Protein AF-0000000078376440 (afdb_homodimer)

Foldseek 3Di:
DDPPPPPPPPPPPPPPPPVVQPPPVPDQAADQQAFKWFQWKKKKWKFQPDPPDVVRSPVIDMDMATKIWGDDNVQLWIWIWTHDDPVGTAWIWQAGQQWIWIDGPQEIEIARLDHSVNVVLLVQRPGWGWDPDWDWDDDPNDTATWTKTKDQGDPLHDAQNFGFGMKMWTAHSRPGHTQKMKTATDDDPRARTGMIMMGRNPMDRDHDDPVVSVPDPPSHPYDYDHDNRDSPCNSVRPPDD/DPPPPPPPPPPPPPPPPPPVQPPPVPDQAADQQAFKWFQWKKKKWKFQPDCPDVVRSPVIDMDMATKIWGDDNVQLWIWIWTHPDPVGTAWIWQAGQQWIWIDGPQEIEIARLDHSVNVVLLVQRPGWGWDPDWDWDDDPNDTATWTKTKDQGDPLHDAQNFGFGMKMWTAHSRPGHTQKMKTATDDDPRARTGMIMMGGNPMDRDHDDPVVSVPDDPSHPYDYDHDNRDNPCRSVRPPDD

Solvent-accessible surface area (backbone atoms only — not comparable to full-atom values): 25791 Å² total; per-residue (Å²): 136,82,79,75,77,75,78,76,77,78,77,77,77,76,71,76,78,70,67,69,74,63,75,56,75,78,61,61,52,53,70,80,82,44,42,26,34,23,80,77,21,35,38,35,41,29,30,34,48,82,49,85,46,72,77,36,59,71,51,65,44,73,51,74,40,37,21,29,40,40,29,38,41,90,74,32,32,35,34,41,33,36,23,80,43,88,87,57,46,59,38,34,38,30,32,28,61,61,25,26,36,38,38,40,95,88,43,13,36,31,23,57,41,34,21,31,67,57,47,52,41,55,69,27,57,47,72,17,33,51,46,82,31,48,27,32,42,44,41,94,93,36,78,37,70,24,42,31,22,36,31,54,34,45,78,84,23,39,46,66,89,36,55,48,23,37,24,38,38,30,24,30,64,76,79,58,33,59,36,31,37,38,37,32,24,42,84,48,96,86,39,40,51,36,32,42,34,41,40,20,76,69,39,35,78,37,82,73,69,72,60,70,62,68,64,67,62,87,77,46,58,72,39,82,44,76,51,70,79,65,41,87,46,30,70,75,61,47,71,83,130,134,81,77,73,76,75,77,76,75,77,78,78,76,78,74,75,79,70,68,69,74,66,77,55,74,77,58,62,52,53,70,82,83,43,41,25,34,22,80,77,19,34,38,35,43,29,30,34,50,74,54,88,45,68,78,36,57,74,53,63,44,74,49,75,39,36,22,29,40,40,28,38,42,91,74,31,32,35,34,40,33,35,24,80,44,88,86,57,46,59,40,34,38,30,29,28,60,60,25,26,37,39,40,40,96,88,43,14,36,32,22,58,40,34,21,33,66,57,48,51,42,55,69,28,59,46,75,17,32,50,47,82,32,48,27,31,42,42,41,93,92,36,79,37,72,24,42,31,21,36,32,54,33,48,84,83,22,39,46,65,86,36,55,50,22,38,24,39,38,31,24,30,66,79,78,56,34,58,35,31,38,37,36,33,23,43,85,49,95,85,38,41,52,36,33,43,34,41,41,21,75,70,38,36,76,38,82,70,71,71,61,72,62,65,63,65,60,88,79,47,60,74,39,82,42,77,50,71,78,66,41,87,44,30,72,74,59,47,69,84,127

pLDDT: mean 78.59, std 21.63, range [20.59, 98.44]

Nearest PDB structures (foldseek):
  2yzy-assembly1_A  TM=7.194E-01  e=1.198E-03  Thermus thermophilus HB8
  8u16-assembly2_D  TM=3.102E-01  e=3.865E-01  Homo sapiens
  8g66-assembly1_B  TM=2.972E-01  e=5.701E-01  Homo sapiens
  8tnq-assembly1_B  TM=2.780E-01  e=1.050E+00  Homo sapiens
  3jcs-assembly1_B  TM=2.816E-01  e=4.210E+00  Leishmania donovani

Secondary structure (DSSP, 8-state):
---------------------------SB----S-EEEEEEEEEEEE---TTSGGGGG--EEEEEEEEEEEEGGGTEEEEEE-SSTTT--EEEEE-SS-EEEE-SS-EEEETT--HHHHHHHTT-TT-EEEEEEEEEEETTEEEEEEEEEEPPPTT--BTTB--SEEEEEE-TTT--EEEEEEE----SS--EEEEEEE-TT-EE-PPPGGGGT---TT--EEEE--S---TTHHHHS---/---------------------------SB----S-EEEEEEEEEEEE---TTSGGGGG--EEEEEEEEEEEEGGGTEEEEEE-SSTTT--EEEEE-SS-EEEEETTEEEEETT--HHHHHHHTT-TT-EEEEEEEEEEETTEEEEEEEEEEPPPTT--BTTB--SEEEEEE-TTT--EEEEEEE----SS--EEEEEEE-TT-EE-PPPGGGGT---TT--EEEE--SS--TTHHHHS---

Sequence (482 aa):
MGVGAVVYSVYNSEKSSNAESVNTTIAECFSIHMNQACDDGTFTIERIPNVTNSSDVNGRGSTTIGATWIQDDTHRRLYLRLGLTPHDWLFTDFVHPTFTVRSMKNNCTKNYGVTYDSYITSLGVTHLKKRNHQGNVFIDGKYHSAVVYDGAPDASVVAHNVHPAVVFAYMNPNNGATFGWEMFFPRTVISSIFRAEFWFANMKISSRDANVFFNYPVECELSIINITKQSLFDELFTGRKMGVGAVVYSVYNSEKSSNAESVNTTIAECFSIHMNQACDDGTFTIERIPNVTNSSDVNGRGSTTIGATWIQDDTHRRLYLRLGLTPHDWLFTDFVHPTFTVRSMKNNCTKNYGVTYDSYITSLGVTHLKKRNHQGNVFIDGKYHSAVVYDGAPDASVVAHNVHPAVVFAYMNPNNGATFGWEMFFPRTVISSIFRAEFWFANMKISSRDANVFFNYPVECELSIINITKQSLFDELFTGRK

Structure (mmCIF, N/CA/C/O backbone):
data_AF-0000000078376440-model_v1
#
loop_
_entity.id
_entity.type
_entity.pdbx_description
1 polymer 'Peptidase A1 domain-containing protein'
#
loop_
_atom_site.group_PDB
_atom_site.id
_atom_site.type_symbol
_atom_site.label_atom_id
_atom_site.label_alt_id
_atom_site.label_comp_id
_atom_site.label_asym_id
_atom_site.label_entity_id
_atom_site.label_seq_id
_atom_site.pdbx_PDB_ins_code
_atom_site.Cartn_x
_atom_site.Cartn_y
_atom_site.Cartn_z
_atom_site.occupancy
_atom_site.B_iso_or_equiv
_atom_site.auth_seq_id
_atom_site.auth_comp_id
_atom_site.auth_asym_id
_atom_site.auth_atom_id
_atom_site.pdbx_PDB_model_num
ATOM 1 N N . MET A 1 1 ? 67.312 -36.312 -19.781 1 24.78 1 MET A N 1
ATOM 2 C CA . MET A 1 1 ? 65.938 -36.312 -19.25 1 24.78 1 MET A CA 1
ATOM 3 C C . MET A 1 1 ? 65.375 -34.906 -19.266 1 24.78 1 MET A C 1
ATOM 5 O O . MET A 1 1 ? 65.875 -34.031 -18.562 1 24.78 1 MET A O 1
ATOM 9 N N . GLY A 1 2 ? 65.062 -34.375 -20.359 1 24.69 2 GLY A N 1
ATOM 10 C CA . GLY A 1 2 ? 64.688 -33 -20.688 1 24.69 2 GLY A CA 1
ATOM 11 C C . GLY A 1 2 ? 63.406 -32.531 -20.062 1 24.69 2 GLY A C 1
ATOM 12 O O . GLY A 1 2 ? 62.406 -33.281 -20.109 1 24.69 2 GLY A O 1
ATOM 13 N N . VAL A 1 3 ? 63.469 -31.75 -18.984 1 25.72 3 VAL A N 1
ATOM 14 C CA . VAL A 1 3 ? 62.438 -31.094 -18.156 1 25.72 3 VAL A CA 1
ATOM 15 C C . VAL A 1 3 ? 61.594 -30.188 -19.031 1 25.72 3 VAL A C 1
ATOM 17 O O . VAL A 1 3 ? 62.094 -29.219 -19.609 1 25.72 3 VAL A O 1
ATOM 20 N N . GLY A 1 4 ? 60.812 -30.719 -19.922 1 23.5 4 GLY A N 1
ATOM 21 C CA . GLY A 1 4 ? 60.031 -29.828 -20.75 1 23.5 4 GLY A CA 1
ATOM 22 C C . GLY A 1 4 ? 59.125 -28.922 -19.938 1 23.5 4 GLY A C 1
ATOM 23 O O . GLY A 1 4 ? 58.344 -29.406 -19.109 1 23.5 4 GLY A O 1
ATOM 24 N N . ALA A 1 5 ? 59.625 -27.688 -19.609 1 24.08 5 ALA A N 1
ATOM 25 C CA . ALA A 1 5 ? 58.875 -26.594 -18.984 1 24.08 5 ALA A CA 1
ATOM 26 C C . ALA A 1 5 ? 57.594 -26.281 -19.75 1 24.08 5 ALA A C 1
ATOM 28 O O . ALA A 1 5 ? 57.656 -25.906 -20.922 1 24.08 5 ALA A O 1
ATOM 29 N N . VAL A 1 6 ? 56.625 -27.078 -19.625 1 23.66 6 VAL A N 1
ATOM 30 C CA . VAL A 1 6 ? 55.375 -26.688 -20.281 1 23.66 6 VAL A CA 1
ATOM 31 C C . VAL A 1 6 ? 54.938 -25.297 -19.812 1 23.66 6 VAL A C 1
ATOM 33 O O . VAL A 1 6 ? 54.781 -25.078 -18.609 1 23.66 6 VAL A O 1
ATOM 36 N N . VAL A 1 7 ? 55.281 -24.25 -20.531 1 22.23 7 VAL A N 1
ATOM 37 C CA . VAL A 1 7 ? 54.875 -22.844 -20.391 1 22.23 7 VAL A CA 1
ATOM 38 C C . VAL A 1 7 ? 53.344 -22.75 -20.422 1 22.23 7 VAL A C 1
ATOM 40 O O . VAL A 1 7 ? 52.719 -23.125 -21.422 1 22.23 7 VAL A O 1
ATOM 43 N N . TYR A 1 8 ? 52.656 -23.062 -19.359 1 21.72 8 TYR A N 1
ATOM 44 C CA . TYR A 1 8 ? 51.219 -22.828 -19.281 1 21.72 8 TYR A CA 1
ATOM 45 C C . TYR A 1 8 ? 50.906 -21.375 -19.531 1 21.72 8 TYR A C 1
ATOM 47 O O . TYR A 1 8 ? 51.438 -20.484 -18.859 1 21.72 8 TYR A O 1
ATOM 55 N N . SER A 1 9 ? 50.75 -20.969 -20.766 1 21.38 9 SER A N 1
ATOM 56 C CA . SER A 1 9 ? 50.219 -19.656 -21.109 1 21.38 9 SER A CA 1
ATOM 57 C C . SER A 1 9 ? 48.906 -19.375 -20.391 1 21.38 9 SER A C 1
ATOM 59 O O . SER A 1 9 ? 47.938 -20.109 -20.547 1 21.38 9 SER A O 1
ATOM 61 N N . VAL A 1 10 ? 48.906 -18.781 -19.219 1 24.06 10 VAL A N 1
ATOM 62 C CA . VAL A 1 10 ? 47.812 -18.188 -18.5 1 24.06 10 VAL A CA 1
ATOM 63 C C . VAL A 1 10 ? 47.125 -17.141 -19.375 1 24.06 10 VAL A C 1
ATOM 65 O O . VAL A 1 10 ? 47.719 -16.125 -19.734 1 24.06 10 VAL A O 1
ATOM 68 N N . TYR A 1 11 ? 46.438 -17.484 -20.422 1 20.64 11 TYR A N 1
ATOM 69 C CA . TYR A 1 11 ? 45.594 -16.516 -21.141 1 20.64 11 TYR A CA 1
ATOM 70 C C . TYR A 1 11 ? 44.688 -15.781 -20.188 1 20.64 11 TYR A C 1
ATOM 72 O O . TYR A 1 11 ? 43.844 -16.391 -19.516 1 20.64 11 TYR A O 1
ATOM 80 N N . ASN A 1 12 ? 45.062 -14.672 -19.531 1 24.08 12 ASN A N 1
ATOM 81 C CA . ASN A 1 12 ? 44.344 -13.57 -18.906 1 24.08 12 ASN A CA 1
ATOM 82 C C . ASN A 1 12 ? 43.281 -13.008 -19.844 1 24.08 12 ASN A C 1
ATOM 84 O O . ASN A 1 12 ? 43.562 -12.148 -20.672 1 24.08 12 ASN A O 1
ATOM 88 N N . SER A 1 13 ? 42.469 -13.711 -20.531 1 23.97 13 SER A N 1
ATOM 89 C CA . SER A 1 13 ? 41.406 -13.016 -21.266 1 23.97 13 SER A CA 1
ATOM 90 C C . SER A 1 13 ? 40.594 -12.109 -20.344 1 23.97 13 SER A C 1
ATOM 92 O O . SER A 1 13 ? 39.969 -12.586 -19.391 1 23.97 13 SER A O 1
ATOM 94 N N . GLU A 1 14 ? 40.969 -10.883 -20.031 1 26.72 14 GLU A N 1
ATOM 95 C CA . GLU A 1 14 ? 40.219 -9.703 -19.625 1 26.72 14 GLU A CA 1
ATOM 96 C C . GLU A 1 14 ? 38.938 -9.57 -20.406 1 26.72 14 GLU A C 1
ATOM 98 O O . GLU A 1 14 ? 38.938 -9.078 -21.547 1 26.72 14 GLU A O 1
ATOM 103 N N . LYS A 1 15 ? 38.125 -10.492 -20.656 1 27.5 15 LYS A N 1
ATOM 104 C CA . LYS A 1 15 ? 36.812 -10.172 -21.234 1 27.5 15 LYS A CA 1
ATOM 105 C C . LYS A 1 15 ? 36.188 -8.984 -20.531 1 27.5 15 LYS A C 1
ATOM 107 O O . LYS A 1 15 ? 35.938 -9.023 -19.312 1 27.5 15 LYS A O 1
ATOM 112 N N . SER A 1 16 ? 36.406 -7.801 -20.953 1 28.38 16 SER A N 1
ATOM 113 C CA . SER A 1 16 ? 35.688 -6.555 -20.703 1 28.38 16 SER A CA 1
ATOM 114 C C . SER A 1 16 ? 34.188 -6.801 -20.609 1 28.38 16 SER A C 1
ATOM 116 O O . SER A 1 16 ? 33.562 -7.266 -21.562 1 28.38 16 SER A O 1
ATOM 118 N N . SER A 1 17 ? 33.656 -7.344 -19.625 1 28.67 17 SER A N 1
ATOM 119 C CA . SER A 1 17 ? 32.25 -7.41 -19.297 1 28.67 17 SER A CA 1
ATOM 120 C C . SER A 1 17 ? 31.516 -6.121 -19.688 1 28.67 17 SER A C 1
ATOM 122 O O . SER A 1 17 ? 31.578 -5.125 -18.953 1 28.67 17 SER A O 1
ATOM 124 N N . ASN A 1 18 ? 31.641 -5.688 -20.891 1 28.62 18 ASN A N 1
ATOM 125 C CA . ASN A 1 18 ? 30.656 -4.75 -21.422 1 28.62 18 ASN A CA 1
ATOM 126 C C . ASN A 1 18 ? 29.234 -5.145 -21.031 1 28.62 18 ASN A C 1
ATOM 128 O O . ASN A 1 18 ? 28.609 -5.992 -21.672 1 28.62 18 ASN A O 1
ATOM 132 N N . ALA A 1 19 ? 28.922 -5.246 -19.875 1 30.45 19 ALA A N 1
ATOM 133 C CA . ALA A 1 19 ? 27.516 -5.211 -19.484 1 30.45 19 ALA A CA 1
ATOM 134 C C . ALA A 1 19 ? 26.75 -4.211 -20.344 1 30.45 19 ALA A C 1
ATOM 136 O O . ALA A 1 19 ? 26.922 -2.998 -20.203 1 30.45 19 ALA A O 1
ATOM 137 N N . GLU A 1 20 ? 26.562 -4.41 -21.531 1 31.28 20 GLU A N 1
ATOM 138 C CA . GLU A 1 20 ? 25.562 -3.6 -22.234 1 31.28 20 GLU A CA 1
ATOM 139 C C . GLU A 1 20 ? 24.438 -3.182 -21.297 1 31.28 20 GLU A C 1
ATOM 141 O O . GLU A 1 20 ? 23.812 -4.027 -20.656 1 31.28 20 GLU A O 1
ATOM 146 N N . SER A 1 21 ? 24.516 -2.119 -20.688 1 34.25 21 SER A N 1
ATOM 147 C CA . SER A 1 21 ? 23.359 -1.513 -20.031 1 34.25 21 SER A CA 1
ATOM 148 C C . SER A 1 21 ? 22.078 -1.782 -20.828 1 34.25 21 SER A C 1
ATOM 150 O O . SER A 1 21 ? 21.875 -1.208 -21.891 1 34.25 21 SER A O 1
ATOM 152 N N . VAL A 1 22 ? 21.688 -2.936 -21.125 1 33.34 22 VAL A N 1
ATOM 153 C CA . VAL A 1 22 ? 20.328 -3.092 -21.656 1 33.34 22 VAL A CA 1
ATOM 154 C C . VAL A 1 22 ? 19.422 -2.002 -21.094 1 33.34 22 VAL A C 1
ATOM 156 O O . VAL A 1 22 ? 19.188 -1.945 -19.875 1 33.34 22 VAL A O 1
ATOM 159 N N . ASN A 1 23 ? 19.453 -0.819 -21.516 1 38.38 23 ASN A N 1
ATOM 160 C CA . ASN A 1 23 ? 18.469 0.223 -21.234 1 38.38 23 ASN A CA 1
ATOM 161 C C . ASN A 1 23 ? 17.062 -0.346 -21.172 1 38.38 23 ASN A C 1
ATOM 163 O O . ASN A 1 23 ? 16.375 -0.441 -22.188 1 38.38 23 ASN A O 1
ATOM 167 N N . THR A 1 24 ? 16.812 -1.405 -20.578 1 44.75 24 THR A N 1
ATOM 168 C CA . THR A 1 24 ? 15.453 -1.892 -20.453 1 44.75 24 THR A CA 1
ATOM 169 C C . THR A 1 24 ? 14.5 -0.746 -20.125 1 44.75 24 THR A C 1
ATOM 171 O O . THR A 1 24 ? 14.633 -0.097 -19.078 1 44.75 24 THR A O 1
ATOM 174 N N . THR A 1 25 ? 14.062 -0.041 -21.109 1 58.19 25 THR A N 1
ATOM 175 C CA . THR A 1 25 ? 12.992 0.932 -20.938 1 58.19 25 THR A CA 1
ATOM 176 C C . THR A 1 25 ? 11.969 0.433 -19.922 1 58.19 25 THR A C 1
ATOM 178 O O . THR A 1 25 ? 11.352 -0.615 -20.125 1 58.19 25 THR A O 1
ATOM 181 N N . ILE A 1 26 ? 12.141 0.875 -18.734 1 71.19 26 ILE A N 1
ATOM 182 C CA . ILE A 1 26 ? 11.203 0.535 -17.672 1 71.19 26 ILE A CA 1
ATOM 183 C C . ILE A 1 26 ? 9.773 0.771 -18.141 1 71.19 26 ILE A C 1
ATOM 185 O O . ILE A 1 26 ? 9.422 1.878 -18.562 1 71.19 26 ILE A O 1
ATOM 189 N N . ALA A 1 27 ? 9.016 -0.316 -18.203 1 81 27 ALA A N 1
ATOM 190 C CA . ALA A 1 27 ? 7.637 -0.277 -18.688 1 81 27 ALA A CA 1
ATOM 191 C C . ALA A 1 27 ? 6.75 0.52 -17.734 1 81 27 ALA A C 1
ATOM 193 O O . ALA A 1 27 ? 6.965 0.515 -16.516 1 81 27 ALA A O 1
ATOM 194 N N . GLU A 1 28 ? 5.855 1.156 -18.312 1 87.25 28 GLU A N 1
ATOM 195 C CA . GLU A 1 28 ? 4.871 1.914 -17.547 1 87.25 28 GLU A CA 1
ATOM 196 C C . GLU A 1 28 ? 3.91 0.985 -16.812 1 87.25 28 GLU A C 1
ATOM 198 O O . GLU A 1 28 ? 3.359 1.351 -15.773 1 87.25 28 GLU A O 1
ATOM 203 N N . CYS A 1 29 ? 3.779 -0.135 -17.438 1 89.56 29 CYS A N 1
ATOM 204 C CA . CYS A 1 29 ? 2.891 -1.113 -16.812 1 89.56 29 CYS A CA 1
ATOM 205 C C . CYS A 1 29 ? 3.662 -2.352 -16.375 1 89.56 29 CYS A C 1
ATOM 207 O O . CYS A 1 29 ? 4.602 -2.775 -17.062 1 89.56 29 CYS A O 1
ATOM 209 N N . PHE A 1 30 ? 3.219 -2.85 -15.336 1 92 30 PHE A N 1
ATOM 210 C CA . PHE A 1 30 ? 3.816 -4.082 -14.844 1 92 30 PHE A CA 1
ATOM 211 C C . PHE A 1 30 ? 3.43 -5.266 -15.719 1 92 30 PHE A C 1
ATOM 213 O O . PHE A 1 30 ? 2.287 -5.359 -16.172 1 92 30 PHE A O 1
ATOM 220 N N . SER A 1 31 ? 4.395 -6.129 -15.914 1 92.38 31 SER A N 1
ATOM 221 C CA . SER A 1 31 ? 4.109 -7.387 -16.594 1 92.38 31 SER A CA 1
ATOM 222 C C . SER A 1 31 ? 4.836 -8.555 -15.93 1 92.38 31 SER A C 1
ATOM 224 O O . SER A 1 31 ? 6.062 -8.531 -15.805 1 92.38 31 SER A O 1
ATOM 226 N N . ILE A 1 32 ? 4.047 -9.516 -15.547 1 95.06 32 ILE A N 1
ATOM 227 C CA . ILE A 1 32 ? 4.617 -10.711 -14.945 1 95.06 32 ILE A CA 1
ATOM 228 C C . ILE A 1 32 ? 4.914 -11.742 -16.031 1 95.06 32 ILE A C 1
ATOM 230 O O . ILE A 1 32 ? 5.512 -12.789 -15.758 1 95.06 32 ILE A O 1
ATOM 234 N N . HIS A 1 33 ? 4.559 -11.469 -17.25 1 94.5 33 HIS A N 1
ATOM 235 C CA . HIS A 1 33 ? 4.656 -12.406 -18.359 1 94.5 33 HIS A CA 1
ATOM 236 C C . HIS A 1 33 ? 6.098 -12.531 -18.844 1 94.5 33 HIS A C 1
ATOM 238 O O . HIS A 1 33 ? 6.5 -11.844 -19.797 1 94.5 33 HIS A O 1
ATOM 244 N N . MET A 1 34 ? 6.777 -13.414 -18.297 1 94.69 34 MET A N 1
ATOM 245 C CA . MET A 1 34 ? 8.172 -13.703 -18.609 1 94.69 34 MET A CA 1
ATOM 246 C C . MET A 1 34 ? 8.531 -15.133 -18.203 1 94.69 34 MET A C 1
ATOM 248 O O . MET A 1 34 ? 7.902 -15.703 -17.312 1 94.69 34 MET A O 1
ATOM 252 N N . ASN A 1 35 ? 9.508 -15.664 -18.984 1 97.5 35 ASN A N 1
ATOM 253 C CA . ASN A 1 35 ? 10.102 -16.891 -18.453 1 97.5 35 ASN A CA 1
ATOM 254 C C . ASN A 1 35 ? 11.031 -16.609 -17.281 1 97.5 35 ASN A C 1
ATOM 256 O O . ASN A 1 35 ? 12.047 -15.93 -17.438 1 97.5 35 ASN A O 1
ATOM 260 N N . GLN A 1 36 ? 10.664 -17.094 -16.156 1 97.94 36 GLN A N 1
ATOM 261 C CA . GLN A 1 36 ? 11.445 -16.828 -14.953 1 97.94 36 GLN A CA 1
ATOM 262 C C . GLN A 1 36 ? 11.211 -17.906 -13.891 1 97.94 36 GLN A C 1
ATOM 264 O O . GLN A 1 36 ? 10.211 -18.625 -13.938 1 97.94 36 GLN A O 1
ATOM 269 N N . ALA A 1 37 ? 12.211 -18.016 -13.008 1 97.94 37 ALA A N 1
ATOM 270 C CA . ALA A 1 37 ? 12.109 -19.078 -12.008 1 97.94 37 ALA A CA 1
ATOM 271 C C . ALA A 1 37 ? 12.875 -18.703 -10.742 1 97.94 37 ALA A C 1
ATOM 273 O O . ALA A 1 37 ? 13.891 -18.016 -10.805 1 97.94 37 ALA A O 1
ATOM 274 N N . CYS A 1 38 ? 12.359 -19.094 -9.648 1 97.31 38 CYS A N 1
ATOM 275 C CA . CYS A 1 38 ? 12.969 -18.984 -8.328 1 97.31 38 CYS A CA 1
ATOM 276 C C . CYS A 1 38 ? 12.586 -20.172 -7.453 1 97.31 38 CYS A C 1
ATOM 278 O O . CYS A 1 38 ? 11.398 -20.422 -7.223 1 97.31 38 CYS A O 1
ATOM 280 N N . ASP A 1 39 ? 13.539 -20.859 -6.871 1 96.12 39 ASP A N 1
ATOM 281 C CA . ASP A 1 39 ? 13.281 -22.109 -6.152 1 96.12 39 ASP A CA 1
ATOM 282 C C . ASP A 1 39 ? 13.117 -21.844 -4.656 1 96.12 39 ASP A C 1
ATOM 284 O O . ASP A 1 39 ? 12.648 -22.719 -3.92 1 96.12 39 ASP A O 1
ATOM 288 N N . ASP A 1 40 ? 13.523 -20.672 -4.262 1 94.62 40 ASP A N 1
ATOM 289 C CA . ASP A 1 40 ? 13.602 -20.438 -2.822 1 94.62 40 ASP A CA 1
ATOM 290 C C . ASP A 1 40 ? 12.977 -19.094 -2.445 1 94.62 40 ASP A C 1
ATOM 292 O O . ASP A 1 40 ? 13.586 -18.297 -1.735 1 94.62 40 ASP A O 1
ATOM 296 N N . GLY A 1 41 ? 11.781 -18.844 -2.846 1 95.06 41 GLY A N 1
ATOM 297 C CA . GLY A 1 41 ? 11.039 -17.672 -2.438 1 95.06 41 GLY A CA 1
ATOM 298 C C . GLY A 1 41 ? 10.227 -17.875 -1.178 1 95.06 41 GLY A C 1
ATOM 299 O O . GLY A 1 41 ? 10.438 -18.844 -0.451 1 95.06 41 GLY A O 1
ATOM 300 N N . THR A 1 42 ? 9.414 -16.859 -0.845 1 92.94 42 THR A N 1
ATOM 301 C CA . THR A 1 42 ? 8.57 -16.953 0.343 1 92.94 42 THR A CA 1
ATOM 302 C C . THR A 1 42 ? 7.16 -16.453 0.04 1 92.94 42 THR A C 1
ATOM 304 O O . THR A 1 42 ? 6.965 -15.633 -0.855 1 92.94 42 THR A O 1
ATOM 307 N N . PHE A 1 43 ? 6.258 -17.078 0.71 1 92.81 43 PHE A N 1
ATOM 308 C CA . PHE A 1 43 ? 4.883 -16.594 0.799 1 92.81 43 PHE A CA 1
ATOM 309 C C . PHE A 1 43 ? 4.523 -16.25 2.238 1 92.81 43 PHE A C 1
ATOM 311 O O . PHE A 1 43 ? 4.754 -17.047 3.152 1 92.81 43 PHE A O 1
ATOM 318 N N . THR A 1 44 ? 4.012 -14.992 2.41 1 91.56 44 THR A N 1
ATOM 319 C CA . THR A 1 44 ? 3.664 -14.531 3.75 1 91.56 44 THR A CA 1
ATOM 320 C C . THR A 1 44 ? 2.225 -14.023 3.791 1 91.56 44 THR A C 1
ATOM 322 O O . THR A 1 44 ? 1.78 -13.32 2.879 1 91.56 44 THR A O 1
ATOM 325 N N . ILE A 1 45 ? 1.527 -14.414 4.793 1 90.44 45 ILE A N 1
ATOM 326 C CA . ILE A 1 45 ? 0.223 -13.844 5.113 1 90.44 45 ILE A CA 1
ATOM 327 C C . ILE A 1 45 ? 0.284 -13.133 6.461 1 90.44 45 ILE A C 1
ATOM 329 O O . ILE A 1 45 ? 0.777 -13.695 7.441 1 90.44 45 ILE A O 1
ATOM 333 N N . GLU A 1 46 ? -0.106 -11.93 6.398 1 90.69 46 GLU A N 1
ATOM 334 C CA . GLU A 1 46 ? -0.211 -11.156 7.625 1 90.69 46 GLU A CA 1
ATOM 335 C C . GLU A 1 46 ? -1.669 -10.906 8 1 90.69 46 GLU A C 1
ATOM 337 O O . GLU A 1 46 ? -2.492 -10.586 7.141 1 90.69 46 GLU A O 1
ATOM 342 N N . ARG A 1 47 ? -1.896 -11.047 9.297 1 88.06 47 ARG A N 1
ATOM 343 C CA . ARG A 1 47 ? -3.254 -10.883 9.805 1 88.06 47 ARG A CA 1
ATOM 344 C C . ARG A 1 47 ? -3.297 -9.844 10.922 1 88.06 47 ARG A C 1
ATOM 346 O O . ARG A 1 47 ? -2.352 -9.734 11.703 1 88.06 47 ARG A O 1
ATOM 353 N N . ILE A 1 48 ? -4.289 -9.078 10.859 1 82.62 48 ILE A N 1
ATOM 354 C CA . ILE A 1 48 ? -4.602 -8.18 11.961 1 82.62 48 ILE A CA 1
ATOM 355 C C . ILE A 1 48 ? -5.906 -8.617 12.625 1 82.62 48 ILE A C 1
ATOM 357 O O . ILE A 1 48 ? -6.961 -8.633 11.992 1 82.62 48 ILE A O 1
ATOM 361 N N . PRO A 1 49 ? -5.676 -9.125 13.883 1 71.19 49 PRO A N 1
ATOM 362 C CA . PRO A 1 49 ? -6.902 -9.562 14.555 1 71.19 49 PRO A CA 1
ATOM 363 C C . PRO A 1 49 ? -7.926 -8.445 14.711 1 71.19 49 PRO A C 1
ATOM 365 O O . PRO A 1 49 ? -7.562 -7.266 14.727 1 71.19 49 PRO A O 1
ATOM 368 N N . ASN A 1 50 ? 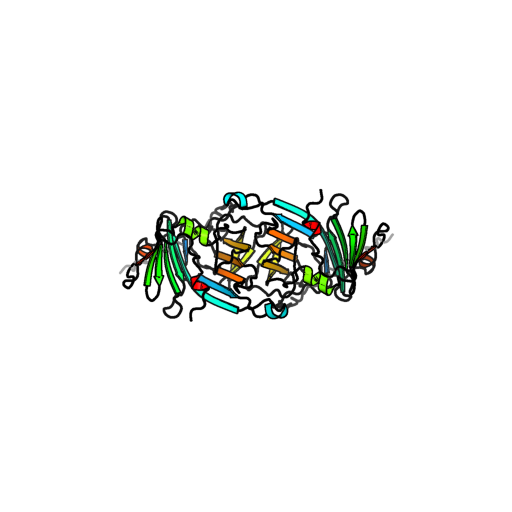-9.227 -8.844 14.805 1 59.06 50 ASN A N 1
ATOM 369 C CA . ASN A 1 50 ? -10.43 -8.008 14.812 1 59.06 50 ASN A CA 1
ATOM 370 C C . ASN A 1 50 ? -10.234 -6.754 15.656 1 59.06 50 ASN A C 1
ATOM 372 O O . ASN A 1 50 ? -9.883 -6.848 16.844 1 59.06 50 ASN A O 1
ATOM 376 N N . VAL A 1 51 ? -9.852 -5.715 14.961 1 52.75 51 VAL A N 1
ATOM 377 C CA . VAL A 1 51 ? -9.555 -4.387 15.492 1 52.75 51 VAL A CA 1
ATOM 378 C C . VAL A 1 51 ? -10.805 -3.785 16.125 1 52.75 51 VAL A C 1
ATOM 380 O O . VAL A 1 51 ? -11.398 -2.85 15.57 1 52.75 51 VAL A O 1
ATOM 383 N N . THR A 1 52 ? -11.852 -4.473 16.359 1 50.97 52 THR A N 1
ATOM 384 C CA . THR A 1 52 ? -12.914 -3.646 16.938 1 50.97 52 THR A CA 1
ATOM 385 C C . THR A 1 52 ? -12.344 -2.617 17.906 1 50.97 52 THR A C 1
ATOM 387 O O . THR A 1 52 ? -12.938 -1.557 18.109 1 50.97 52 THR A O 1
ATOM 390 N N . ASN A 1 53 ? -11.305 -3.029 18.562 1 49.19 53 ASN A N 1
ATOM 391 C CA . ASN A 1 53 ? -10.742 -2.072 19.5 1 49.19 53 ASN A CA 1
ATOM 392 C C . ASN A 1 53 ? -9.414 -1.504 19 1 49.19 53 ASN A C 1
ATOM 394 O O . ASN A 1 53 ? -8.609 -2.225 18.406 1 49.19 53 ASN A O 1
ATOM 398 N N . SER A 1 54 ? -9.336 -0.248 18.703 1 52.47 54 SER A N 1
ATOM 399 C CA . SER A 1 54 ? -8.219 0.553 18.188 1 52.47 54 SER A CA 1
ATOM 400 C C . SER A 1 54 ? -6.883 -0.006 18.656 1 52.47 54 SER A C 1
ATOM 402 O O . SER A 1 54 ? -5.883 0.075 17.938 1 52.47 54 SER A O 1
ATOM 404 N N . SER A 1 55 ? -6.867 -0.441 19.875 1 49.03 55 SER A N 1
ATOM 405 C CA . SER A 1 55 ? -5.617 -0.857 20.5 1 49.03 55 SER A CA 1
ATOM 406 C C . SER A 1 55 ? -5.082 -2.137 19.875 1 49.03 55 SER A C 1
ATOM 408 O O . SER A 1 55 ? -3.893 -2.441 19.984 1 49.03 55 SER A O 1
ATOM 410 N N . ASP A 1 56 ? -5.898 -2.832 19.281 1 50.72 56 ASP A N 1
ATOM 411 C CA . ASP A 1 56 ? -5.555 -4.211 18.953 1 50.72 56 ASP A CA 1
ATOM 412 C C . ASP A 1 56 ? -4.852 -4.293 17.594 1 50.72 56 ASP A C 1
ATOM 414 O O . ASP A 1 56 ? -4.461 -5.375 17.156 1 50.72 56 ASP A O 1
ATOM 418 N N . VAL A 1 57 ? -4.816 -3.215 16.953 1 54.66 57 VAL A N 1
ATOM 419 C CA . VAL A 1 57 ? -4.105 -3.26 15.672 1 54.66 57 VAL A CA 1
ATOM 420 C C . VAL A 1 57 ? -2.666 -3.715 15.898 1 54.66 57 VAL A C 1
ATOM 422 O O . VAL A 1 57 ? -1.972 -4.09 14.953 1 54.66 57 VAL A O 1
ATOM 425 N N . ASN A 1 58 ? -2.318 -3.75 17.203 1 56.12 58 ASN A N 1
ATOM 426 C CA . ASN A 1 58 ? -0.934 -4.102 17.5 1 56.12 58 ASN A CA 1
ATOM 427 C C . ASN A 1 58 ? -0.721 -5.613 17.469 1 56.12 58 ASN A C 1
ATOM 429 O O . ASN A 1 58 ? 0.416 -6.086 17.531 1 56.12 58 ASN A O 1
ATOM 433 N N . GLY A 1 59 ? -1.74 -6.262 17.219 1 66.44 59 GLY A N 1
ATOM 434 C CA . GLY A 1 59 ? -1.527 -7.703 17.266 1 66.44 59 GLY A CA 1
ATOM 435 C C . GLY A 1 59 ? -1.302 -8.305 15.883 1 66.44 59 GLY A C 1
ATOM 436 O O . GLY A 1 59 ? -1.843 -9.367 15.57 1 66.44 59 GLY A O 1
ATOM 437 N N . ARG A 1 60 ? -0.417 -7.707 15.156 1 78.94 60 ARG A N 1
ATOM 438 C CA . ARG A 1 60 ? -0.124 -8.234 13.828 1 78.94 60 ARG A CA 1
ATOM 439 C C . ARG A 1 60 ? 0.642 -9.547 13.914 1 78.94 60 ARG A C 1
ATOM 441 O O . ARG A 1 60 ? 1.616 -9.656 14.664 1 78.94 60 ARG A O 1
ATOM 448 N N . GLY A 1 61 ? -0.052 -10.625 13.312 1 82.62 61 GLY A N 1
ATOM 449 C CA . GLY A 1 61 ? 0.628 -11.898 13.164 1 82.62 61 GLY A CA 1
ATOM 450 C C . GLY A 1 61 ? 0.931 -12.25 11.719 1 82.62 61 GLY A C 1
ATOM 451 O O . GLY A 1 61 ? 0.172 -11.891 10.812 1 82.62 61 GLY A O 1
ATOM 452 N N . SER A 1 62 ? 2.109 -12.844 11.57 1 87.12 62 SER A N 1
ATOM 453 C CA . SER A 1 62 ? 2.494 -13.219 10.211 1 87.12 62 SER A CA 1
ATOM 454 C C . SER A 1 62 ? 2.951 -14.672 10.148 1 87.12 62 SER A C 1
ATOM 456 O O . SER A 1 62 ? 3.557 -15.18 11.094 1 87.12 62 SER A O 1
ATOM 458 N N . THR A 1 63 ? 2.533 -15.344 9.133 1 87.62 63 THR A N 1
ATOM 459 C CA . THR A 1 63 ? 3.008 -16.688 8.797 1 87.62 63 THR A CA 1
ATOM 460 C C . THR A 1 63 ? 3.73 -16.672 7.457 1 87.62 63 THR A C 1
ATOM 462 O O . THR A 1 63 ? 3.209 -16.156 6.465 1 87.62 63 THR A O 1
ATOM 465 N N . THR A 1 64 ? 4.91 -17.234 7.52 1 90.69 64 THR A N 1
ATOM 466 C CA . THR A 1 64 ? 5.715 -17.281 6.305 1 90.69 64 THR A CA 1
ATOM 467 C C . THR A 1 64 ? 6.105 -18.719 5.977 1 90.69 64 THR A C 1
ATOM 469 O O . THR A 1 64 ? 6.512 -19.484 6.863 1 90.69 64 THR A O 1
ATOM 472 N N . ILE A 1 65 ? 5.926 -19.078 4.723 1 91.44 65 ILE A N 1
ATOM 473 C CA . ILE A 1 65 ? 6.375 -20.391 4.254 1 91.44 65 ILE A CA 1
ATOM 474 C C . ILE A 1 65 ? 7.199 -20.219 2.977 1 91.44 65 ILE A C 1
ATOM 476 O O . ILE A 1 65 ? 7.109 -19.188 2.303 1 91.44 65 ILE A O 1
ATOM 480 N N . GLY A 1 66 ? 7.984 -21.203 2.732 1 93.56 66 GLY A N 1
ATOM 481 C CA . GLY A 1 66 ? 8.742 -21.188 1.49 1 93.56 66 GLY A CA 1
ATOM 482 C C . GLY A 1 66 ? 7.871 -21.375 0.26 1 93.56 66 GLY A C 1
ATOM 483 O O . GLY A 1 66 ? 6.805 -21.984 0.334 1 93.56 66 GLY A O 1
ATOM 484 N N . ALA A 1 67 ? 8.375 -20.828 -0.887 1 95.62 67 ALA A N 1
ATOM 485 C CA . ALA A 1 67 ? 7.629 -20.938 -2.139 1 95.62 67 ALA A CA 1
ATOM 486 C C . ALA A 1 67 ? 8.57 -21.094 -3.326 1 95.62 67 ALA A C 1
ATOM 488 O O . ALA A 1 67 ? 9.656 -20.516 -3.35 1 95.62 67 ALA A O 1
ATOM 489 N N . THR A 1 68 ? 8.172 -21.875 -4.262 1 97.19 68 THR A N 1
ATOM 490 C CA . THR A 1 68 ? 8.859 -22 -5.539 1 97.19 68 THR A CA 1
ATOM 491 C C . THR A 1 68 ? 7.992 -21.469 -6.68 1 97.19 68 THR A C 1
ATOM 493 O O . THR A 1 68 ? 6.785 -21.734 -6.719 1 97.19 68 THR A O 1
ATOM 496 N N . TRP A 1 69 ? 8.641 -20.734 -7.508 1 98.06 69 TRP A N 1
ATOM 497 C CA . TRP A 1 69 ? 7.988 -20.156 -8.68 1 98.06 69 TRP A CA 1
ATOM 498 C C . TRP A 1 69 ? 8.766 -20.5 -9.953 1 98.06 69 TRP A C 1
ATOM 500 O O . TRP A 1 69 ? 9.938 -20.141 -10.078 1 98.06 69 TRP A O 1
ATOM 510 N N . ILE A 1 70 ? 8.133 -21.203 -10.906 1 98.31 70 ILE A N 1
ATOM 511 C CA . ILE A 1 70 ? 8.68 -21.469 -12.234 1 98.31 70 ILE A CA 1
ATOM 512 C C . ILE A 1 70 ? 7.648 -21.125 -13.297 1 98.31 70 ILE A C 1
ATOM 514 O O . ILE A 1 70 ? 6.586 -21.734 -13.375 1 98.31 70 ILE A O 1
ATOM 518 N N . GLN A 1 71 ? 7.988 -20.156 -14.094 1 98.38 71 GLN A N 1
ATOM 519 C CA . GLN A 1 71 ? 7.051 -19.641 -15.086 1 98.38 71 GLN A CA 1
ATOM 520 C C . GLN A 1 71 ? 7.617 -19.766 -16.5 1 98.38 71 GLN A C 1
ATOM 522 O O . GLN A 1 71 ? 8.727 -19.312 -16.766 1 98.38 71 GLN A O 1
ATOM 527 N N . ASP A 1 72 ? 6.961 -20.406 -17.344 1 98.25 72 ASP A N 1
ATOM 528 C CA . ASP A 1 72 ? 7.191 -20.516 -18.781 1 98.25 72 ASP A CA 1
ATOM 529 C C . ASP A 1 72 ? 6.105 -19.766 -19.562 1 98.25 72 ASP A C 1
ATOM 531 O O . ASP A 1 72 ? 5.145 -20.375 -20.031 1 98.25 72 ASP A O 1
ATOM 535 N N . ASP A 1 73 ? 6.309 -18.531 -19.719 1 97.56 73 ASP A N 1
ATOM 536 C CA . ASP A 1 73 ? 5.293 -17.703 -20.344 1 97.56 73 ASP A CA 1
ATOM 537 C C . ASP A 1 73 ? 5.148 -18.047 -21.828 1 97.56 73 ASP A C 1
ATOM 539 O O . ASP A 1 73 ? 4.051 -17.953 -22.391 1 97.56 73 ASP A O 1
ATOM 543 N N . THR A 1 74 ? 6.191 -18.375 -22.422 1 97.31 74 THR A N 1
ATOM 544 C CA . THR A 1 74 ? 6.172 -18.75 -23.828 1 97.31 74 THR A CA 1
ATOM 545 C C . THR A 1 74 ? 5.125 -19.828 -24.094 1 97.31 74 THR A C 1
ATOM 547 O O . THR A 1 74 ? 4.402 -19.766 -25.094 1 97.31 74 THR A O 1
ATOM 550 N N . HIS A 1 75 ? 5.086 -20.734 -23.234 1 98 75 HIS A N 1
ATOM 551 C CA . HIS A 1 75 ? 4.141 -21.828 -23.422 1 98 75 HIS A CA 1
ATOM 552 C C . HIS A 1 75 ? 2.969 -21.719 -22.453 1 98 75 HIS A C 1
ATOM 554 O O . HIS A 1 75 ? 2.201 -22.656 -22.281 1 98 75 HIS A O 1
ATOM 560 N N . ARG A 1 76 ? 2.889 -20.656 -21.656 1 97.81 76 ARG A N 1
ATOM 561 C CA . ARG A 1 76 ? 1.782 -20.312 -20.766 1 97.81 76 ARG A CA 1
ATOM 562 C C . ARG A 1 76 ? 1.604 -21.375 -19.688 1 97.81 76 ARG A C 1
ATOM 564 O O . ARG A 1 76 ? 0.501 -21.875 -19.484 1 97.81 76 ARG A O 1
ATOM 571 N N . ARG A 1 77 ? 2.682 -21.656 -19.031 1 98.19 77 ARG A N 1
ATOM 572 C CA . ARG A 1 77 ? 2.686 -22.594 -17.922 1 98.19 77 ARG A CA 1
ATOM 573 C C . ARG A 1 77 ? 3.316 -21.984 -16.672 1 98.19 77 ARG A C 1
ATOM 575 O O . ARG A 1 77 ? 4.18 -21.109 -16.766 1 98.19 77 ARG A O 1
ATOM 582 N N . LEU A 1 78 ? 2.877 -22.469 -15.562 1 98 78 LEU A N 1
ATOM 583 C CA . LEU A 1 78 ? 3.383 -21.984 -14.289 1 98 78 LEU A CA 1
ATOM 584 C C . LEU A 1 78 ? 3.359 -23.078 -13.227 1 98 78 LEU A C 1
ATOM 586 O O . LEU A 1 78 ? 2.393 -23.844 -13.141 1 98 78 LEU A O 1
ATOM 590 N N . TYR A 1 79 ? 4.445 -23.219 -12.609 1 97.62 79 TYR A N 1
ATOM 591 C CA . TYR A 1 79 ? 4.586 -24.094 -11.445 1 97.62 79 TYR A CA 1
ATOM 592 C C . TYR A 1 79 ? 4.746 -23.266 -10.164 1 97.62 79 TYR A C 1
ATOM 594 O O . TYR A 1 79 ? 5.684 -22.484 -10.047 1 97.62 79 TYR A O 1
ATOM 602 N N . LEU A 1 80 ? 3.824 -23.391 -9.234 1 97 80 LEU A N 1
ATOM 603 C CA . LEU A 1 80 ? 3.9 -22.75 -7.922 1 97 80 LEU A CA 1
ATOM 604 C C . LEU A 1 80 ? 3.797 -23.797 -6.809 1 97 80 LEU A C 1
ATOM 606 O O . LEU A 1 80 ? 2.811 -24.531 -6.727 1 97 80 LEU A O 1
ATOM 610 N N . ARG A 1 81 ? 4.773 -23.812 -5.992 1 95.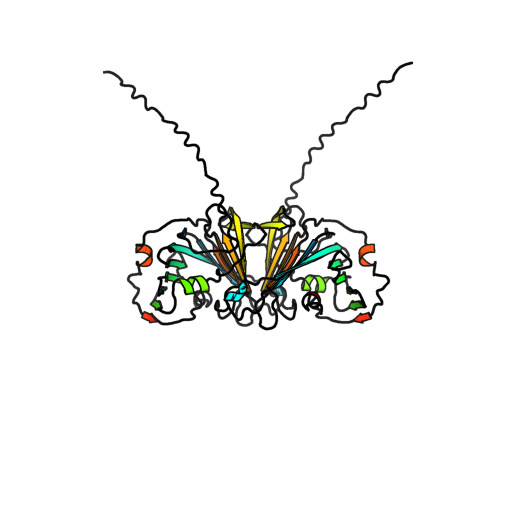38 81 ARG A N 1
ATOM 611 C CA . ARG A 1 81 ? 4.746 -24.672 -4.812 1 95.38 81 ARG A CA 1
ATOM 612 C C . ARG A 1 81 ? 4.805 -23.859 -3.531 1 95.38 81 ARG A C 1
ATOM 614 O O . ARG A 1 81 ? 5.676 -22.984 -3.383 1 95.38 81 ARG A O 1
ATOM 621 N N . LEU A 1 82 ? 3.898 -24.125 -2.66 1 93.75 82 LEU A N 1
ATOM 622 C CA . LEU A 1 82 ? 3.895 -23.469 -1.354 1 93.75 82 LEU A CA 1
ATOM 623 C C . LEU A 1 82 ? 4.266 -24.453 -0.253 1 93.75 82 LEU A C 1
ATOM 625 O O . LEU A 1 82 ? 3.561 -25.453 -0.039 1 93.75 82 LEU A O 1
ATOM 629 N N . GLY A 1 83 ? 5.262 -24.109 0.475 1 93.31 83 GLY A N 1
ATOM 630 C CA . GLY A 1 83 ? 5.871 -25.031 1.414 1 93.31 83 GLY A CA 1
ATOM 631 C C . GLY A 1 83 ? 6.957 -25.891 0.789 1 93.31 83 GLY A C 1
ATOM 632 O O . GLY A 1 83 ? 6.688 -26.688 -0.11 1 93.31 83 GLY A O 1
ATOM 633 N N . LEU A 1 84 ? 8.172 -25.734 1.303 1 93.12 84 LEU A N 1
ATOM 634 C CA . LEU A 1 84 ? 9.297 -26.359 0.613 1 93.12 84 LEU A CA 1
ATOM 635 C C . LEU A 1 84 ? 9.758 -27.609 1.352 1 93.12 84 LEU A C 1
ATOM 637 O O . LEU A 1 84 ? 10.617 -28.344 0.859 1 93.12 84 LEU A O 1
ATOM 641 N N . THR A 1 85 ? 9.188 -27.797 2.459 1 90.12 85 THR A N 1
ATOM 642 C CA . THR A 1 85 ? 9.422 -29.031 3.197 1 90.12 85 THR A CA 1
ATOM 643 C C . THR A 1 85 ? 8.141 -29.844 3.326 1 90.12 85 THR A C 1
ATOM 645 O O . THR A 1 85 ? 7.039 -29.297 3.201 1 90.12 85 THR A O 1
ATOM 648 N N . PRO A 1 86 ? 8.305 -31.078 3.602 1 85.81 86 PRO A N 1
ATOM 649 C CA . PRO A 1 86 ? 7.09 -31.875 3.752 1 85.81 86 PRO A CA 1
ATOM 650 C C . PRO A 1 86 ? 6.188 -31.391 4.879 1 85.81 86 PRO A C 1
ATOM 652 O O . PRO A 1 86 ? 4.969 -31.578 4.82 1 85.81 86 PRO A O 1
ATOM 655 N N . HIS A 1 87 ? 6.691 -30.734 5.832 1 87.31 87 HIS A N 1
ATOM 656 C CA . HIS A 1 87 ? 5.922 -30.328 7 1 87.31 87 HIS A CA 1
ATOM 657 C C . HIS A 1 87 ? 5.176 -29.016 6.738 1 87.31 87 HIS A C 1
ATOM 659 O O . HIS A 1 87 ? 4.145 -28.75 7.359 1 87.31 87 HIS A O 1
ATOM 665 N N . ASP A 1 88 ? 5.664 -28.25 5.82 1 88.06 88 ASP A N 1
ATOM 666 C CA . ASP A 1 88 ? 5.031 -26.953 5.609 1 88.06 88 ASP A CA 1
ATOM 667 C C . ASP A 1 88 ? 4.352 -26.891 4.246 1 88.06 88 ASP A C 1
ATOM 669 O O . ASP A 1 88 ? 3.768 -25.859 3.883 1 88.06 88 ASP A O 1
ATOM 673 N N . TRP A 1 89 ? 4.434 -28.016 3.547 1 90.56 89 TRP A N 1
ATOM 674 C CA . TRP A 1 89 ? 3.836 -28.047 2.217 1 90.56 89 TRP A CA 1
ATOM 675 C C . TRP A 1 89 ? 2.324 -27.875 2.293 1 90.56 89 TRP A C 1
ATOM 677 O O . TRP A 1 89 ? 1.638 -28.641 2.98 1 90.56 89 TRP A O 1
ATOM 687 N N . LEU A 1 90 ? 1.859 -26.906 1.534 1 89.19 90 LEU A N 1
ATOM 688 C CA . LEU A 1 90 ? 0.422 -26.656 1.469 1 89.19 90 LEU A CA 1
ATOM 689 C C . LEU A 1 90 ? -0.167 -27.234 0.185 1 89.19 90 LEU A C 1
ATOM 691 O O . LEU A 1 90 ? -1.022 -28.125 0.232 1 89.19 90 LEU A O 1
ATOM 695 N N . PHE A 1 91 ? 0.327 -26.766 -0.897 1 89.56 91 PHE A N 1
ATOM 696 C CA . PHE A 1 91 ? -0.083 -27.312 -2.186 1 89.56 91 PHE A CA 1
ATOM 697 C C . PHE A 1 91 ? 0.915 -26.938 -3.275 1 89.56 91 PHE A C 1
ATOM 699 O O . PHE A 1 91 ? 1.78 -26.094 -3.066 1 89.56 91 PHE A O 1
ATOM 706 N N . THR A 1 92 ? 0.799 -27.656 -4.395 1 93.19 92 THR A N 1
ATOM 707 C CA . THR A 1 92 ? 1.498 -27.344 -5.637 1 93.19 92 THR A CA 1
ATOM 708 C C . THR A 1 92 ? 0.507 -27.156 -6.781 1 93.19 92 THR A C 1
ATOM 710 O O . THR A 1 92 ? -0.346 -28.016 -7.02 1 93.19 92 THR A O 1
ATOM 713 N N . ASP A 1 93 ? 0.663 -26.047 -7.441 1 94.31 93 ASP A N 1
ATOM 714 C CA . ASP A 1 93 ? -0.155 -25.797 -8.625 1 94.31 93 ASP A CA 1
ATOM 715 C C . ASP A 1 93 ? 0.666 -25.969 -9.898 1 94.31 93 ASP A C 1
ATOM 717 O O . ASP A 1 93 ? 1.736 -25.375 -10.039 1 94.31 93 ASP A O 1
ATOM 721 N N . PHE A 1 94 ? 0.178 -26.797 -10.719 1 95.94 94 PHE A N 1
ATOM 722 C CA . PHE A 1 94 ? 0.631 -26.922 -12.102 1 95.94 94 PHE A CA 1
ATOM 723 C C . PHE A 1 94 ? -0.342 -26.234 -13.055 1 95.94 94 PHE A C 1
ATOM 725 O O . PHE A 1 94 ? -1.399 -26.797 -13.367 1 95.94 94 PHE A O 1
ATOM 732 N N . VAL A 1 95 ? 0.045 -25.125 -13.492 1 96.5 95 VAL A N 1
ATOM 733 C CA . VAL A 1 95 ? -0.854 -24.297 -14.297 1 96.5 95 VAL A CA 1
ATOM 734 C C . VAL A 1 95 ? -0.528 -24.484 -15.773 1 96.5 95 VAL A C 1
ATOM 736 O O . VAL A 1 95 ? 0.626 -24.328 -16.188 1 96.5 95 VAL A O 1
ATOM 739 N N . HIS A 1 96 ? -1.545 -24.828 -16.5 1 96.56 96 HIS A N 1
ATOM 740 C CA . HIS A 1 96 ? -1.451 -25 -17.938 1 96.56 96 HIS A CA 1
ATOM 741 C C . HIS A 1 96 ? -2.303 -23.969 -18.672 1 96.56 96 HIS A C 1
ATOM 743 O O . HIS A 1 96 ? -3.045 -23.219 -18.047 1 96.56 96 HIS A O 1
ATOM 749 N N . PRO A 1 97 ? -2.152 -23.922 -20.016 1 97.06 97 PRO A N 1
ATOM 750 C CA . PRO A 1 97 ? -2.906 -22.906 -20.766 1 97.06 97 PRO A CA 1
ATOM 751 C C . PRO A 1 97 ? -4.41 -23 -20.531 1 97.06 97 PRO A C 1
ATOM 753 O O . PRO A 1 97 ? -5.082 -21.984 -20.391 1 97.06 97 PRO A O 1
ATOM 756 N N . THR A 1 98 ? -4.906 -24.219 -20.312 1 95.12 98 THR A N 1
ATOM 757 C CA . THR A 1 98 ? -6.355 -24.375 -20.344 1 95.12 98 THR A CA 1
ATOM 758 C C . THR A 1 98 ? -6.867 -24.969 -19.031 1 95.12 98 THR A C 1
ATOM 760 O O . THR A 1 98 ? -8.078 -25.094 -18.828 1 95.12 98 THR A O 1
ATOM 763 N N . PHE A 1 99 ? -6.02 -25.406 -18.219 1 92.62 99 PHE A N 1
ATOM 764 C CA . PHE A 1 99 ? -6.43 -26 -16.938 1 92.62 99 PHE A CA 1
ATOM 765 C C . PHE A 1 99 ? -5.32 -25.875 -15.906 1 92.62 99 PHE A C 1
ATOM 767 O O . PHE A 1 99 ? -4.18 -25.547 -16.234 1 92.62 99 PHE A O 1
ATOM 774 N N . THR A 1 100 ? -5.637 -26.156 -14.633 1 93.94 100 THR A N 1
ATOM 775 C CA . THR A 1 100 ? -4.688 -26.219 -13.531 1 93.94 100 THR A CA 1
ATOM 776 C C . THR A 1 100 ? -4.859 -27.5 -12.734 1 93.94 100 THR A C 1
ATOM 778 O O . THR A 1 100 ? -5.984 -27.938 -12.461 1 93.94 100 THR A O 1
ATOM 781 N N . VAL A 1 101 ? -3.781 -28.109 -12.492 1 92.44 101 VAL A N 1
ATOM 782 C CA . VAL A 1 101 ? -3.764 -29.234 -11.57 1 92.44 101 VAL A CA 1
ATOM 783 C C . VAL A 1 101 ? -3.213 -28.797 -10.219 1 92.44 101 VAL A C 1
ATOM 785 O O . VAL A 1 101 ? -2.105 -28.25 -10.141 1 92.44 101 VAL A O 1
ATOM 788 N N . ARG A 1 102 ? -4.02 -28.984 -9.18 1 91.69 102 ARG A N 1
ATOM 789 C CA . ARG A 1 102 ? -3.549 -28.734 -7.824 1 91.69 102 ARG A CA 1
ATOM 790 C C . ARG A 1 102 ? -3.295 -30.031 -7.074 1 91.69 102 ARG A C 1
ATOM 792 O O . ARG A 1 102 ? -4.184 -30.875 -6.973 1 91.69 102 ARG A O 1
ATOM 799 N N . SER A 1 103 ? -2.072 -30.094 -6.629 1 91.06 103 SER A N 1
ATOM 800 C CA . SER A 1 103 ? -1.711 -31.219 -5.781 1 91.06 103 SER A CA 1
ATOM 801 C C . SER A 1 103 ? -1.662 -30.812 -4.312 1 91.06 103 SER A C 1
ATOM 803 O O . SER A 1 103 ? -0.988 -29.844 -3.951 1 91.06 103 SER A O 1
ATOM 805 N N . MET A 1 104 ? -2.404 -31.516 -3.508 1 87.75 104 MET A N 1
ATOM 806 C CA . MET A 1 104 ? -2.385 -31.375 -2.057 1 87.75 104 MET A CA 1
ATOM 807 C C . MET A 1 104 ? -2.078 -32.688 -1.379 1 87.75 104 MET A C 1
ATOM 809 O O . MET A 1 104 ? -1.936 -33.719 -2.049 1 87.75 104 MET A O 1
ATOM 813 N N . LYS A 1 105 ? -1.852 -32.75 -0.085 1 78.25 105 LYS A N 1
ATOM 814 C CA . LYS A 1 105 ? -1.453 -33.938 0.652 1 78.25 105 LYS A CA 1
ATOM 815 C C . LYS A 1 105 ? -2.387 -35.094 0.35 1 78.25 105 LYS A C 1
ATOM 817 O O . LYS A 1 105 ? -1.935 -36.219 0.165 1 78.25 105 LYS A O 1
ATOM 822 N N . ASN A 1 106 ? -3.711 -34.875 0.206 1 76.38 106 ASN A N 1
ATOM 823 C CA . ASN A 1 106 ? -4.594 -36.031 0.078 1 76.38 106 ASN A CA 1
ATOM 824 C C . ASN A 1 106 ? -5.406 -35.969 -1.213 1 76.38 106 ASN A C 1
ATOM 826 O O . ASN A 1 106 ? -6.289 -36.812 -1.434 1 76.38 106 ASN A O 1
ATOM 830 N N . ASN A 1 107 ? -5.055 -35.062 -2.014 1 78.81 107 ASN A N 1
ATOM 831 C CA . ASN A 1 107 ? -5.891 -35 -3.207 1 78.81 107 ASN A CA 1
ATOM 832 C C . ASN A 1 107 ? -5.219 -34.188 -4.309 1 78.81 107 ASN A C 1
ATOM 834 O O . ASN A 1 107 ? -4.367 -33.344 -4.031 1 78.81 107 ASN A O 1
ATOM 838 N N . CYS A 1 108 ? -5.504 -34.625 -5.508 1 87.62 108 CYS A N 1
ATOM 839 C CA . CYS A 1 108 ? -5.145 -33.875 -6.707 1 87.62 108 CYS A CA 1
ATOM 840 C C . CYS A 1 108 ? -6.383 -33.5 -7.516 1 87.62 108 CYS A C 1
ATOM 842 O O . CYS A 1 108 ? -7.25 -34.344 -7.75 1 87.62 108 CYS A O 1
ATOM 844 N N . THR A 1 109 ? -6.457 -32.219 -7.793 1 87.69 109 THR A N 1
ATOM 845 C CA . THR A 1 109 ? -7.621 -31.766 -8.547 1 87.69 109 THR A CA 1
ATOM 846 C C . THR A 1 109 ? -7.191 -31.094 -9.852 1 87.69 109 THR A C 1
ATOM 848 O O . THR A 1 109 ? -6.211 -30.344 -9.883 1 87.69 109 THR A O 1
ATOM 851 N N . LYS A 1 110 ? -7.875 -31.5 -10.852 1 88.94 110 LYS A N 1
ATOM 852 C CA . LYS A 1 110 ? -7.738 -30.812 -12.133 1 88.94 110 LYS A CA 1
ATOM 853 C C . LYS A 1 110 ? -8.914 -29.875 -12.391 1 88.94 110 LYS A C 1
ATOM 855 O O . LYS A 1 110 ? -10.062 -30.312 -12.438 1 88.94 110 LYS A O 1
ATOM 860 N N . ASN A 1 111 ? -8.602 -28.656 -12.547 1 90.5 111 ASN A N 1
ATOM 861 C CA . ASN A 1 111 ? -9.633 -27.641 -12.734 1 90.5 111 ASN A CA 1
ATOM 862 C C . ASN A 1 111 ? -9.57 -27.047 -14.133 1 90.5 111 ASN A C 1
ATOM 864 O O . ASN A 1 111 ? -8.656 -26.281 -14.445 1 90.5 111 ASN A O 1
ATOM 868 N N . TYR A 1 112 ? -10.578 -27.266 -14.906 1 89.5 112 TYR A N 1
ATOM 869 C CA . TYR A 1 112 ? -10.625 -26.75 -16.266 1 89.5 112 TYR A CA 1
ATOM 870 C C . TYR A 1 112 ? -11.102 -25.297 -16.281 1 89.5 112 TYR A C 1
ATOM 872 O O . TYR A 1 112 ? -10.969 -24.594 -17.281 1 89.5 112 TYR A O 1
ATOM 880 N N . GLY A 1 113 ? -11.5 -24.75 -15.258 1 85.69 113 GLY A N 1
ATOM 881 C CA . GLY A 1 113 ? -11.953 -23.359 -15.164 1 85.69 113 GLY A CA 1
ATOM 882 C C . GLY A 1 113 ? -10.836 -22.391 -14.844 1 85.69 113 GLY A C 1
ATOM 883 O O . GLY A 1 113 ? -11.008 -21.172 -14.961 1 85.69 113 GLY A O 1
ATOM 884 N N . VAL A 1 114 ? -9.75 -22.953 -14.477 1 90.81 114 VAL A N 1
ATOM 885 C CA . VAL A 1 114 ? -8.609 -22.109 -14.125 1 90.81 114 VAL A CA 1
ATOM 886 C C . VAL A 1 114 ? -7.508 -22.266 -15.164 1 90.81 114 VAL A C 1
ATOM 888 O O . VAL A 1 114 ? -6.773 -23.266 -15.164 1 90.81 114 VAL A O 1
ATOM 891 N N . THR A 1 115 ? -7.441 -21.234 -15.977 1 93.94 115 THR A N 1
ATOM 892 C CA . THR A 1 115 ? -6.438 -21.203 -17.031 1 93.94 115 THR A CA 1
ATOM 893 C C . THR A 1 115 ? -5.215 -20.406 -16.594 1 93.94 115 THR A C 1
ATOM 895 O O . THR A 1 115 ? -5.215 -19.797 -15.523 1 93.94 115 THR A O 1
ATOM 898 N N . TYR A 1 116 ? -4.188 -20.453 -17.469 1 95.69 116 TYR A N 1
ATOM 899 C CA . TYR A 1 116 ? -2.992 -19.656 -17.219 1 95.69 116 TYR A CA 1
ATOM 900 C C . TYR A 1 116 ? -3.346 -18.188 -17.031 1 95.69 116 TYR A C 1
ATOM 902 O O . TYR A 1 116 ? -2.936 -17.562 -16.047 1 95.69 116 TYR A O 1
ATOM 910 N N . ASP A 1 117 ? -4.18 -17.688 -17.922 1 93.38 117 ASP A N 1
ATOM 911 C CA . ASP A 1 117 ? -4.516 -16.266 -17.875 1 93.38 117 ASP A CA 1
ATOM 912 C C . ASP A 1 117 ? -5.348 -15.93 -16.641 1 93.38 117 ASP A C 1
ATOM 914 O O . ASP A 1 117 ? -5.098 -14.93 -15.969 1 93.38 117 ASP A O 1
ATOM 918 N N . SER A 1 118 ? -6.297 -16.734 -16.375 1 91.31 118 SER A N 1
ATOM 919 C CA . SER A 1 118 ? -7.141 -16.469 -15.219 1 91.31 118 SER A CA 1
ATOM 920 C C . SER A 1 118 ? -6.363 -16.641 -13.914 1 91.31 118 SER A C 1
ATOM 922 O O . SER A 1 118 ? -6.613 -15.945 -12.938 1 91.31 118 SER A O 1
ATOM 924 N N . TYR A 1 119 ? -5.43 -17.578 -13.914 1 92.69 119 TYR A N 1
ATOM 925 C CA . TYR A 1 119 ? -4.578 -17.781 -12.75 1 92.69 119 TYR A CA 1
ATOM 926 C C . TYR A 1 119 ? -3.734 -16.547 -12.461 1 92.69 119 TYR A C 1
ATOM 928 O O . TYR A 1 119 ? -3.699 -16.062 -11.336 1 92.69 119 TYR A O 1
ATOM 936 N N . ILE A 1 120 ? -3.109 -16.016 -13.438 1 94 120 ILE A N 1
ATOM 937 C CA . ILE A 1 120 ? -2.289 -14.812 -13.312 1 94 120 ILE A CA 1
ATOM 938 C C . ILE A 1 120 ? -3.156 -13.641 -12.852 1 94 120 ILE A C 1
ATOM 940 O O . ILE A 1 120 ? -2.758 -12.867 -11.977 1 94 120 ILE A O 1
ATOM 944 N N . THR A 1 121 ? -4.324 -13.531 -13.438 1 90.56 121 THR A N 1
ATOM 945 C CA . THR A 1 121 ? -5.246 -12.477 -13.031 1 90.56 121 THR A CA 1
ATOM 946 C C . THR A 1 121 ? -5.594 -12.602 -11.555 1 90.56 121 THR A C 1
ATOM 948 O O . THR A 1 121 ? -5.668 -11.594 -10.844 1 90.56 121 THR A O 1
ATOM 951 N N . SER A 1 122 ? -5.73 -13.781 -11.133 1 90.25 122 SER A N 1
ATOM 952 C CA . SER A 1 122 ? -6.148 -14.016 -9.75 1 90.25 122 SER A CA 1
ATOM 953 C C . SER A 1 122 ? -5.051 -13.617 -8.766 1 90.25 122 SER A C 1
ATOM 955 O O . SER A 1 122 ? -5.312 -13.461 -7.574 1 90.25 122 SER A O 1
ATOM 957 N N . LEU A 1 123 ? -3.82 -13.477 -9.242 1 92.12 123 LEU A N 1
ATOM 958 C CA . LEU A 1 123 ? -2.717 -13.023 -8.398 1 92.12 123 LEU A CA 1
ATOM 959 C C . LEU A 1 123 ? -2.793 -11.516 -8.164 1 92.12 123 LEU A C 1
ATOM 961 O O . LEU A 1 123 ? -2.035 -10.977 -7.359 1 92.12 123 LEU A O 1
ATOM 965 N N . GLY A 1 124 ? -3.664 -10.836 -8.891 1 91.44 124 GLY A N 1
ATOM 966 C CA . GLY A 1 124 ? -3.908 -9.422 -8.695 1 91.44 124 GLY A CA 1
ATOM 967 C C . GLY A 1 124 ? -2.852 -8.539 -9.336 1 91.44 124 GLY A C 1
ATOM 968 O O . GLY A 1 124 ? -2.773 -7.344 -9.047 1 91.44 124 GLY A O 1
ATOM 969 N N . VAL A 1 125 ? -2.064 -9.125 -10.172 1 93.44 125 VAL A N 1
ATOM 970 C CA . VAL A 1 125 ? -0.88 -8.391 -10.609 1 93.44 125 VAL A CA 1
ATOM 971 C C . VAL A 1 125 ? -1.122 -7.809 -12 1 93.44 125 VAL A C 1
ATOM 973 O O . VAL A 1 125 ? -0.188 -7.332 -12.656 1 93.44 125 VAL A O 1
ATOM 976 N N . THR A 1 126 ? -2.398 -7.836 -12.375 1 87.94 126 THR A N 1
ATOM 977 C CA . THR A 1 126 ? -2.713 -7.281 -13.688 1 87.94 126 THR A CA 1
ATOM 978 C C . THR A 1 126 ? -3.033 -5.793 -13.586 1 87.94 126 THR A C 1
ATOM 980 O O . THR A 1 126 ? -3.537 -5.328 -12.562 1 87.94 126 THR A O 1
ATOM 983 N N . HIS A 1 127 ? -2.662 -4.945 -14.492 1 83.81 127 HIS A N 1
ATOM 984 C CA . HIS A 1 127 ? -3.021 -3.541 -14.656 1 83.81 127 HIS A CA 1
ATOM 985 C C . HIS A 1 127 ? -2.352 -2.67 -13.602 1 83.81 127 HIS A C 1
ATOM 987 O O . HIS A 1 127 ? -2.961 -1.729 -13.086 1 83.81 127 HIS A O 1
ATOM 993 N N . LEU A 1 128 ? -1.219 -3.084 -13.188 1 91.38 128 LEU A N 1
ATOM 994 C CA . LEU A 1 128 ? -0.442 -2.258 -12.273 1 91.38 128 LEU A CA 1
ATOM 995 C C . LEU A 1 128 ? 0.374 -1.219 -13.039 1 91.38 128 LEU A C 1
ATOM 997 O O . LEU A 1 128 ? 0.921 -1.514 -14.102 1 91.38 128 LEU A O 1
ATOM 1001 N N . LYS A 1 129 ? 0.449 -0.076 -12.5 1 91 129 LYS A N 1
ATOM 1002 C CA . LYS A 1 129 ? 1.173 1.023 -13.133 1 91 129 LYS A CA 1
ATOM 1003 C C . LYS A 1 129 ? 2.408 1.406 -12.32 1 91 129 LYS A C 1
ATOM 1005 O O . LYS A 1 129 ? 2.404 1.317 -11.094 1 91 129 LYS A O 1
ATOM 1010 N N . LYS A 1 130 ? 3.311 1.876 -13.117 1 90 130 LYS A N 1
ATOM 1011 C CA . LYS A 1 130 ? 4.574 2.283 -12.508 1 90 130 LYS A CA 1
ATOM 1012 C C . LYS A 1 130 ? 4.375 3.484 -11.586 1 90 130 LYS A C 1
ATOM 1014 O O . LYS A 1 130 ? 3.703 4.449 -11.953 1 90 130 LYS A O 1
ATOM 1019 N N . ARG A 1 131 ? 4.98 3.283 -10.43 1 86.56 131 ARG A N 1
ATOM 1020 C CA . ARG A 1 131 ? 5.008 4.418 -9.516 1 86.56 131 ARG A CA 1
ATOM 1021 C C . ARG A 1 131 ? 6.172 5.352 -9.828 1 86.56 131 ARG A C 1
ATOM 1023 O O . ARG A 1 131 ? 7.211 4.91 -10.328 1 86.56 131 ARG A O 1
ATOM 1030 N N . ASN A 1 132 ? 5.922 6.551 -9.555 1 71.75 132 ASN A N 1
ATOM 1031 C CA . ASN A 1 132 ? 6.996 7.516 -9.789 1 71.75 132 ASN A CA 1
ATOM 1032 C C . ASN A 1 132 ? 8.07 7.43 -8.711 1 71.75 132 ASN A C 1
ATOM 1034 O O . ASN A 1 132 ? 9.094 8.109 -8.797 1 71.75 132 ASN A O 1
ATOM 1038 N N . HIS A 1 133 ? 7.773 6.566 -7.812 1 64.25 133 HIS A N 1
ATOM 1039 C CA . HIS A 1 133 ? 8.766 6.387 -6.762 1 64.25 133 HIS A CA 1
ATOM 1040 C C . HIS A 1 133 ? 9.531 5.078 -6.941 1 64.25 133 HIS A C 1
ATOM 1042 O O . HIS A 1 133 ? 8.93 4.043 -7.246 1 64.25 133 HIS A O 1
ATOM 1048 N N . GLN A 1 134 ? 10.914 5.23 -7.211 1 61.44 134 GLN A N 1
ATOM 1049 C CA . GLN A 1 134 ? 11.719 4.02 -7.129 1 61.44 134 GLN A CA 1
ATOM 1050 C C . GLN A 1 134 ? 11.875 3.561 -5.684 1 61.44 134 GLN A C 1
ATOM 1052 O O . GLN A 1 134 ? 11.758 4.363 -4.754 1 61.44 134 GLN A O 1
ATOM 1057 N N . GLY A 1 135 ? 11.836 2.262 -5.617 1 65.5 135 GLY A N 1
ATOM 1058 C CA . GLY A 1 135 ? 11.969 1.756 -4.262 1 65.5 135 GLY A CA 1
ATOM 1059 C C . GLY A 1 135 ? 13.047 0.691 -4.129 1 65.5 135 GLY A C 1
ATOM 1060 O O . GLY A 1 135 ? 13.594 0.23 -5.129 1 65.5 135 GLY A O 1
ATOM 1061 N N . ASN A 1 136 ? 13.641 0.682 -2.965 1 71.69 136 ASN A N 1
ATOM 1062 C CA . ASN A 1 136 ? 14.391 -0.5 -2.553 1 71.69 136 ASN A CA 1
ATOM 1063 C C . ASN A 1 136 ? 13.547 -1.429 -1.688 1 71.69 136 ASN A C 1
ATOM 1065 O O . ASN A 1 136 ? 12.68 -0.968 -0.939 1 71.69 136 ASN A O 1
ATOM 1069 N N . VAL A 1 137 ? 13.727 -2.707 -2.053 1 70.56 137 VAL A N 1
ATOM 1070 C CA . VAL A 1 137 ? 13 -3.695 -1.26 1 70.56 137 VAL A CA 1
ATOM 1071 C C . VAL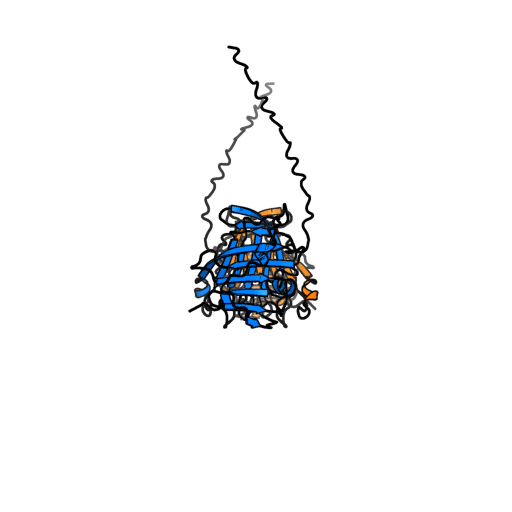 A 1 137 ? 13.992 -4.625 -0.565 1 70.56 137 VAL A C 1
ATOM 1073 O O . VAL A 1 137 ? 15.039 -4.957 -1.124 1 70.56 137 VAL A O 1
ATOM 1076 N N . PHE A 1 138 ? 13.672 -4.773 0.702 1 69.25 138 PHE A N 1
ATOM 1077 C CA . PHE A 1 138 ? 14.492 -5.688 1.488 1 69.25 138 PHE A CA 1
ATOM 1078 C C . PHE A 1 138 ? 13.984 -7.117 1.358 1 69.25 138 PHE A C 1
ATOM 1080 O O . PHE A 1 138 ? 12.875 -7.43 1.793 1 69.25 138 PHE A O 1
ATOM 1087 N N . ILE A 1 139 ? 14.75 -7.891 0.696 1 65.94 139 ILE A N 1
ATOM 1088 C CA . ILE A 1 139 ? 14.43 -9.305 0.51 1 65.94 139 ILE A CA 1
ATOM 1089 C C . ILE A 1 139 ? 15.602 -10.164 0.975 1 65.94 139 ILE A C 1
ATOM 1091 O O . ILE A 1 139 ? 16.75 -9.945 0.562 1 65.94 139 ILE A O 1
ATOM 1095 N N . ASP A 1 140 ? 15.258 -11.078 1.827 1 67.69 140 ASP A N 1
ATOM 1096 C CA . ASP A 1 140 ? 16.234 -12.047 2.312 1 67.69 140 ASP A CA 1
ATOM 1097 C C . ASP A 1 140 ? 17.484 -11.344 2.832 1 67.69 140 ASP A C 1
ATOM 1099 O O . ASP A 1 140 ? 18.609 -11.711 2.469 1 67.69 140 ASP A O 1
ATOM 1103 N N . GLY A 1 141 ? 17.312 -10.312 3.584 1 67.56 141 GLY A N 1
ATOM 1104 C CA . GLY A 1 141 ? 18.391 -9.664 4.293 1 67.56 141 GLY A CA 1
ATOM 1105 C C . GLY A 1 141 ? 19.172 -8.688 3.43 1 67.56 141 GLY A C 1
ATOM 1106 O O . GLY A 1 141 ? 20.188 -8.133 3.865 1 67.56 141 GLY A O 1
ATOM 1107 N N . LYS A 1 142 ? 18.734 -8.539 2.213 1 75.38 142 LYS A N 1
ATOM 1108 C CA . LYS A 1 142 ? 19.453 -7.656 1.304 1 75.38 142 LYS A CA 1
ATOM 1109 C C . LYS A 1 142 ? 18.516 -6.652 0.647 1 75.38 142 LYS A C 1
ATOM 1111 O O . LYS A 1 142 ? 17.359 -6.973 0.362 1 75.38 142 LYS A O 1
ATOM 1116 N N . TYR A 1 143 ? 19.125 -5.473 0.427 1 76.44 143 TYR A N 1
ATOM 1117 C CA . TYR A 1 143 ? 18.359 -4.469 -0.313 1 76.44 143 TYR A CA 1
ATOM 1118 C C . TYR A 1 143 ? 18.562 -4.637 -1.815 1 76.44 143 TYR A C 1
ATOM 1120 O O . TYR A 1 143 ? 19.688 -4.812 -2.283 1 76.44 143 TYR A O 1
ATOM 1128 N N . HIS A 1 144 ? 17.484 -4.605 -2.498 1 77.44 144 HIS A N 1
ATOM 1129 C CA . HIS A 1 144 ? 17.469 -4.633 -3.957 1 77.44 144 HIS A CA 1
ATOM 1130 C C . HIS A 1 144 ? 16.812 -3.381 -4.52 1 77.44 144 HIS A C 1
ATOM 1132 O O . HIS A 1 144 ? 15.734 -2.982 -4.062 1 77.44 144 HIS A O 1
ATOM 1138 N N . SER A 1 145 ? 17.469 -2.771 -5.457 1 82.81 145 SER A N 1
ATOM 1139 C CA . SER A 1 145 ? 16.766 -1.743 -6.219 1 82.81 145 SER A CA 1
ATOM 1140 C C . SER A 1 145 ? 15.609 -2.338 -7.02 1 82.81 145 SER A C 1
ATOM 1142 O O . SER A 1 145 ? 15.75 -3.406 -7.621 1 82.81 145 SER A O 1
ATOM 1144 N N . ALA A 1 146 ? 14.461 -1.703 -6.957 1 87.75 146 ALA A N 1
ATOM 1145 C CA . ALA A 1 146 ? 13.289 -2.24 -7.645 1 87.75 146 ALA A CA 1
ATOM 1146 C C . ALA A 1 146 ? 12.453 -1.12 -8.25 1 87.75 146 ALA A C 1
ATOM 1148 O O . ALA A 1 146 ? 12.414 -0.006 -7.727 1 87.75 146 ALA A O 1
ATOM 1149 N N . VAL A 1 147 ? 11.922 -1.393 -9.414 1 89.44 147 VAL A N 1
ATOM 1150 C CA . VAL A 1 147 ? 10.812 -0.589 -9.914 1 89.44 147 VAL A CA 1
ATOM 1151 C C . VAL A 1 147 ? 9.508 -1.029 -9.25 1 89.44 147 VAL A C 1
ATOM 1153 O O . VAL A 1 147 ? 9.211 -2.225 -9.18 1 89.44 147 VAL A O 1
ATOM 1156 N N . VAL A 1 148 ? 8.781 -0.027 -8.789 1 91.44 148 VAL A N 1
ATOM 1157 C CA . VAL A 1 148 ? 7.559 -0.338 -8.047 1 91.44 148 VAL A CA 1
ATOM 1158 C C . VAL A 1 148 ? 6.336 -0.006 -8.898 1 91.44 148 VAL A C 1
ATOM 1160 O O . VAL A 1 148 ? 6.281 1.051 -9.531 1 91.44 148 VAL A O 1
ATOM 1163 N N . TYR A 1 149 ? 5.457 -0.925 -8.922 1 92.38 149 TYR A N 1
ATOM 1164 C CA . TYR A 1 149 ? 4.156 -0.764 -9.555 1 92.38 149 TYR A CA 1
ATOM 1165 C C . TYR A 1 149 ? 3.027 -0.906 -8.547 1 92.38 149 TYR A C 1
ATOM 1167 O O . TYR A 1 149 ? 3.158 -1.633 -7.555 1 92.38 149 TYR A O 1
ATOM 1175 N N . ASP A 1 150 ? 1.955 -0.174 -8.766 1 93.25 150 ASP A N 1
ATOM 1176 C CA . ASP A 1 150 ? 0.785 -0.359 -7.914 1 93.25 150 ASP A CA 1
ATOM 1177 C C . ASP A 1 150 ? -0.507 -0.246 -8.719 1 93.25 150 ASP A C 1
ATOM 1179 O O . ASP A 1 150 ? -0.484 0.155 -9.891 1 93.25 150 ASP A O 1
ATOM 1183 N N . GLY A 1 151 ? -1.562 -0.76 -8.156 1 91.81 151 GLY A N 1
ATOM 1184 C CA . GLY A 1 151 ? -2.885 -0.647 -8.75 1 91.81 151 GLY A CA 1
ATOM 1185 C C . GLY A 1 151 ? -3.947 -1.415 -7.988 1 91.81 151 GLY A C 1
ATOM 1186 O O . GLY A 1 151 ? -3.637 -2.145 -7.043 1 91.81 151 GLY A O 1
ATOM 1187 N N . ALA A 1 152 ? -5.129 -1.113 -8.336 1 89.94 152 ALA A N 1
ATOM 1188 C CA . ALA A 1 152 ? -6.25 -1.924 -7.863 1 89.94 152 ALA A CA 1
ATOM 1189 C C . ALA A 1 152 ? -6.414 -3.182 -8.711 1 89.94 152 ALA A C 1
ATOM 1191 O O . ALA A 1 152 ? -6.48 -3.105 -9.938 1 89.94 152 ALA A O 1
ATOM 1192 N N . PRO A 1 153 ? -6.457 -4.281 -8 1 89 153 PRO A N 1
ATOM 1193 C CA . PRO A 1 153 ? -6.605 -5.504 -8.797 1 89 153 PRO A CA 1
ATOM 1194 C C . PRO A 1 153 ? -7.973 -5.605 -9.477 1 89 153 PRO A C 1
ATOM 1196 O O . PRO A 1 153 ? -8.891 -4.852 -9.141 1 89 153 PRO A O 1
ATOM 1199 N N . ASP A 1 154 ? -8.023 -6.488 -10.406 1 83.69 154 ASP A N 1
ATOM 1200 C CA . ASP A 1 154 ? -9.281 -6.805 -11.062 1 83.69 154 ASP A CA 1
ATOM 1201 C C . ASP A 1 154 ? -10.375 -7.133 -10.047 1 83.69 154 ASP A C 1
ATOM 1203 O O . ASP A 1 154 ? -10.102 -7.758 -9.016 1 83.69 154 ASP A O 1
ATOM 1207 N N . ALA A 1 155 ? -11.586 -6.793 -10.438 1 81.69 155 ALA A N 1
ATOM 1208 C CA . ALA A 1 155 ? -12.703 -6.988 -9.523 1 81.69 155 ALA A CA 1
ATOM 1209 C C . ALA A 1 155 ? -12.898 -8.461 -9.195 1 81.69 155 ALA A C 1
ATOM 1211 O O . ALA A 1 155 ? -13.453 -8.812 -8.148 1 81.69 155 ALA A O 1
ATOM 1212 N N . SER A 1 156 ? -12.422 -9.266 -10.086 1 82 156 SER A N 1
ATOM 1213 C CA . SER A 1 156 ? -12.617 -10.703 -9.914 1 82 156 SER A CA 1
ATOM 1214 C C . SER A 1 156 ? -11.648 -11.258 -8.875 1 82 156 SER A C 1
ATOM 1216 O O . SER A 1 156 ? -11.805 -12.391 -8.414 1 82 156 SER A O 1
ATOM 1218 N N . VAL A 1 157 ? -10.703 -10.5 -8.477 1 87.06 157 VAL A N 1
ATOM 1219 C CA . VAL A 1 157 ? -9.703 -10.977 -7.531 1 87.06 157 VAL A CA 1
ATOM 1220 C C . VAL A 1 157 ? -10.281 -10.969 -6.117 1 87.06 157 VAL A C 1
ATOM 1222 O O . VAL A 1 157 ? -10.68 -9.914 -5.609 1 87.06 157 VAL A O 1
ATOM 1225 N N . VAL A 1 158 ? -10.344 -12.117 -5.598 1 84.5 158 VAL A N 1
ATOM 1226 C CA . VAL A 1 158 ? -10.859 -12.258 -4.238 1 84.5 158 VAL A CA 1
ATOM 1227 C C . VAL A 1 158 ? -10.016 -13.273 -3.473 1 84.5 158 VAL A C 1
ATOM 1229 O O . VAL A 1 158 ? -9.625 -14.305 -4.02 1 84.5 158 VAL A O 1
ATOM 1232 N N . ALA A 1 159 ? -9.641 -12.898 -2.309 1 78.62 159 ALA A N 1
ATOM 1233 C CA . ALA A 1 159 ? -9.008 -13.805 -1.359 1 78.62 159 ALA A CA 1
ATOM 1234 C C . ALA A 1 159 ? -9.773 -13.852 -0.041 1 78.62 159 ALA A C 1
ATOM 1236 O O . ALA A 1 159 ? -9.984 -12.812 0.594 1 78.62 159 ALA A O 1
ATOM 1237 N N . HIS A 1 160 ? -10.219 -15 0.365 1 78.38 160 HIS A N 1
ATOM 1238 C CA . HIS A 1 160 ? -11.047 -15.172 1.553 1 78.38 160 HIS A CA 1
ATOM 1239 C C . HIS A 1 160 ? -12.266 -14.25 1.513 1 78.38 160 HIS A C 1
ATOM 1241 O O . HIS A 1 160 ? -12.562 -13.562 2.492 1 78.38 160 HIS A O 1
ATOM 1247 N N . ASN A 1 161 ? -12.789 -14.156 0.421 1 79.5 161 ASN A N 1
ATOM 1248 C CA . ASN A 1 161 ? -14.023 -13.414 0.16 1 79.5 161 ASN A CA 1
ATOM 1249 C C . ASN A 1 161 ? -13.805 -11.914 0.282 1 79.5 161 ASN A C 1
ATOM 1251 O O . ASN A 1 161 ? -14.75 -11.164 0.545 1 79.5 161 ASN A O 1
ATOM 1255 N N . VAL A 1 162 ? -12.586 -11.516 0.222 1 86.06 162 VAL A N 1
ATOM 1256 C CA . VAL A 1 162 ? -12.305 -10.086 0.31 1 86.06 162 VAL A CA 1
ATOM 1257 C C . VAL A 1 162 ? -11.5 -9.641 -0.911 1 86.06 162 VAL A C 1
ATOM 1259 O O . VAL A 1 162 ? -10.547 -10.312 -1.313 1 86.06 162 VAL A O 1
ATOM 1262 N N . HIS A 1 163 ? -11.953 -8.594 -1.479 1 89.38 163 HIS A N 1
ATOM 1263 C CA . HIS A 1 163 ? -11.219 -7.98 -2.58 1 89.38 163 HIS A CA 1
ATOM 1264 C C . HIS A 1 163 ? -10.094 -7.082 -2.062 1 89.38 163 HIS A C 1
ATOM 1266 O O . HIS A 1 163 ? -10.328 -6.219 -1.213 1 89.38 163 HIS A O 1
ATOM 1272 N N . PRO A 1 164 ? -8.867 -7.363 -2.494 1 92.75 164 PRO A N 1
ATOM 1273 C CA . PRO A 1 164 ? -7.789 -6.477 -2.051 1 92.75 164 PRO A CA 1
ATOM 1274 C C . PRO A 1 164 ? -7.969 -5.039 -2.535 1 92.75 164 PRO A C 1
ATOM 1276 O O . PRO A 1 164 ? -8.5 -4.812 -3.625 1 92.75 164 PRO A O 1
ATOM 1279 N N . ALA A 1 165 ? -7.461 -4.117 -1.744 1 93 165 ALA A N 1
ATOM 1280 C CA . ALA A 1 165 ? -7.582 -2.699 -2.07 1 93 165 ALA A CA 1
ATOM 1281 C C . ALA A 1 165 ? -6.469 -2.256 -3.016 1 93 165 ALA A C 1
ATOM 1283 O O . ALA A 1 165 ? -6.684 -1.411 -3.887 1 93 165 ALA A O 1
ATOM 1284 N N . VAL A 1 166 ? -5.293 -2.807 -2.818 1 94.88 166 VAL A N 1
ATOM 1285 C CA . VAL A 1 166 ? -4.145 -2.387 -3.611 1 94.88 166 VAL A CA 1
ATOM 1286 C C . VAL A 1 166 ? -3.139 -3.533 -3.711 1 94.88 166 VAL A C 1
ATOM 1288 O O . VAL A 1 166 ? -3.023 -4.348 -2.791 1 94.88 166 VAL A O 1
ATOM 1291 N N . VAL A 1 167 ? -2.527 -3.562 -4.816 1 94.81 167 VAL A N 1
ATOM 1292 C CA . VAL A 1 167 ? -1.416 -4.48 -5.047 1 94.81 167 VAL A CA 1
ATOM 1293 C C . VAL A 1 167 ? -0.165 -3.693 -5.43 1 94.81 167 VAL A C 1
ATOM 1295 O O . VAL A 1 167 ? -0.236 -2.75 -6.219 1 94.81 167 VAL A O 1
ATOM 1298 N N . PHE A 1 168 ? 0.908 -4.086 -4.82 1 93.69 168 PHE A N 1
ATOM 1299 C CA . PHE A 1 168 ? 2.221 -3.6 -5.23 1 93.69 168 PHE A CA 1
ATOM 1300 C C . PHE A 1 168 ? 3.043 -4.719 -5.855 1 93.69 168 PHE A C 1
ATOM 1302 O O . PHE A 1 168 ? 3.016 -5.855 -5.379 1 93.69 168 PHE A O 1
ATOM 1309 N N . ALA A 1 169 ? 3.715 -4.414 -6.875 1 94.62 169 ALA A N 1
ATOM 1310 C CA . ALA A 1 169 ? 4.66 -5.344 -7.488 1 94.62 169 ALA A CA 1
ATOM 1311 C C . ALA A 1 169 ? 6.035 -4.703 -7.637 1 94.62 169 ALA A C 1
ATOM 1313 O O . ALA A 1 169 ? 6.148 -3.486 -7.812 1 94.62 169 ALA A O 1
ATOM 1314 N N . TYR A 1 170 ? 6.992 -5.496 -7.559 1 91.81 170 TYR A N 1
ATOM 1315 C CA . TYR A 1 170 ? 8.383 -5.059 -7.566 1 91.81 170 TYR A CA 1
ATOM 1316 C C . TYR A 1 170 ? 9.18 -5.797 -8.633 1 91.81 170 TYR A C 1
ATOM 1318 O O . TYR A 1 170 ? 9.195 -7.031 -8.664 1 91.81 170 TYR A O 1
ATOM 1326 N N . MET A 1 171 ? 9.82 -5.047 -9.406 1 92.19 171 MET A N 1
ATOM 1327 C CA . MET A 1 171 ? 10.539 -5.629 -10.531 1 92.19 171 MET A CA 1
ATOM 1328 C C . MET A 1 171 ? 12.008 -5.215 -10.508 1 92.19 171 MET A C 1
ATOM 1330 O O . MET A 1 171 ? 12.336 -4.074 -10.172 1 92.19 171 MET A O 1
ATOM 1334 N N . ASN A 1 172 ? 12.789 -6.125 -10.883 1 88.94 172 ASN A N 1
ATOM 1335 C CA . ASN A 1 172 ? 14.203 -5.82 -11.078 1 88.94 172 ASN A CA 1
ATOM 1336 C C . ASN A 1 172 ? 14.414 -4.883 -12.266 1 88.94 172 ASN A C 1
ATOM 1338 O O . ASN A 1 172 ? 14.094 -5.227 -13.398 1 88.94 172 ASN A O 1
ATOM 1342 N N . PRO A 1 173 ? 15 -3.793 -11.992 1 86.5 173 PRO A N 1
ATOM 1343 C CA . PRO A 1 173 ? 15.133 -2.82 -13.078 1 86.5 173 PRO A CA 1
ATOM 1344 C C . PRO A 1 173 ? 16.156 -3.24 -14.125 1 86.5 173 PRO A C 1
ATOM 1346 O O . PRO A 1 173 ? 16.156 -2.715 -15.242 1 86.5 173 PRO A O 1
ATOM 1349 N N . ASN A 1 174 ? 17 -4.16 -13.789 1 86 174 ASN A N 1
ATOM 1350 C CA . ASN A 1 174 ? 18.094 -4.52 -14.68 1 86 174 ASN A CA 1
ATOM 1351 C C . ASN A 1 174 ? 17.672 -5.582 -15.688 1 86 174 ASN A C 1
ATOM 1353 O O . ASN A 1 174 ? 18.109 -5.559 -16.844 1 86 174 ASN A O 1
ATOM 1357 N N . ASN A 1 175 ? 16.828 -6.477 -15.266 1 88.56 175 ASN A N 1
ATOM 1358 C CA . ASN A 1 175 ? 16.531 -7.566 -16.188 1 88.56 175 ASN A CA 1
ATOM 1359 C C . ASN A 1 175 ? 15.023 -7.828 -16.266 1 88.56 175 ASN A C 1
ATOM 1361 O O . ASN A 1 175 ? 14.586 -8.695 -17.031 1 88.56 175 ASN A O 1
ATOM 1365 N N . GLY A 1 176 ? 14.281 -7.145 -15.406 1 89.62 176 GLY A N 1
ATOM 1366 C CA . GLY A 1 176 ? 12.836 -7.242 -15.508 1 89.62 176 GLY A CA 1
ATOM 1367 C C . GLY A 1 176 ? 12.25 -8.367 -14.672 1 89.62 176 GLY A C 1
ATOM 1368 O O . GLY A 1 176 ? 11.039 -8.562 -14.648 1 89.62 176 GLY A O 1
ATOM 1369 N N . ALA A 1 177 ? 13.086 -9.133 -13.969 1 93.06 177 ALA A N 1
ATOM 1370 C CA . ALA A 1 177 ? 12.578 -10.211 -13.117 1 93.06 177 ALA A CA 1
ATOM 1371 C C . ALA A 1 177 ? 11.68 -9.656 -12.016 1 93.06 177 ALA A C 1
ATOM 1373 O O . ALA A 1 177 ? 11.922 -8.562 -11.5 1 93.06 177 ALA A O 1
ATOM 1374 N N . THR A 1 178 ? 10.719 -10.477 -11.727 1 94.12 178 THR A N 1
ATOM 1375 C CA . THR A 1 178 ? 9.812 -10.07 -10.656 1 94.12 178 THR A CA 1
ATOM 1376 C C . THR A 1 178 ? 10.391 -10.43 -9.289 1 94.12 178 THR A C 1
ATOM 1378 O O . THR A 1 178 ? 10.609 -11.602 -8.984 1 94.12 178 THR A O 1
ATOM 1381 N N . PHE A 1 179 ? 10.555 -9.438 -8.438 1 92.88 179 PHE A N 1
ATOM 1382 C CA . PHE A 1 179 ? 11.031 -9.688 -7.086 1 92.88 179 PHE A CA 1
ATOM 1383 C C . PHE A 1 179 ? 9.883 -10.133 -6.188 1 92.88 179 PHE A C 1
ATOM 1385 O O . PHE A 1 179 ? 10.102 -10.797 -5.172 1 92.88 179 PHE A O 1
ATOM 1392 N N . GLY A 1 180 ? 8.773 -9.711 -6.457 1 93.81 180 GLY A N 1
ATOM 1393 C CA . GLY A 1 180 ? 7.629 -10.078 -5.637 1 93.81 180 GLY A CA 1
ATOM 1394 C C . GLY A 1 180 ? 6.461 -9.117 -5.781 1 93.81 180 GLY A C 1
ATOM 1395 O O . GLY A 1 180 ? 6.508 -8.195 -6.594 1 93.81 180 GLY A O 1
ATOM 1396 N N . TRP A 1 181 ? 5.449 -9.43 -5.137 1 94 181 TRP A N 1
ATOM 1397 C CA . TRP A 1 181 ? 4.273 -8.562 -5.059 1 94 181 TRP A CA 1
ATOM 1398 C C . TRP A 1 181 ? 3.545 -8.758 -3.732 1 94 181 TRP A C 1
ATOM 1400 O O . TRP A 1 181 ? 3.766 -9.75 -3.035 1 94 181 TRP A O 1
ATOM 1410 N N . GLU A 1 182 ? 2.803 -7.754 -3.348 1 94.19 182 GLU A N 1
ATOM 1411 C CA . GLU A 1 182 ? 2.006 -7.793 -2.125 1 94.19 182 GLU A CA 1
ATOM 1412 C C . GLU A 1 182 ? 0.614 -7.211 -2.354 1 94.19 182 GLU A C 1
ATOM 1414 O O . GLU A 1 182 ? 0.45 -6.266 -3.125 1 94.19 182 GLU A O 1
ATOM 1419 N N . MET A 1 183 ? -0.331 -7.801 -1.699 1 94.69 183 MET A N 1
ATOM 1420 C CA . MET A 1 183 ? -1.728 -7.375 -1.719 1 94.69 183 MET A CA 1
ATOM 1421 C C . MET A 1 183 ? -2.184 -6.941 -0.33 1 94.69 183 MET A C 1
ATOM 1423 O O . MET A 1 183 ? -1.89 -7.605 0.663 1 94.69 183 MET A O 1
ATOM 1427 N N . PHE A 1 184 ? -2.842 -5.848 -0.339 1 94.94 184 PHE A N 1
ATOM 1428 C CA . PHE A 1 184 ? -3.393 -5.363 0.92 1 94.94 184 PHE A CA 1
ATOM 1429 C C . PHE A 1 184 ? -4.914 -5.426 0.909 1 94.94 184 PHE A C 1
ATOM 1431 O O . PHE A 1 184 ? -5.547 -5.07 -0.087 1 94.94 184 PHE A O 1
ATOM 1438 N N . PHE A 1 185 ? -5.422 -5.84 2.037 1 92.44 185 PHE A N 1
ATOM 1439 C CA . PHE A 1 185 ? -6.855 -6.078 2.141 1 92.44 185 PHE A CA 1
ATOM 1440 C C . PHE A 1 185 ? -7.496 -5.113 3.131 1 92.44 185 PHE A C 1
ATOM 1442 O O . PHE A 1 185 ? -6.891 -4.77 4.148 1 92.44 185 PHE A O 1
ATOM 1449 N N . PRO A 1 186 ? -8.727 -4.711 2.773 1 90.31 186 PRO A N 1
ATOM 1450 C CA . PRO A 1 186 ? -9.445 -3.902 3.76 1 90.31 186 PRO A CA 1
ATOM 1451 C C . PRO A 1 186 ? -9.859 -4.703 4.992 1 90.31 186 PRO A C 1
ATOM 1453 O O . PRO A 1 186 ? -10.023 -5.922 4.914 1 90.31 186 PRO A O 1
ATOM 1456 N N . ARG A 1 187 ? -10 -3.949 5.992 1 81.81 187 ARG A N 1
ATOM 1457 C CA . ARG A 1 187 ? -10.508 -4.562 7.219 1 81.81 187 ARG A CA 1
ATOM 1458 C C . ARG A 1 187 ? -11.992 -4.879 7.098 1 81.81 187 ARG A C 1
ATOM 1460 O O . ARG A 1 187 ? -12.789 -4.023 6.703 1 81.81 187 ARG A O 1
ATOM 1467 N N . THR A 1 188 ? -12.289 -6.133 7.344 1 79.56 188 THR A N 1
ATOM 1468 C CA . THR A 1 188 ? -13.688 -6.543 7.352 1 79.56 188 THR A CA 1
ATOM 1469 C C . THR A 1 188 ? -13.992 -7.414 8.562 1 79.56 188 THR A C 1
ATOM 1471 O O . THR A 1 188 ? -13.07 -7.855 9.266 1 79.56 188 THR A O 1
ATOM 1474 N N . VAL A 1 189 ? -15.273 -7.57 8.789 1 76 189 VAL A N 1
ATOM 1475 C CA . VAL A 1 189 ? -15.703 -8.383 9.922 1 76 189 VAL A CA 1
ATOM 1476 C C . VAL A 1 189 ? -15.398 -9.859 9.641 1 76 189 VAL A C 1
ATOM 1478 O O . VAL A 1 189 ? -15.273 -10.656 10.57 1 76 189 VAL A O 1
ATOM 1481 N N . ILE A 1 190 ? -15.242 -10.211 8.453 1 74.88 190 ILE A N 1
ATOM 1482 C CA . ILE A 1 190 ? -15.188 -11.625 8.117 1 74.88 190 ILE A CA 1
ATOM 1483 C C . ILE A 1 190 ? -13.742 -12.055 7.887 1 74.88 190 ILE A C 1
ATOM 1485 O O . ILE A 1 190 ? -13.43 -13.25 7.863 1 74.88 190 ILE A O 1
ATOM 1489 N N . SER A 1 191 ? -12.859 -11.109 7.676 1 79.88 191 SER A N 1
ATOM 1490 C CA . SER A 1 191 ? -11.484 -11.492 7.367 1 79.88 191 SER A CA 1
ATOM 1491 C C . SER A 1 191 ? -10.484 -10.68 8.18 1 79.88 191 SER A C 1
ATOM 1493 O O . SER A 1 191 ? -10.656 -9.477 8.359 1 79.88 191 SER A O 1
ATOM 1495 N N . SER A 1 192 ? -9.438 -11.383 8.602 1 82.75 192 SER A N 1
ATOM 1496 C CA . SER A 1 192 ? -8.375 -10.727 9.352 1 82.75 192 SER A CA 1
ATOM 1497 C C . SER A 1 192 ? -7.145 -10.492 8.484 1 82.75 192 SER A C 1
ATOM 1499 O O . SER A 1 192 ? -6.125 -9.984 8.969 1 82.75 192 SER A O 1
ATOM 1501 N N . ILE A 1 193 ? -7.23 -10.867 7.254 1 88.19 193 ILE A N 1
ATOM 1502 C CA . ILE A 1 193 ? -6.047 -10.75 6.402 1 88.19 193 ILE A CA 1
ATOM 1503 C C . ILE A 1 193 ? -5.746 -9.281 6.137 1 88.19 193 ILE A C 1
ATOM 1505 O O . ILE A 1 193 ? -6.629 -8.523 5.734 1 88.19 193 ILE A O 1
ATOM 1509 N N . PHE A 1 194 ? -4.59 -8.969 6.402 1 90.75 194 PHE A N 1
ATOM 1510 C CA . PHE A 1 194 ? -4.129 -7.605 6.145 1 90.75 194 PHE A CA 1
ATOM 1511 C C . PHE A 1 194 ? -3.295 -7.547 4.871 1 90.75 194 PHE A C 1
ATOM 1513 O O . PHE A 1 194 ? -3.482 -6.656 4.039 1 90.75 194 PHE A O 1
ATOM 1520 N N . ARG A 1 195 ? -2.426 -8.57 4.801 1 93.25 195 ARG A N 1
ATOM 1521 C CA . ARG A 1 195 ? -1.477 -8.57 3.693 1 93.25 195 ARG A CA 1
ATOM 1522 C C . ARG A 1 195 ? -1.118 -10 3.285 1 93.25 195 ARG A C 1
ATOM 1524 O O . ARG A 1 195 ? -0.976 -10.875 4.141 1 93.25 195 ARG A O 1
ATOM 1531 N N . ALA A 1 196 ? -1.067 -10.227 2.045 1 92.38 196 ALA A N 1
ATOM 1532 C CA . ALA A 1 196 ? -0.462 -11.422 1.458 1 92.38 196 ALA A CA 1
ATOM 1533 C C . ALA A 1 196 ? 0.653 -11.047 0.485 1 92.38 196 ALA A C 1
ATOM 1535 O O . ALA A 1 196 ? 0.491 -10.141 -0.336 1 92.38 196 ALA A O 1
ATOM 1536 N N . GLU A 1 197 ? 1.791 -11.711 0.616 1 92.69 197 GLU A N 1
ATOM 1537 C CA . GLU A 1 197 ? 2.896 -11.297 -0.241 1 92.69 19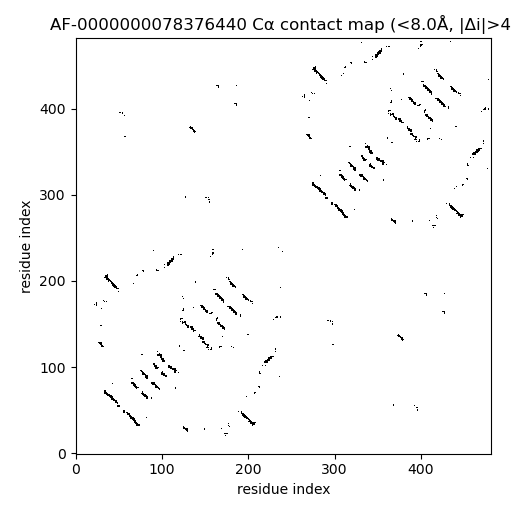7 GLU A CA 1
ATOM 1538 C C . GLU A 1 197 ? 3.736 -12.492 -0.681 1 92.69 197 GLU A C 1
ATOM 1540 O O . GLU A 1 197 ? 3.887 -13.461 0.067 1 92.69 197 GLU A O 1
ATOM 1545 N N . PHE A 1 198 ? 4.23 -12.445 -1.898 1 93.56 198 PHE A N 1
ATOM 1546 C CA . PHE A 1 198 ? 5.266 -13.32 -2.445 1 93.56 198 PHE A CA 1
ATOM 1547 C C . PHE A 1 198 ? 6.57 -12.555 -2.641 1 93.56 198 PHE A C 1
ATOM 1549 O O . PHE A 1 198 ? 6.566 -11.438 -3.162 1 93.56 198 PHE A O 1
ATOM 1556 N N . TRP A 1 199 ? 7.617 -13.18 -2.221 1 93 199 TRP A N 1
ATOM 1557 C CA . TRP A 1 199 ? 8.938 -12.609 -2.471 1 93 199 TRP A CA 1
ATOM 1558 C C . TRP A 1 199 ? 9.875 -13.648 -3.064 1 93 199 TRP A C 1
ATOM 1560 O O . TRP A 1 199 ? 9.984 -14.766 -2.551 1 93 199 TRP A O 1
ATOM 1570 N N . PHE A 1 200 ? 10.523 -13.234 -4.102 1 93.75 200 PHE A N 1
ATOM 1571 C CA . PHE A 1 200 ? 11.477 -14.078 -4.816 1 93.75 200 PHE A CA 1
ATOM 1572 C C . PHE A 1 200 ? 12.781 -13.328 -5.059 1 93.75 200 PHE A C 1
ATOM 1574 O O . PHE A 1 200 ? 13.062 -12.898 -6.18 1 93.75 200 PHE A O 1
ATOM 1581 N N . ALA A 1 201 ? 13.602 -13.266 -4.102 1 88.62 201 ALA A N 1
ATOM 1582 C CA . ALA A 1 201 ? 14.844 -12.5 -4.133 1 88.62 201 ALA A CA 1
ATOM 1583 C C . ALA A 1 201 ? 15.781 -13.008 -5.227 1 88.62 201 ALA A C 1
ATOM 1585 O O . ALA A 1 201 ? 16.484 -12.219 -5.859 1 88.62 201 ALA A O 1
ATOM 1586 N N . ASN A 1 202 ? 15.695 -14.266 -5.473 1 90.75 202 ASN A N 1
ATOM 1587 C CA . ASN A 1 202 ? 16.641 -14.883 -6.402 1 90.75 202 ASN A CA 1
ATOM 1588 C C . ASN A 1 202 ? 15.953 -15.266 -7.715 1 90.75 202 ASN A C 1
ATOM 1590 O O . ASN A 1 202 ? 16.375 -16.219 -8.383 1 90.75 202 ASN A O 1
ATOM 1594 N N . MET A 1 203 ? 14.938 -14.57 -7.953 1 94.38 203 MET A N 1
ATOM 1595 C CA . MET A 1 203 ? 14.266 -14.828 -9.227 1 94.38 203 MET A CA 1
ATOM 1596 C C . MET A 1 203 ? 15.219 -14.609 -10.391 1 94.38 203 MET A C 1
ATOM 1598 O O . MET A 1 203 ? 15.945 -13.617 -10.438 1 94.38 203 MET A O 1
ATOM 1602 N N . LYS A 1 204 ? 15.195 -15.492 -11.352 1 94 204 LYS A N 1
ATOM 1603 C CA . LYS A 1 204 ? 16.031 -15.398 -12.547 1 94 204 LYS A CA 1
ATOM 1604 C C . LYS A 1 204 ? 15.18 -15.508 -13.812 1 94 204 LYS A C 1
ATOM 1606 O O . LYS A 1 204 ? 14.219 -16.281 -13.859 1 94 204 LYS A O 1
ATOM 1611 N N . ILE A 1 205 ? 15.641 -14.703 -14.734 1 94.88 205 ILE A N 1
ATOM 1612 C CA . ILE A 1 205 ? 15.086 -14.922 -16.062 1 94.88 205 ILE A CA 1
ATOM 1613 C C . ILE A 1 205 ? 15.672 -16.203 -16.672 1 94.88 205 ILE A C 1
ATOM 1615 O O . ILE A 1 205 ? 16.875 -16.25 -16.969 1 94.88 205 ILE A O 1
ATOM 1619 N N . SER A 1 206 ? 14.875 -17.172 -16.734 1 93 206 SER A N 1
ATOM 1620 C CA . SER A 1 206 ? 15.367 -18.469 -17.188 1 93 206 SER A CA 1
ATOM 1621 C C . SER A 1 206 ? 14.219 -19.375 -17.609 1 93 206 SER A C 1
ATOM 1623 O O . SER A 1 206 ? 13.07 -19.172 -17.203 1 93 206 SER A O 1
ATOM 1625 N N . SER A 1 207 ? 14.648 -20.219 -18.5 1 92.88 207 SER A N 1
ATOM 1626 C CA . SER A 1 207 ? 13.727 -21.281 -18.875 1 92.88 207 SER A CA 1
ATOM 1627 C C . SER A 1 207 ? 14.102 -22.594 -18.188 1 92.88 207 SER A C 1
ATOM 1629 O O . SER A 1 207 ? 15.281 -22.938 -18.109 1 92.88 207 SER A O 1
ATOM 1631 N N . ARG A 1 208 ? 13.078 -23.172 -17.641 1 93.56 208 ARG A N 1
ATOM 1632 C CA . ARG A 1 208 ? 13.297 -24.469 -17.016 1 93.56 208 ARG A CA 1
ATOM 1633 C C . ARG A 1 208 ? 12.797 -25.594 -17.906 1 93.56 208 ARG A C 1
ATOM 1635 O O . ARG A 1 208 ? 12.117 -25.344 -18.906 1 93.56 208 ARG A O 1
ATOM 1642 N N . ASP A 1 209 ? 13.273 -26.781 -17.484 1 94.31 209 ASP A N 1
ATOM 1643 C CA . ASP A 1 209 ? 12.805 -27.969 -18.172 1 94.31 209 ASP A CA 1
ATOM 1644 C C . ASP A 1 209 ? 11.281 -28.062 -18.125 1 94.31 209 ASP A C 1
ATOM 1646 O O . ASP A 1 209 ? 10.68 -27.922 -17.062 1 94.31 209 ASP A O 1
ATOM 1650 N N . ALA A 1 210 ? 10.773 -28.391 -19.297 1 94.25 210 ALA A N 1
ATOM 1651 C CA . ALA A 1 210 ? 9.32 -28.438 -19.422 1 94.25 210 ALA A CA 1
ATOM 1652 C C . ALA A 1 210 ? 8.734 -29.531 -18.531 1 94.25 210 ALA A C 1
ATOM 1654 O O . ALA A 1 210 ? 7.555 -29.484 -18.172 1 94.25 210 ALA A O 1
ATOM 1655 N N . ASN A 1 211 ? 9.477 -30.5 -18.188 1 94.5 211 ASN A N 1
ATOM 1656 C CA . ASN A 1 211 ? 8.992 -31.641 -17.406 1 94.5 211 ASN A CA 1
ATOM 1657 C C . ASN A 1 211 ? 8.461 -31.203 -16.047 1 94.5 211 ASN A C 1
ATOM 1659 O O . ASN A 1 211 ? 7.594 -31.859 -15.477 1 94.5 211 ASN A O 1
ATOM 1663 N N . VAL A 1 212 ? 8.945 -30.109 -15.555 1 95.69 212 VAL A N 1
ATOM 1664 C CA . VAL A 1 212 ? 8.555 -29.656 -14.234 1 95.69 212 VAL A CA 1
ATOM 1665 C C . VAL A 1 212 ? 7.047 -29.406 -14.195 1 95.69 212 VAL A C 1
ATOM 1667 O O . VAL A 1 212 ? 6.398 -29.594 -13.164 1 95.69 212 VAL A O 1
ATOM 1670 N N . PHE A 1 213 ? 6.43 -29.094 -15.281 1 96.31 213 PHE A N 1
ATOM 1671 C CA . PHE A 1 213 ? 5.027 -28.703 -15.344 1 96.31 213 PHE A CA 1
ATOM 1672 C C . PHE A 1 213 ? 4.129 -29.922 -15.461 1 96.31 213 PHE A C 1
ATOM 1674 O O . PHE A 1 213 ? 2.908 -29.828 -15.312 1 96.31 213 PHE A O 1
ATOM 1681 N N . PHE A 1 214 ? 4.766 -31.062 -15.703 1 93.06 214 PHE A N 1
ATOM 1682 C CA . PHE A 1 214 ? 3.984 -32.281 -15.953 1 93.06 214 PHE A CA 1
ATOM 1683 C C . PHE A 1 214 ? 4.309 -33.344 -14.914 1 93.06 214 PHE A C 1
ATOM 1685 O O . PHE A 1 214 ? 3.732 -34.438 -14.945 1 93.06 214 PHE A O 1
ATOM 1692 N N . ASN A 1 215 ? 5.195 -33.031 -14.102 1 90.38 215 ASN A N 1
ATOM 1693 C CA . ASN A 1 215 ? 5.613 -34 -13.102 1 90.38 215 ASN A CA 1
ATOM 1694 C C . ASN A 1 215 ? 4.676 -34 -11.898 1 90.38 215 ASN A C 1
ATOM 1696 O O . ASN A 1 215 ? 5.07 -33.625 -10.789 1 90.38 215 ASN A O 1
ATOM 1700 N N . TYR A 1 216 ? 3.484 -34.531 -12.141 1 88.19 216 TYR A N 1
ATOM 1701 C CA . TYR A 1 216 ? 2.521 -34.656 -11.047 1 88.19 216 TYR A CA 1
ATOM 1702 C C . TYR A 1 216 ? 2.957 -35.719 -10.055 1 88.19 216 TYR A C 1
ATOM 1704 O O . TYR A 1 216 ? 3.492 -36.781 -10.453 1 88.19 216 TYR A O 1
ATOM 1712 N N . PRO A 1 217 ? 2.701 -35.375 -8.789 1 82.12 217 PRO A N 1
ATOM 1713 C CA . PRO A 1 217 ? 3.004 -36.469 -7.852 1 82.12 217 PRO A CA 1
ATOM 1714 C C . PRO A 1 217 ? 2.246 -37.75 -8.172 1 82.12 217 PRO A C 1
ATOM 1716 O O . PRO A 1 217 ? 1.122 -37.719 -8.68 1 82.12 217 PRO A O 1
ATOM 1719 N N . VAL A 1 218 ? 2.861 -38.844 -7.867 1 75.25 218 VAL A N 1
ATOM 1720 C CA . VAL A 1 218 ? 2.318 -40.156 -8.195 1 75.25 218 VAL A CA 1
ATOM 1721 C C . VAL A 1 218 ? 0.981 -40.344 -7.48 1 75.25 218 VAL A C 1
ATOM 1723 O O . VAL A 1 218 ? 0.086 -41.031 -8.008 1 75.25 218 VAL A O 1
ATOM 1726 N N . GLU A 1 219 ? 0.85 -39.688 -6.34 1 70.62 219 GLU A N 1
ATOM 1727 C CA . GLU A 1 219 ? -0.346 -39.812 -5.516 1 70.62 219 GLU A CA 1
ATOM 1728 C C . GLU A 1 219 ? -1.502 -39 -6.074 1 70.62 219 GLU A C 1
ATOM 1730 O O . GLU A 1 219 ? -2.621 -39.062 -5.562 1 70.62 219 GLU A O 1
ATOM 1735 N N . CYS A 1 220 ? -1.19 -38.312 -7.102 1 74.81 220 CYS A N 1
ATOM 1736 C CA . CYS A 1 220 ? -2.232 -37.438 -7.633 1 74.81 220 CYS A CA 1
ATOM 1737 C C . CYS A 1 220 ? -3.266 -38.25 -8.414 1 74.81 220 CYS A C 1
ATOM 1739 O O . CYS A 1 220 ? -3.051 -38.562 -9.586 1 74.81 220 CYS A O 1
ATOM 1741 N N . GLU A 1 221 ? -4.234 -38.812 -7.609 1 69.56 221 GLU A N 1
ATOM 1742 C CA . GLU A 1 221 ? -5.445 -39.25 -8.281 1 69.56 221 GLU A CA 1
ATOM 1743 C C . GLU A 1 221 ? -6.328 -38.094 -8.703 1 69.56 221 GLU A C 1
ATOM 1745 O O . GLU A 1 221 ? -6.93 -37.438 -7.863 1 69.56 221 GLU A O 1
ATOM 1750 N N . LEU A 1 222 ? -6.316 -37.844 -10.016 1 73.31 222 LEU A N 1
ATOM 1751 C CA . LEU A 1 222 ? -6.898 -36.625 -10.531 1 73.31 222 LEU A CA 1
ATOM 1752 C C . LEU A 1 222 ? -8.422 -36.656 -10.453 1 73.31 222 LEU A C 1
ATOM 1754 O O . LEU A 1 222 ? -9.047 -37.594 -10.938 1 73.31 222 LEU A O 1
ATOM 1758 N N . SER A 1 223 ? -8.906 -35.844 -9.523 1 76.44 223 SER A N 1
ATOM 1759 C CA . SER A 1 223 ? -10.328 -35.531 -9.617 1 76.44 223 SER A CA 1
ATOM 1760 C C . SER A 1 223 ? -10.562 -34.281 -10.438 1 76.44 223 SER A C 1
ATOM 1762 O O . SER A 1 223 ? -9.75 -33.344 -10.414 1 76.44 223 SER A O 1
ATOM 1764 N N . ILE A 1 224 ? -11.539 -34.344 -11.359 1 74.44 224 ILE A N 1
ATOM 1765 C CA . ILE A 1 224 ? -11.812 -33.25 -12.25 1 74.44 224 ILE A CA 1
ATOM 1766 C C . ILE A 1 224 ? -12.828 -32.281 -11.609 1 74.44 224 ILE A C 1
ATOM 1768 O O . ILE A 1 224 ? -13.844 -32.75 -11.07 1 74.44 224 ILE A O 1
ATOM 1772 N N . ILE A 1 225 ? -12.367 -31.062 -11.406 1 71.44 225 ILE A N 1
ATOM 1773 C CA . ILE A 1 225 ? -13.312 -30.047 -10.961 1 71.44 225 ILE A CA 1
ATOM 1774 C C . ILE A 1 225 ? -13.344 -28.906 -11.977 1 71.44 225 ILE A C 1
ATOM 1776 O O . ILE A 1 225 ? -12.453 -28.797 -12.828 1 71.44 225 ILE A O 1
ATOM 1780 N N . ASN A 1 226 ? -14.602 -28.156 -12.086 1 69 226 ASN A N 1
ATOM 1781 C CA . ASN A 1 226 ? -14.742 -26.969 -12.922 1 69 226 ASN A CA 1
ATOM 1782 C C . ASN A 1 226 ? -15.148 -25.766 -12.102 1 69 226 ASN A C 1
ATOM 1784 O O . ASN A 1 226 ? -16.344 -25.438 -12.016 1 69 226 ASN A O 1
ATOM 1788 N N . ILE A 1 227 ? -14.172 -25.281 -11.359 1 64.88 227 ILE A N 1
ATOM 1789 C CA . ILE A 1 227 ? -14.461 -24.109 -10.555 1 64.88 227 ILE A CA 1
ATOM 1790 C C . ILE A 1 227 ? -13.875 -22.859 -11.227 1 64.88 227 ILE A C 1
ATOM 1792 O O . ILE A 1 227 ? -12.703 -22.844 -11.602 1 64.88 227 ILE A O 1
ATOM 1796 N N . THR A 1 228 ? -14.781 -21.891 -11.641 1 58.59 228 THR A N 1
ATOM 1797 C CA . THR A 1 228 ? -14.375 -20.719 -12.398 1 58.59 228 THR A CA 1
ATOM 1798 C C . THR A 1 228 ? -13.773 -19.656 -11.484 1 58.59 228 THR A C 1
ATOM 1800 O O . THR A 1 228 ? -13.086 -18.75 -11.945 1 58.59 228 THR A O 1
ATOM 1803 N N . LYS A 1 229 ? -14.305 -19.609 -10.211 1 56.34 229 LYS A N 1
ATOM 1804 C CA . LYS A 1 229 ? -13.805 -18.531 -9.359 1 56.34 229 LYS A CA 1
ATOM 1805 C C . LYS A 1 229 ? -13.07 -19.094 -8.141 1 56.34 229 LYS A C 1
ATOM 1807 O O . LYS A 1 229 ? -13.656 -19.781 -7.316 1 56.34 229 LYS A O 1
ATOM 1812 N N . GLN A 1 230 ? -11.914 -19.75 -8.297 1 54.31 230 GLN A N 1
ATOM 1813 C CA . GLN A 1 230 ? -11.219 -20.172 -7.078 1 54.31 230 GLN A CA 1
ATOM 1814 C C . GLN A 1 230 ? -10.266 -19.078 -6.59 1 54.31 230 GLN A C 1
ATOM 1816 O O . GLN A 1 230 ? -9.531 -18.484 -7.383 1 54.31 230 GLN A O 1
ATOM 1821 N N . SER A 1 231 ? -10.672 -18.578 -5.445 1 58.31 231 SER A N 1
ATOM 1822 C CA . SER A 1 231 ? -9.641 -17.797 -4.789 1 58.31 231 SER A CA 1
ATOM 1823 C C . SER A 1 231 ? -8.391 -18.625 -4.52 1 58.31 231 SER A C 1
ATOM 1825 O O . SER A 1 231 ? -8.453 -19.656 -3.844 1 58.31 231 SER A O 1
ATOM 1827 N N . LEU A 1 232 ? -7.379 -18.484 -5.402 1 60.75 232 LEU A N 1
ATOM 1828 C CA . LEU A 1 232 ? -6.145 -19.266 -5.316 1 60.75 232 LEU A CA 1
ATOM 1829 C C . LEU A 1 232 ? -5.734 -19.469 -3.861 1 60.75 232 LEU A C 1
ATOM 1831 O O . LEU A 1 232 ? -5.188 -20.516 -3.514 1 60.75 232 LEU A O 1
ATOM 1835 N N . PHE A 1 233 ? -6.156 -18.422 -3.025 1 60.44 233 PHE A N 1
ATOM 1836 C CA . PHE A 1 233 ? -5.48 -18.438 -1.734 1 60.44 233 PHE A CA 1
ATOM 1837 C C . PHE A 1 233 ? -6.465 -18.75 -0.611 1 60.44 233 PHE A C 1
ATOM 1839 O O . PHE A 1 233 ? -6.121 -18.641 0.568 1 60.44 233 PHE A O 1
ATOM 1846 N N . ASP A 1 234 ? -7.578 -19.094 -1.05 1 63.47 234 ASP A N 1
ATOM 1847 C CA . ASP A 1 234 ? -8.578 -19.312 -0.01 1 63.47 234 ASP A CA 1
ATOM 1848 C C . ASP A 1 234 ? -8.133 -20.422 0.943 1 63.47 234 ASP A C 1
ATOM 1850 O O . ASP A 1 234 ? -8.359 -20.328 2.152 1 63.47 234 ASP A O 1
ATOM 1854 N N . GLU A 1 235 ? -7.508 -21.453 0.367 1 58.19 235 GLU A N 1
ATOM 1855 C CA . GLU A 1 235 ? -7.039 -22.516 1.238 1 58.19 235 GLU A CA 1
ATOM 1856 C C . GLU A 1 235 ? -5.957 -22.016 2.193 1 58.19 235 GLU A C 1
ATOM 1858 O O . GLU A 1 235 ? -5.789 -22.562 3.285 1 58.19 235 GLU A O 1
ATOM 1863 N N . LEU A 1 236 ? -5.242 -21.078 1.713 1 57.78 236 LEU A N 1
ATOM 1864 C CA . LEU A 1 236 ? -4.164 -20.516 2.514 1 57.78 236 LEU A CA 1
ATOM 1865 C C . LEU A 1 236 ? -4.719 -19.703 3.682 1 57.78 236 LEU A C 1
ATOM 1867 O O . LEU A 1 236 ? -4.031 -19.5 4.684 1 57.78 236 LEU A O 1
ATOM 1871 N N . PHE A 1 237 ? -5.891 -19.328 3.42 1 54.09 237 PHE A N 1
ATOM 1872 C CA . PHE A 1 237 ? -6.469 -18.391 4.367 1 54.09 237 PHE A CA 1
ATOM 1873 C C . PHE A 1 237 ? -7.305 -19.109 5.414 1 54.09 237 PHE A C 1
ATOM 1875 O O . PHE A 1 237 ? -7.656 -18.531 6.445 1 54.09 237 PHE A O 1
ATOM 1882 N N . THR A 1 238 ? -7.754 -20.266 5.07 1 48.03 238 THR A N 1
ATOM 1883 C CA . THR A 1 238 ? -8.586 -21.016 6 1 48.03 238 THR A CA 1
ATOM 1884 C C . THR A 1 238 ? -7.73 -21.75 7.023 1 48.03 238 THR A C 1
ATOM 1886 O O . THR A 1 238 ? -6.777 -22.453 6.66 1 48.03 238 THR A O 1
ATOM 1889 N N . GLY A 1 239 ? -6.906 -21.141 7.883 1 40.09 239 GLY A N 1
ATOM 1890 C CA . GLY A 1 239 ? -6.211 -21.844 8.945 1 40.09 239 GLY A CA 1
ATOM 1891 C C . GLY A 1 239 ? -6.43 -23.344 8.914 1 40.09 239 GLY A C 1
ATOM 1892 O O . GLY A 1 239 ? -7.566 -23.812 8.984 1 40.09 239 GLY A O 1
ATOM 1893 N N . ARG A 1 240 ? -5.789 -24.203 8.188 1 35.28 240 ARG A N 1
ATOM 1894 C CA . ARG A 1 240 ? -5.949 -25.625 8.422 1 35.28 240 ARG A CA 1
ATOM 1895 C C . ARG A 1 240 ? -5.914 -25.953 9.914 1 35.28 240 ARG A C 1
ATOM 1897 O O . ARG A 1 240 ? -5.016 -25.5 10.625 1 35.28 240 ARG A O 1
ATOM 1904 N N . LYS A 1 241 ? -7.164 -26.391 10.578 1 30.77 241 LYS A N 1
ATOM 1905 C CA . LYS A 1 241 ? -7.188 -27.234 11.773 1 30.77 241 LYS A CA 1
ATOM 1906 C C . LYS A 1 241 ? -6.387 -28.516 11.555 1 30.77 241 LYS A C 1
ATOM 1908 O O . LYS A 1 241 ? -6.457 -29.125 10.484 1 30.77 241 LYS A O 1
ATOM 1913 N N . MET B 1 1 ? 55.875 55.938 5.574 1 23.55 1 MET B N 1
ATOM 1914 C CA . MET B 1 1 ? 54.469 55.594 5.43 1 23.55 1 MET B CA 1
ATOM 1915 C C . MET B 1 1 ? 54.281 54.062 5.375 1 23.55 1 MET B C 1
ATOM 1917 O O . MET B 1 1 ? 54.781 53.406 4.457 1 23.55 1 MET B O 1
ATOM 1921 N N . GLY B 1 2 ? 54.438 53.375 6.516 1 24.84 2 GLY B N 1
ATOM 1922 C CA . GLY B 1 2 ? 54.562 51.969 6.797 1 24.84 2 GLY B CA 1
ATOM 1923 C C . GLY B 1 2 ? 53.281 51.188 6.453 1 24.84 2 GLY B C 1
ATOM 1924 O O . GLY B 1 2 ? 52.188 51.531 6.914 1 24.84 2 GLY B O 1
ATOM 1925 N N . VAL B 1 3 ? 53.188 50.781 5.176 1 26.11 3 VAL B N 1
ATOM 1926 C CA . VAL B 1 3 ? 52.062 50 4.66 1 26.11 3 VAL B CA 1
ATOM 1927 C C . VAL B 1 3 ? 51.875 48.75 5.508 1 26.11 3 VAL B C 1
ATOM 1929 O O . VAL B 1 3 ? 52.781 47.938 5.656 1 26.11 3 VAL B O 1
ATOM 1932 N N . GLY B 1 4 ? 51.219 48.906 6.633 1 22.84 4 GLY B N 1
ATOM 1933 C CA . GLY B 1 4 ? 50.906 47.781 7.484 1 22.84 4 GLY B CA 1
ATOM 1934 C C . GLY B 1 4 ? 50.188 46.656 6.75 1 22.84 4 GLY B C 1
ATOM 1935 O O . GLY B 1 4 ? 49.156 46.875 6.098 1 22.84 4 GLY B O 1
ATOM 1936 N N . ALA B 1 5 ? 51 45.719 6.238 1 23.52 5 ALA B N 1
ATOM 1937 C CA . ALA B 1 5 ? 50.531 44.469 5.645 1 23.52 5 ALA B CA 1
ATOM 1938 C C . ALA B 1 5 ? 49.531 43.75 6.57 1 23.52 5 ALA B C 1
ATOM 1940 O O . ALA B 1 5 ? 49.906 43.375 7.695 1 23.52 5 ALA B O 1
ATOM 1941 N N . VAL B 1 6 ? 48.344 44.219 6.668 1 23.31 6 VAL B N 1
ATOM 1942 C CA . VAL B 1 6 ? 47.406 43.469 7.48 1 23.31 6 VAL B CA 1
ATOM 1943 C C . VAL B 1 6 ? 47.344 42.031 6.965 1 23.31 6 VAL B C 1
ATOM 1945 O O . VAL B 1 6 ? 47.062 41.781 5.789 1 23.31 6 VAL B O 1
ATOM 1948 N N . VAL B 1 7 ? 48.188 41.125 7.477 1 21.69 7 VAL B N 1
ATOM 1949 C CA . VAL B 1 7 ? 48.188 39.688 7.266 1 21.69 7 VAL B CA 1
ATOM 1950 C C . VAL B 1 7 ? 46.812 39.125 7.594 1 21.69 7 VAL B C 1
ATOM 1952 O O . VAL B 1 7 ? 46.344 39.25 8.727 1 21.69 7 VAL B O 1
ATOM 1955 N N . TYR B 1 8 ? 45.812 39.25 6.73 1 21.52 8 TYR B N 1
ATOM 1956 C CA . TYR B 1 8 ? 44.562 38.531 6.91 1 21.52 8 TYR B CA 1
ATOM 1957 C C . TYR B 1 8 ? 44.781 37.031 7.086 1 21.52 8 TYR B C 1
ATOM 1959 O O . TYR B 1 8 ? 45.406 36.406 6.242 1 21.52 8 TYR B O 1
ATOM 1967 N N . SER B 1 9 ? 45.062 36.594 8.266 1 20.94 9 SER B N 1
ATOM 1968 C CA . SER B 1 9 ? 45.062 35.156 8.578 1 20.94 9 SER B CA 1
ATOM 1969 C C . SER B 1 9 ? 43.781 34.5 8.148 1 20.94 9 SER B C 1
ATOM 1971 O O . SER B 1 9 ? 42.688 34.875 8.586 1 20.94 9 SER B O 1
ATOM 1973 N N . VAL B 1 10 ? 43.656 33.969 6.953 1 24.38 10 VAL B N 1
ATOM 1974 C CA . VAL B 1 10 ? 42.625 33.031 6.484 1 24.38 10 VAL B CA 1
ATOM 1975 C C . VAL B 1 10 ? 42.562 31.828 7.422 1 24.38 10 VAL B C 1
ATOM 1977 O O . VAL B 1 10 ? 43.531 31.062 7.535 1 24.38 10 VAL B O 1
ATOM 1980 N N . TYR B 1 11 ? 42.031 31.906 8.625 1 20.59 11 TYR B N 1
ATOM 1981 C CA . TYR B 1 11 ? 41.75 30.734 9.445 1 20.59 11 TYR B CA 1
ATOM 1982 C C . TYR B 1 11 ? 40.938 29.703 8.656 1 20.59 11 TYR B C 1
ATOM 1984 O O . TYR B 1 11 ? 39.844 29.984 8.18 1 20.59 11 TYR B O 1
ATOM 1992 N N . ASN B 1 12 ? 41.594 28.797 7.91 1 23.84 12 ASN B N 1
ATOM 1993 C CA . ASN B 1 12 ? 41.156 27.5 7.395 1 23.84 12 ASN B CA 1
ATOM 1994 C C . ASN B 1 12 ? 40.531 26.641 8.484 1 23.84 12 ASN B C 1
ATOM 1996 O O . ASN B 1 12 ? 41.25 25.984 9.258 1 23.84 12 ASN B O 1
ATOM 2000 N N . SER B 1 13 ? 39.688 27.016 9.375 1 23.61 13 SER B N 1
ATOM 2001 C CA . SER B 1 13 ? 39.062 26.047 10.289 1 23.61 13 SER B CA 1
ATOM 2002 C C . SER B 1 13 ? 38.438 24.891 9.523 1 23.61 13 SER B C 1
ATOM 2004 O O . SER B 1 13 ? 37.5 25.109 8.742 1 23.61 13 SER B O 1
ATOM 2006 N N . GLU B 1 14 ? 39.094 23.859 9.094 1 26.59 14 GLU B N 1
ATOM 2007 C CA . GLU B 1 14 ? 38.688 22.484 8.812 1 26.59 14 GLU B CA 1
ATOM 2008 C C . GLU B 1 14 ? 37.75 21.938 9.883 1 26.59 14 GLU B C 1
ATOM 2010 O O . GLU B 1 14 ? 38.188 21.422 10.906 1 26.59 14 GLU B O 1
ATOM 2015 N N . LYS B 1 15 ? 36.781 22.562 10.391 1 27.97 15 LYS B N 1
ATOM 2016 C CA . LYS B 1 15 ? 35.844 21.844 11.242 1 27.97 15 LYS B CA 1
ATOM 2017 C C . LYS B 1 15 ? 35.438 20.516 10.617 1 27.97 15 LYS B C 1
ATOM 2019 O O . LYS B 1 15 ? 34.906 20.484 9.508 1 27.97 15 LYS B O 1
ATOM 2024 N N . SER B 1 16 ? 36.094 19.453 10.898 1 28.48 16 SER B N 1
ATOM 2025 C CA . SER B 1 16 ? 35.75 18.047 10.734 1 28.48 16 SER B CA 1
ATOM 2026 C C . SER B 1 16 ? 34.281 17.781 11.016 1 28.48 16 SER B C 1
ATOM 2028 O O . SER B 1 16 ? 33.812 18.031 12.125 1 28.48 16 SER B O 1
ATOM 2030 N N . SER B 1 17 ? 33.375 18.078 10.258 1 29.06 17 SER B N 1
ATOM 2031 C CA . SER B 1 17 ? 31.969 17.703 10.289 1 29.06 17 SER B CA 1
ATOM 2032 C C . SER B 1 17 ? 31.781 16.281 10.773 1 29.06 17 SER B C 1
ATOM 2034 O O . SER B 1 17 ? 31.922 15.328 10 1 29.06 17 SER B O 1
ATOM 2036 N N . ASN B 1 18 ? 32.344 15.906 11.883 1 28.89 18 ASN B N 1
ATOM 2037 C CA . ASN B 1 18 ? 31.875 14.719 12.594 1 28.89 18 ASN B CA 1
ATOM 2038 C C . ASN B 1 18 ? 30.344 14.656 12.641 1 28.89 18 ASN B C 1
ATOM 2040 O O . ASN B 1 18 ? 29.719 15.273 13.5 1 28.89 18 ASN B O 1
ATOM 2044 N N . ALA B 1 19 ? 29.703 14.656 11.617 1 30.45 19 ALA B N 1
ATOM 2045 C CA . ALA B 1 19 ? 28.328 14.18 11.633 1 30.45 19 ALA B CA 1
ATOM 2046 C C . ALA B 1 19 ? 28.172 12.992 12.578 1 30.45 19 ALA B C 1
ATOM 2048 O O . ALA B 1 19 ? 28.672 11.898 12.305 1 30.45 19 ALA B O 1
ATOM 2049 N N . GLU B 1 20 ? 28.297 13.141 13.805 1 31.25 20 GLU B N 1
ATOM 2050 C CA . GLU B 1 20 ? 27.828 12.078 14.695 1 31.25 20 GLU B CA 1
ATOM 2051 C C . GLU B 1 20 ? 26.672 11.297 14.078 1 31.25 20 GLU B C 1
ATOM 2053 O O . GLU B 1 20 ? 25.672 11.891 13.672 1 31.25 20 GLU B O 1
ATOM 2058 N N . SER B 1 21 ? 26.906 10.305 13.375 1 34.28 21 SER B N 1
ATOM 2059 C CA . SER B 1 21 ? 25.875 9.336 13.031 1 34.28 21 SER B CA 1
ATOM 2060 C C . SER B 1 21 ? 24.859 9.195 14.172 1 34.28 21 SER B C 1
ATOM 2062 O O . SER B 1 21 ? 25.172 8.609 15.211 1 34.28 21 SER B O 1
ATOM 2064 N N . VAL B 1 22 ? 24.25 10.156 14.68 1 33.22 22 VAL B N 1
ATOM 2065 C CA . VAL B 1 22 ? 23.141 9.875 15.586 1 33.22 22 VAL B CA 1
ATOM 2066 C C . VAL B 1 22 ? 22.484 8.547 15.203 1 33.22 22 VAL B C 1
ATOM 2068 O O . VAL B 1 22 ? 21.953 8.406 14.109 1 33.22 22 VAL B O 1
ATOM 2071 N N . ASN B 1 23 ? 22.984 7.434 15.539 1 38.66 23 ASN B N 1
ATOM 2072 C CA . ASN B 1 23 ? 22.328 6.133 15.469 1 38.66 23 ASN B CA 1
ATOM 2073 C C . ASN B 1 23 ? 20.844 6.242 15.797 1 38.66 23 ASN B C 1
ATOM 2075 O O . ASN B 1 23 ? 20.453 6.164 16.969 1 38.66 23 ASN B O 1
ATOM 2079 N N . THR B 1 24 ? 20.141 7.156 15.336 1 44.69 24 THR B N 1
ATOM 2080 C CA . THR B 1 24 ? 18.703 7.191 15.602 1 44.69 24 THR B CA 1
ATOM 2081 C C . THR B 1 24 ? 18.094 5.793 15.477 1 44.69 24 THR B C 1
ATOM 2083 O O . THR B 1 24 ? 18.156 5.184 14.406 1 44.69 24 THR B O 1
ATOM 2086 N N . THR B 1 25 ? 18.172 5.023 16.5 1 58.28 25 THR B N 1
ATOM 2087 C CA . THR B 1 25 ? 17.438 3.762 16.562 1 58.28 25 THR B CA 1
ATOM 2088 C C . THR B 1 25 ? 16.094 3.881 15.875 1 58.28 25 THR B C 1
ATOM 2090 O O . THR B 1 25 ? 15.25 4.688 16.281 1 58.28 25 THR B O 1
ATOM 2093 N N . ILE B 1 26 ? 16.078 3.49 14.656 1 70.62 26 ILE B N 1
ATOM 2094 C CA . ILE B 1 26 ? 14.836 3.484 13.891 1 70.62 26 ILE B CA 1
ATOM 2095 C C . ILE B 1 26 ? 13.727 2.812 14.695 1 70.62 26 ILE B C 1
ATOM 2097 O O . ILE B 1 26 ? 13.875 1.667 15.133 1 70.62 26 ILE B O 1
ATOM 2101 N N . ALA B 1 27 ? 12.719 3.604 15.016 1 80.75 27 ALA B N 1
ATOM 2102 C CA . ALA B 1 27 ? 11.594 3.135 15.828 1 80.75 27 ALA B CA 1
ATOM 2103 C C . ALA B 1 27 ? 10.805 2.053 15.102 1 80.75 27 ALA B C 1
ATOM 2105 O O . ALA B 1 27 ? 10.688 2.08 13.875 1 80.75 27 ALA B O 1
ATOM 2106 N N . GLU B 1 28 ? 10.359 1.178 15.852 1 87.19 28 GLU B N 1
ATOM 2107 C CA . GLU B 1 28 ? 9.523 0.106 15.32 1 87.19 28 GLU B CA 1
ATOM 2108 C C . GLU B 1 28 ? 8.156 0.634 14.898 1 87.19 28 GLU B C 1
ATOM 2110 O O . GLU B 1 28 ? 7.516 0.07 14.008 1 87.19 28 GLU B O 1
ATOM 2115 N N . CYS B 1 29 ? 7.812 1.681 15.578 1 89.44 29 CYS B N 1
ATOM 2116 C CA . CYS B 1 29 ? 6.523 2.281 15.25 1 89.44 29 CYS B CA 1
ATOM 2117 C C . CYS B 1 29 ? 6.703 3.686 14.688 1 89.44 29 CYS B C 1
ATOM 2119 O O . CYS B 1 29 ? 7.59 4.422 15.125 1 89.44 29 CYS B O 1
ATOM 2121 N N . PHE B 1 30 ? 5.883 3.961 13.805 1 92 30 PHE B N 1
ATOM 2122 C CA . PHE B 1 30 ? 5.891 5.301 13.234 1 92 30 PHE B CA 1
ATOM 2123 C C . PHE B 1 30 ? 5.363 6.324 14.234 1 92 30 PHE B C 1
ATOM 2125 O O . PHE B 1 30 ? 4.406 6.055 14.961 1 92 30 PHE B O 1
ATOM 2132 N N . SER B 1 31 ? 6.008 7.465 14.219 1 92.44 31 SER B N 1
ATOM 2133 C CA . SER B 1 31 ? 5.496 8.586 15.008 1 92.44 31 SER B CA 1
ATOM 2134 C C . SER B 1 31 ? 5.605 9.891 14.234 1 92.44 31 SER B C 1
ATOM 2136 O O . SER B 1 31 ? 6.695 10.281 13.805 1 92.44 31 SER B O 1
ATOM 2138 N N . ILE B 1 32 ? 4.465 10.523 14.102 1 95 32 ILE B N 1
ATOM 2139 C CA . ILE B 1 32 ? 4.434 11.812 13.422 1 95 32 ILE B CA 1
ATOM 2140 C C . ILE B 1 32 ? 4.641 12.938 14.438 1 95 32 ILE B C 1
ATOM 2142 O O . ILE B 1 32 ? 4.773 14.102 14.07 1 95 32 ILE B O 1
ATOM 2146 N N . HIS B 1 33 ? 4.707 12.625 15.703 1 94.56 33 HIS B N 1
ATOM 2147 C CA . HIS B 1 33 ? 4.77 13.602 16.797 1 94.56 33 HIS B CA 1
ATOM 2148 C C . HIS B 1 33 ? 6.16 14.219 16.906 1 94.56 33 HIS B C 1
ATOM 2150 O O . HIS B 1 33 ? 6.996 13.734 17.672 1 94.56 33 HIS B O 1
ATOM 2156 N N . MET B 1 34 ? 6.344 15.234 16.234 1 94.62 34 MET B N 1
ATOM 2157 C CA . MET B 1 34 ? 7.594 15.984 16.172 1 94.62 34 MET B CA 1
ATOM 2158 C C . MET B 1 34 ? 7.34 17.438 15.773 1 94.62 34 MET B C 1
ATOM 2160 O O . MET B 1 34 ? 6.348 17.734 15.102 1 94.62 34 MET B O 1
ATOM 2164 N N . ASN B 1 35 ? 8.242 18.297 16.297 1 97.5 35 ASN B N 1
ATOM 2165 C CA . ASN B 1 35 ? 8.25 19.625 15.711 1 97.5 35 ASN B CA 1
ATOM 2166 C C . ASN B 1 35 ? 8.891 19.609 14.32 1 97.5 35 ASN B C 1
ATOM 2168 O O . ASN B 1 35 ? 10.078 19.328 14.188 1 97.5 35 ASN B O 1
ATOM 2172 N N . GLN B 1 36 ? 8.109 19.906 13.344 1 98 36 GLN B N 1
ATOM 2173 C CA . GLN B 1 36 ? 8.602 19.859 11.969 1 98 36 GLN B CA 1
ATOM 2174 C C . GLN B 1 36 ? 7.766 20.75 11.055 1 98 36 GLN B C 1
ATOM 2176 O O . GLN B 1 36 ? 6.629 21.094 11.383 1 98 36 GLN B O 1
ATOM 2181 N N . ALA B 1 37 ? 8.414 21.141 9.969 1 97.88 37 ALA B N 1
ATOM 2182 C CA . ALA B 1 37 ? 7.719 22.062 9.07 1 97.88 37 ALA B CA 1
ATOM 2183 C C . ALA B 1 37 ? 8.211 21.906 7.637 1 97.88 37 ALA B C 1
ATOM 2185 O O . ALA B 1 37 ? 9.383 21.609 7.406 1 97.88 37 ALA B O 1
ATOM 2186 N N . CYS B 1 38 ? 7.336 22.047 6.73 1 97.31 38 CYS B N 1
ATOM 2187 C CA . CYS B 1 38 ? 7.586 22.078 5.293 1 97.31 38 CYS B CA 1
ATOM 2188 C C . CYS B 1 38 ? 6.625 23.031 4.594 1 97.31 38 CYS B C 1
ATOM 2190 O O . CYS B 1 38 ? 5.406 22.875 4.684 1 97.31 38 CYS B O 1
ATOM 2192 N N . ASP B 1 39 ? 7.117 23.984 3.836 1 96.19 39 ASP B N 1
ATOM 2193 C CA . ASP B 1 39 ? 6.289 25.031 3.264 1 96.19 39 ASP B CA 1
ATOM 2194 C C . ASP B 1 39 ? 5.836 24.672 1.85 1 96.19 39 ASP B C 1
ATOM 2196 O O . ASP B 1 39 ? 4.926 25.297 1.304 1 96.19 39 ASP B O 1
ATOM 2200 N N . ASP B 1 40 ? 6.504 23.688 1.308 1 94.62 40 ASP B N 1
ATOM 2201 C CA . ASP B 1 40 ? 6.289 23.438 -0.114 1 94.62 40 ASP B CA 1
ATOM 2202 C C . ASP B 1 40 ? 6.066 21.953 -0.383 1 94.62 40 ASP B C 1
ATOM 2204 O O . ASP B 1 40 ? 6.707 21.375 -1.266 1 94.62 40 ASP B O 1
ATOM 2208 N N . GLY B 1 41 ? 5.176 21.344 0.301 1 95 41 GLY B N 1
ATOM 2209 C CA . GLY B 1 41 ? 4.793 19.953 0.042 1 95 41 GLY B CA 1
ATOM 2210 C C . GLY B 1 41 ? 3.666 19.828 -0.966 1 95 41 GLY B C 1
ATOM 2211 O O . GLY B 1 41 ? 3.354 20.781 -1.68 1 95 41 GLY B O 1
ATOM 2212 N N . THR B 1 42 ? 3.18 18.594 -1.134 1 92.94 42 THR B N 1
ATOM 2213 C CA . THR B 1 42 ? 2.088 18.344 -2.066 1 92.94 42 THR B CA 1
ATOM 2214 C C . THR B 1 42 ? 1.043 17.422 -1.44 1 92.94 42 THR B C 1
ATOM 2216 O O . THR B 1 42 ? 1.362 16.609 -0.562 1 92.94 42 THR B O 1
ATOM 2219 N N . PHE B 1 43 ? -0.158 17.656 -1.834 1 92.75 43 PHE B N 1
ATOM 2220 C CA . PHE B 1 43 ? -1.275 16.75 -1.598 1 92.75 43 PHE B CA 1
ATOM 2221 C C . PHE B 1 43 ? -1.844 16.25 -2.916 1 92.75 43 PHE B C 1
ATOM 2223 O O . PHE B 1 43 ? -2.127 17.031 -3.822 1 92.75 43 PHE B O 1
ATOM 2230 N N . THR B 1 44 ? -1.928 14.891 -3.016 1 91.69 44 THR B N 1
ATOM 2231 C CA . THR B 1 44 ? -2.42 14.273 -4.246 1 91.69 44 THR B CA 1
ATOM 2232 C C . THR B 1 44 ? -3.57 13.32 -3.949 1 91.69 44 THR B C 1
ATOM 2234 O O . THR B 1 44 ? -3.514 12.555 -2.984 1 91.69 44 THR B O 1
ATOM 2237 N N . ILE B 1 45 ? -4.582 13.414 -4.727 1 90.56 45 ILE B N 1
ATOM 2238 C CA . ILE B 1 45 ? -5.656 12.43 -4.73 1 90.56 45 ILE B CA 1
ATOM 2239 C C . ILE B 1 45 ? -5.699 11.719 -6.082 1 90.56 45 ILE B C 1
ATOM 2241 O O . ILE B 1 45 ? -5.676 12.359 -7.129 1 90.56 45 ILE B O 1
ATOM 2245 N N . GLU B 1 46 ? -5.652 10.461 -5.969 1 90.75 46 GLU B N 1
ATOM 2246 C CA . GLU B 1 46 ? -5.801 9.641 -7.164 1 90.75 46 GLU B CA 1
ATOM 2247 C C . GLU B 1 46 ? -7.137 8.906 -7.168 1 90.75 46 GLU B C 1
ATOM 2249 O O . GLU B 1 46 ? -7.562 8.375 -6.137 1 90.75 46 GLU B O 1
ATOM 2254 N N . ARG B 1 47 ? -7.719 8.898 -8.359 1 88.25 47 ARG B N 1
ATOM 2255 C CA . ARG B 1 47 ? -9.023 8.266 -8.508 1 88.25 47 ARG B CA 1
ATOM 2256 C C . ARG B 1 47 ? -9 7.227 -9.625 1 88.25 47 ARG B C 1
ATOM 2258 O O . ARG B 1 47 ? -8.305 7.395 -10.625 1 88.25 47 ARG B O 1
ATOM 2265 N N . ILE B 1 48 ? -9.625 6.188 -9.32 1 82.69 48 ILE B N 1
ATOM 2266 C CA . ILE B 1 48 ? -9.898 5.188 -10.352 1 82.69 48 ILE B CA 1
ATOM 2267 C C . ILE B 1 48 ? -11.398 5.137 -10.633 1 82.69 48 ILE B C 1
ATOM 2269 O O . ILE B 1 48 ? -12.195 4.824 -9.75 1 82.69 48 ILE B O 1
ATOM 2273 N N . PRO B 1 49 ? -11.672 5.766 -11.852 1 70.56 49 PRO B N 1
ATOM 2274 C CA . PRO B 1 49 ? -13.109 5.801 -12.125 1 70.56 49 PRO B CA 1
ATOM 2275 C C . PRO B 1 49 ? -13.781 4.441 -11.93 1 70.56 49 PRO B C 1
ATOM 2277 O O . PRO B 1 49 ? -13.094 3.426 -11.797 1 70.56 49 PRO B O 1
ATOM 2280 N N . ASN B 1 50 ? -14.984 4.121 -12.523 1 58.06 50 ASN B N 1
ATOM 2281 C CA . ASN B 1 50 ? -15.898 3.008 -12.281 1 58.06 50 ASN B CA 1
ATOM 2282 C C . ASN B 1 50 ? -15.289 1.68 -12.727 1 58.06 50 ASN B C 1
ATOM 2284 O O . ASN B 1 50 ? -14.914 1.522 -13.883 1 58.06 50 ASN B O 1
ATOM 2288 N N . VAL B 1 51 ? -14.75 1.019 -11.742 1 53.06 51 VAL B N 1
ATOM 2289 C CA . VAL B 1 51 ? -14.133 -0.306 -11.766 1 53.06 51 VAL B CA 1
ATOM 2290 C C . VAL B 1 51 ? -15.117 -1.318 -12.352 1 53.06 51 VAL B C 1
ATOM 2292 O O . VAL B 1 51 ? -14.828 -2.518 -12.391 1 53.06 51 VAL B O 1
ATOM 2295 N N . THR B 1 52 ? -16.344 -1.036 -12.43 1 52.28 52 THR B N 1
ATOM 2296 C CA . THR B 1 52 ? -17.203 -2.172 -12.773 1 52.28 52 THR B CA 1
ATOM 2297 C C . THR B 1 52 ? -16.656 -2.904 -14 1 52.28 52 THR B C 1
ATOM 2299 O O . THR B 1 52 ? -17 -4.066 -14.234 1 52.28 52 THR B O 1
ATOM 2302 N N . ASN B 1 53 ? -15.977 -2.086 -14.797 1 50.62 53 ASN B N 1
ATOM 2303 C CA . ASN B 1 53 ? -15.445 -2.783 -15.961 1 50.62 53 ASN B CA 1
ATOM 2304 C C . ASN B 1 53 ? -13.93 -2.939 -15.883 1 50.62 53 ASN B C 1
ATOM 2306 O O . ASN B 1 53 ? -13.219 -1.996 -15.523 1 50.62 53 ASN B O 1
ATOM 2310 N N . SER B 1 54 ? -13.414 -4.098 -15.625 1 54.06 54 SER B N 1
ATOM 2311 C CA . SER B 1 54 ? -12.023 -4.512 -15.461 1 54.06 54 SER B CA 1
ATOM 2312 C C . SER B 1 54 ? -11.086 -3.635 -16.281 1 54.06 54 SER B C 1
ATOM 2314 O O . SER B 1 54 ? -9.945 -3.404 -15.898 1 54.06 54 SER B O 1
ATOM 2316 N N . SER B 1 55 ? -11.531 -3.248 -17.469 1 49.72 55 SER B N 1
ATOM 2317 C CA . SER B 1 55 ? -10.68 -2.537 -18.422 1 49.72 55 SER B CA 1
ATOM 2318 C C . SER B 1 55 ? -10.391 -1.117 -17.938 1 49.72 55 SER B C 1
ATOM 2320 O O . SER B 1 55 ? -9.438 -0.488 -18.406 1 49.72 55 SER B O 1
ATOM 2322 N N . ASP B 1 56 ? -11.18 -0.665 -17.125 1 51.38 56 ASP B N 1
ATOM 2323 C CA . ASP B 1 56 ? -11.156 0.776 -16.891 1 51.38 56 ASP B CA 1
ATOM 2324 C C . ASP B 1 56 ? -10.18 1.138 -15.766 1 51.38 56 ASP B C 1
ATOM 2326 O O . ASP B 1 56 ? -10.055 2.309 -15.406 1 51.38 56 ASP B O 1
ATOM 2330 N N . VAL B 1 57 ? -9.625 0.178 -15.188 1 54.66 57 VAL B N 1
ATOM 2331 C CA . VAL B 1 57 ? -8.633 0.474 -14.156 1 54.66 57 VAL B CA 1
ATOM 2332 C C . VAL B 1 57 ? -7.523 1.348 -14.742 1 54.66 57 VAL B C 1
ATOM 2334 O O . VAL B 1 57 ? -6.773 1.988 -14.008 1 54.66 57 VAL B O 1
ATOM 2337 N N . ASN B 1 58 ? -7.57 1.441 -16.062 1 56.75 58 ASN B N 1
ATOM 2338 C CA . ASN B 1 58 ? -6.492 2.193 -16.688 1 56.75 58 ASN B CA 1
ATOM 2339 C C . ASN B 1 58 ?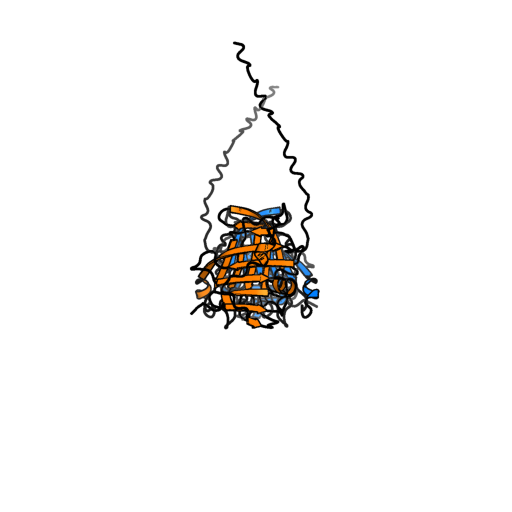 -6.777 3.691 -16.688 1 56.75 58 ASN B C 1
ATOM 2341 O O . ASN B 1 58 ? -5.895 4.496 -16.984 1 56.75 58 ASN B O 1
ATOM 2345 N N . GLY B 1 59 ? -7.898 3.998 -16.234 1 67.75 59 GLY B N 1
ATOM 2346 C CA . GLY B 1 59 ? -8.188 5.426 -16.281 1 67.75 59 GLY B CA 1
ATOM 2347 C C . GLY B 1 59 ? -7.859 6.145 -14.984 1 67.75 59 GLY B C 1
ATOM 2348 O O . GLY B 1 59 ? -8.68 6.91 -14.469 1 67.75 59 GLY B O 1
ATOM 2349 N N . ARG B 1 60 ? -6.672 5.938 -14.539 1 79.19 60 ARG B N 1
ATOM 2350 C CA . ARG B 1 60 ? -6.262 6.602 -13.305 1 79.19 60 ARG B CA 1
ATOM 2351 C C . ARG B 1 60 ? -6.023 8.086 -13.531 1 79.19 60 ARG B C 1
ATOM 2353 O O . ARG B 1 60 ? -5.363 8.477 -14.5 1 79.19 60 ARG B O 1
ATOM 2360 N N . GLY B 1 61 ? -6.863 8.922 -12.719 1 83.19 61 GLY B N 1
ATOM 2361 C CA . GLY B 1 61 ? -6.633 10.359 -12.695 1 83.19 61 GLY B CA 1
ATOM 2362 C C . GLY B 1 61 ? -6.121 10.859 -11.359 1 83.19 61 GLY B C 1
ATOM 2363 O O . GLY B 1 61 ? -6.488 10.328 -10.312 1 83.19 61 GLY B O 1
ATOM 2364 N N . SER B 1 62 ? -5.203 11.812 -11.492 1 87.38 62 SER B N 1
ATOM 2365 C CA . SER B 1 62 ? -4.648 12.352 -10.258 1 87.38 62 SER B CA 1
ATOM 2366 C C . SER B 1 62 ? -4.707 13.875 -10.25 1 87.38 62 SER B C 1
ATOM 2368 O O . SER B 1 62 ? -4.559 14.516 -11.297 1 87.38 62 SER B O 1
ATOM 2370 N N . THR B 1 63 ? -5.07 14.43 -9.133 1 87.88 63 THR B N 1
ATOM 2371 C CA . THR B 1 63 ? -5.008 15.859 -8.875 1 87.88 63 THR B CA 1
ATOM 2372 C C . THR B 1 63 ? -4.016 16.172 -7.758 1 87.88 63 THR B C 1
ATOM 2374 O O . THR B 1 63 ? -4.074 15.555 -6.688 1 87.88 63 THR B O 1
ATOM 2377 N N . THR B 1 64 ? -3.123 17.062 -8.078 1 90.81 64 THR B N 1
ATOM 2378 C CA . THR B 1 64 ? -2.105 17.438 -7.105 1 90.81 64 THR B CA 1
ATOM 2379 C C . THR B 1 64 ? -2.152 18.938 -6.824 1 90.81 64 THR B C 1
ATOM 2381 O O . THR B 1 64 ? -2.256 19.75 -7.754 1 90.81 64 THR B O 1
ATOM 2384 N N . ILE B 1 65 ? -2.117 19.281 -5.559 1 91.38 65 ILE B N 1
ATOM 2385 C CA . ILE B 1 65 ? -2.027 20.688 -5.164 1 91.38 65 ILE B CA 1
ATOM 2386 C C . ILE B 1 65 ? -0.908 20.859 -4.141 1 91.38 65 ILE B C 1
ATOM 2388 O O . ILE B 1 65 ? -0.469 19.891 -3.518 1 91.38 65 ILE B O 1
ATOM 2392 N N . GLY B 1 66 ? -0.462 22.062 -4.039 1 93.56 66 GLY B N 1
ATOM 2393 C CA . GLY B 1 66 ? 0.542 22.344 -3.027 1 93.56 66 GLY B CA 1
ATOM 2394 C C . GLY B 1 66 ? -0.003 22.281 -1.613 1 93.56 66 GLY B C 1
ATOM 2395 O O . GLY B 1 66 ? -1.198 22.484 -1.393 1 93.56 66 GLY B O 1
ATOM 2396 N N . ALA B 1 67 ? 0.938 21.984 -0.662 1 95.69 67 ALA B N 1
ATOM 2397 C CA . ALA B 1 67 ? 0.538 21.891 0.74 1 95.69 67 ALA B CA 1
ATOM 2398 C C . ALA B 1 67 ? 1.641 22.406 1.661 1 95.69 67 ALA B C 1
ATOM 2400 O O . ALA B 1 67 ? 2.828 22.203 1.389 1 95.69 67 ALA B O 1
ATOM 2401 N N . THR B 1 68 ? 1.24 23.047 2.711 1 97.19 68 THR B N 1
ATOM 2402 C CA . THR B 1 68 ? 2.148 23.453 3.777 1 97.19 68 THR B CA 1
ATOM 2403 C C . THR B 1 68 ? 1.826 22.719 5.07 1 97.19 68 THR B C 1
ATOM 2405 O O . THR B 1 68 ? 0.657 22.562 5.43 1 97.19 68 THR B O 1
ATOM 2408 N N . TRP B 1 69 ? 2.871 22.266 5.668 1 98.06 69 TRP B N 1
ATOM 2409 C CA . TRP B 1 69 ? 2.771 21.562 6.945 1 98.06 69 TRP B CA 1
ATOM 2410 C C . TRP B 1 69 ? 3.684 22.188 7.988 1 98.06 69 TRP B C 1
ATOM 2412 O O . TRP B 1 69 ? 4.898 22.266 7.797 1 98.06 69 TRP B O 1
ATOM 2422 N N . ILE B 1 70 ? 3.115 22.688 9.109 1 98.31 70 ILE B N 1
ATOM 2423 C CA . ILE B 1 70 ? 3.852 23.188 10.266 1 98.31 70 ILE B CA 1
ATOM 2424 C C . ILE B 1 70 ? 3.305 22.562 11.539 1 98.31 70 ILE B C 1
ATOM 2426 O O . ILE B 1 70 ? 2.15 22.781 11.906 1 98.31 70 ILE B O 1
ATOM 2430 N N . GLN B 1 71 ? 4.141 21.797 12.18 1 98.44 71 GLN B N 1
ATOM 2431 C CA . GLN B 1 71 ? 3.711 21.047 13.352 1 98.44 71 GLN B CA 1
ATOM 2432 C C . GLN B 1 71 ? 4.539 21.406 14.578 1 98.44 71 GLN B C 1
ATOM 2434 O O . GLN B 1 71 ? 5.77 21.359 14.539 1 98.44 71 GLN B O 1
ATOM 2439 N N . ASP B 1 72 ? 3.934 21.828 15.602 1 98.25 72 ASP B N 1
ATOM 2440 C CA . ASP B 1 72 ? 4.477 22.062 16.938 1 98.25 72 ASP B CA 1
ATOM 2441 C C . ASP B 1 72 ? 3.936 21.047 17.938 1 98.25 72 ASP B C 1
ATOM 2443 O O . ASP B 1 72 ? 2.969 21.312 18.641 1 98.25 72 ASP B O 1
ATOM 2447 N N . ASP B 1 73 ? 4.578 19.953 17.969 1 97.56 73 ASP B N 1
ATOM 2448 C CA . ASP B 1 73 ? 4.09 18.859 18.812 1 97.56 73 ASP B CA 1
ATOM 2449 C C . ASP B 1 73 ? 4.223 19.188 20.281 1 97.56 73 ASP B C 1
ATOM 2451 O O . ASP B 1 73 ? 3.4 18.766 21.109 1 97.56 73 ASP B O 1
ATOM 2455 N N . THR B 1 74 ? 5.191 19.891 20.609 1 97.31 74 THR B N 1
ATOM 2456 C CA . THR B 1 74 ? 5.41 20.297 21.984 1 97.31 74 THR B CA 1
ATOM 2457 C C . THR B 1 74 ? 4.164 20.969 22.562 1 97.31 74 THR B C 1
ATOM 2459 O O . THR B 1 74 ? 3.773 20.719 23.703 1 97.31 74 THR B O 1
ATOM 2462 N N . HIS B 1 75 ? 3.625 21.781 21.766 1 98 75 HIS B N 1
ATOM 2463 C CA . HIS B 1 75 ? 2.447 22.5 22.234 1 98 75 HIS B CA 1
ATOM 2464 C C . HIS B 1 75 ? 1.176 21.953 21.594 1 98 75 HIS B C 1
ATOM 2466 O O . HIS B 1 75 ? 0.116 22.578 21.672 1 98 75 HIS B O 1
ATOM 2472 N N . ARG B 1 76 ? 1.258 20.906 20.781 1 97.88 76 ARG B N 1
ATOM 2473 C CA . ARG B 1 76 ? 0.143 20.172 20.188 1 97.88 76 ARG B CA 1
ATOM 2474 C C . ARG B 1 76 ? -0.649 21.062 19.234 1 97.88 76 ARG B C 1
ATOM 2476 O O . ARG B 1 76 ? -1.873 21.156 19.344 1 97.88 76 ARG B O 1
ATOM 2483 N N . ARG B 1 77 ? 0.068 21.656 18.344 1 98.12 77 ARG B N 1
ATOM 2484 C CA . ARG B 1 77 ? -0.529 22.5 17.312 1 98.12 77 ARG B CA 1
ATOM 2485 C C . ARG B 1 77 ? -0.064 22.078 15.93 1 98.12 77 ARG B C 1
ATOM 2487 O O . ARG B 1 77 ? 1.037 21.547 15.773 1 98.12 77 ARG B O 1
ATOM 2494 N N . LEU B 1 78 ? -0.901 22.344 14.984 1 98 78 LEU B N 1
ATOM 2495 C CA . LEU B 1 78 ? -0.598 21.984 13.602 1 98 78 LEU B CA 1
ATOM 2496 C C . LEU B 1 78 ? -1.257 22.969 12.633 1 98 78 LEU B C 1
ATOM 2498 O O . LEU B 1 78 ? -2.412 23.359 12.828 1 98 78 LEU B O 1
ATOM 2502 N N . TYR B 1 79 ? -0.479 23.438 11.766 1 97.62 79 TYR B N 1
ATOM 2503 C CA . TYR B 1 79 ? -0.938 24.25 10.648 1 97.62 79 TYR B CA 1
ATOM 2504 C C . TYR B 1 79 ? -0.846 23.484 9.336 1 97.62 79 TYR B C 1
ATOM 2506 O O . TYR B 1 79 ? 0.235 23.031 8.945 1 97.62 79 TYR B O 1
ATOM 2514 N N . LEU B 1 80 ? -1.962 23.25 8.664 1 97 80 LEU B N 1
ATOM 2515 C CA . LEU B 1 80 ? -2.014 22.609 7.348 1 97 80 LEU B CA 1
ATOM 2516 C C . LEU B 1 80 ? -2.736 23.5 6.344 1 97 80 LEU B C 1
ATOM 2518 O O . LEU B 1 80 ? -3.898 23.859 6.551 1 97 80 LEU B O 1
ATOM 2522 N N . ARG B 1 81 ? -2.068 23.812 5.316 1 95.44 81 ARG B N 1
ATOM 2523 C CA . ARG B 1 81 ? -2.678 24.562 4.223 1 95.44 81 ARG B CA 1
ATOM 2524 C C . ARG B 1 81 ? -2.67 23.75 2.932 1 95.44 81 ARG B C 1
ATOM 2526 O O . ARG B 1 81 ? -1.63 23.234 2.529 1 95.44 81 ARG B O 1
ATOM 2533 N N . LEU B 1 82 ? -3.793 23.672 2.326 1 93.75 82 LEU B N 1
ATOM 2534 C CA . LEU B 1 82 ? -3.91 23 1.035 1 93.75 82 LEU B CA 1
ATOM 2535 C C . LEU B 1 82 ? -4.176 24.016 -0.076 1 93.75 82 LEU B C 1
ATOM 2537 O O . LEU B 1 82 ? -5.199 24.703 -0.059 1 93.75 82 LEU B O 1
ATOM 2541 N N . GLY B 1 83 ? -3.338 23.984 -1.035 1 93.25 83 GLY B N 1
ATOM 2542 C CA . GLY B 1 83 ? -3.328 25.016 -2.055 1 93.25 83 GLY B CA 1
ATOM 2543 C C . GLY B 1 83 ? -2.459 26.203 -1.687 1 93.25 83 GLY B C 1
ATOM 2544 O O . GLY B 1 83 ? -2.73 26.906 -0.705 1 93.25 83 GLY B O 1
ATOM 2545 N N . LEU B 1 84 ? -1.429 26.453 -2.502 1 93.19 84 LEU B N 1
ATOM 2546 C CA . LEU B 1 84 ? -0.437 27.438 -2.094 1 93.19 84 LEU B CA 1
ATOM 2547 C C . LEU B 1 84 ? -0.611 28.734 -2.875 1 93.19 84 LEU B C 1
ATOM 2549 O O . LEU B 1 84 ? 0.066 29.719 -2.596 1 93.19 84 LEU B O 1
ATOM 2553 N N . THR B 1 85 ? -1.492 28.672 -3.779 1 90.19 85 THR B N 1
ATOM 2554 C CA . THR B 1 85 ? -1.867 29.875 -4.5 1 90.19 85 THR B CA 1
ATOM 2555 C C . THR B 1 85 ? -3.338 30.219 -4.262 1 90.19 85 THR B C 1
ATOM 2557 O O . THR B 1 85 ? -4.125 29.344 -3.883 1 90.19 85 THR B O 1
ATOM 2560 N N . PRO B 1 86 ? -3.664 31.422 -4.539 1 85.75 86 PRO B N 1
ATOM 2561 C CA . PRO B 1 86 ? -5.07 31.781 -4.344 1 85.75 86 PRO B CA 1
ATOM 2562 C C . PRO B 1 86 ? -6.016 30.969 -5.227 1 85.75 86 PRO B C 1
ATOM 2564 O O . PRO B 1 86 ? -7.172 30.75 -4.863 1 85.75 86 PRO B O 1
ATOM 2567 N N . HIS B 1 87 ? -5.586 30.469 -6.301 1 87.12 87 HIS B N 1
ATOM 2568 C CA . HIS B 1 87 ? -6.445 29.781 -7.254 1 87.12 87 HIS B CA 1
ATOM 2569 C C . HIS B 1 87 ? -6.625 28.312 -6.871 1 87.12 87 HIS B C 1
ATOM 2571 O O . HIS B 1 87 ? -7.625 27.688 -7.23 1 87.12 87 HIS B O 1
ATOM 2577 N N . ASP B 1 88 ? -5.691 27.781 -6.125 1 88.12 88 ASP B N 1
ATOM 2578 C CA . ASP B 1 88 ? -5.785 26.344 -5.82 1 88.12 88 ASP B CA 1
ATOM 2579 C C . ASP B 1 88 ? -6.039 26.125 -4.332 1 88.12 88 ASP B C 1
ATOM 2581 O O . ASP B 1 88 ? -6.152 24.984 -3.881 1 88.12 88 ASP B O 1
ATOM 2585 N N . TRP B 1 89 ? -6.164 27.25 -3.611 1 90.69 89 TRP B N 1
ATOM 2586 C CA . TRP B 1 89 ? -6.383 27.141 -2.172 1 90.69 89 TRP B CA 1
ATOM 2587 C C . TRP B 1 89 ? -7.723 26.469 -1.875 1 90.69 89 TRP B C 1
ATOM 2589 O O . TRP B 1 89 ? -8.773 26.938 -2.33 1 90.69 89 TRP B O 1
ATOM 2599 N N . LEU B 1 90 ? -7.621 25.438 -1.075 1 89.06 90 LEU B N 1
ATOM 2600 C CA . LEU B 1 90 ? -8.836 24.734 -0.662 1 89.06 90 LEU B CA 1
ATOM 2601 C C . LEU B 1 90 ? -9.234 25.141 0.753 1 89.06 90 LEU B C 1
ATOM 2603 O O . LEU B 1 90 ? -10.32 25.688 0.961 1 89.06 90 LEU B O 1
ATOM 2607 N N . PHE B 1 91 ? -8.367 24.906 1.659 1 89.44 91 PHE B N 1
ATOM 2608 C CA . PHE B 1 91 ? -8.602 25.328 3.033 1 89.44 91 PHE B CA 1
ATOM 2609 C C . PHE B 1 91 ? -7.293 25.359 3.818 1 89.44 91 PHE B C 1
ATOM 2611 O O . PHE B 1 91 ? -6.277 24.844 3.359 1 89.44 91 PHE B O 1
ATOM 2618 N N . THR B 1 92 ? -7.363 26.062 4.969 1 93.12 92 THR B N 1
ATOM 2619 C CA . THR B 1 92 ? -6.312 26.047 5.977 1 93.12 92 THR B CA 1
ATOM 2620 C C . THR B 1 92 ? -6.859 25.594 7.328 1 93.12 92 THR B C 1
ATOM 2622 O O . THR B 1 92 ? -7.855 26.125 7.812 1 93.12 92 THR B O 1
ATOM 2625 N N . ASP B 1 93 ? -6.16 24.609 7.867 1 94.25 93 ASP B N 1
ATOM 2626 C CA . ASP B 1 93 ? -6.52 24.156 9.211 1 94.25 93 ASP B CA 1
ATOM 2627 C C . ASP B 1 93 ? -5.504 24.641 10.242 1 94.25 93 ASP B C 1
ATOM 2629 O O . ASP B 1 93 ? -4.301 24.453 10.078 1 94.25 93 ASP B O 1
ATOM 2633 N N . PHE B 1 94 ? -6.023 25.297 11.195 1 95.94 94 PHE B N 1
ATOM 2634 C CA . PHE B 1 94 ? -5.305 25.625 12.422 1 95.94 94 PHE B CA 1
ATOM 2635 C C . PHE B 1 94 ? -5.719 24.703 13.562 1 95.94 94 PHE B C 1
ATOM 2637 O O . PHE B 1 94 ? -6.781 24.891 14.156 1 95.94 94 PHE B O 1
ATOM 2644 N N . VAL B 1 95 ? -4.871 23.797 13.82 1 96.5 95 VAL B N 1
ATOM 2645 C CA . VAL B 1 95 ? -5.207 22.766 14.789 1 96.5 95 VAL B CA 1
ATOM 2646 C C . VAL B 1 95 ? -4.598 23.109 16.141 1 96.5 95 VAL B C 1
ATOM 2648 O O . VAL B 1 95 ? -3.396 23.359 16.25 1 96.5 95 VAL B O 1
ATOM 2651 N N . HIS B 1 96 ? -5.469 23.141 17.109 1 96.62 96 HIS B N 1
ATOM 2652 C CA . HIS B 1 96 ? -5.078 23.406 18.484 1 96.62 96 HIS B CA 1
ATOM 2653 C C . HIS B 1 96 ? -5.32 22.188 19.375 1 96.62 96 HIS B C 1
ATOM 2655 O O . HIS B 1 96 ? -5.898 21.188 18.922 1 96.62 96 HIS B O 1
ATOM 2661 N N . PRO B 1 97 ? -4.836 22.234 20.625 1 97.06 97 PRO B N 1
ATOM 2662 C CA . PRO B 1 97 ? -4.988 21.062 21.5 1 97.06 97 PRO B CA 1
ATOM 2663 C C . PRO B 1 97 ? -6.445 20.641 21.656 1 97.06 97 PRO B C 1
ATOM 2665 O O . PRO B 1 97 ? -6.746 19.438 21.641 1 97.06 97 PRO B O 1
ATOM 2668 N N . THR B 1 98 ? -7.355 21.609 21.625 1 95.12 98 THR B N 1
ATOM 2669 C CA . THR B 1 98 ? -8.711 21.25 22.031 1 95.12 98 THR B CA 1
ATOM 2670 C C . THR B 1 98 ? -9.711 21.594 20.922 1 95.12 98 THR B C 1
ATOM 2672 O O . THR B 1 98 ? -10.906 21.312 21.047 1 95.12 98 THR B O 1
ATOM 2675 N N . PHE B 1 99 ? -9.289 22.266 19.938 1 92.69 99 PHE B N 1
ATOM 2676 C CA . PHE B 1 99 ? -10.18 22.625 18.844 1 92.69 99 PHE B CA 1
ATOM 2677 C C . PHE B 1 99 ? -9.391 22.828 17.547 1 92.69 99 PHE B C 1
ATOM 2679 O O . PHE B 1 99 ? -8.164 22.922 17.562 1 92.69 99 PHE B O 1
ATOM 2686 N N . THR B 1 100 ? -10.102 22.938 16.422 1 93.94 100 THR B N 1
ATOM 2687 C CA . THR B 1 100 ? -9.539 23.25 15.109 1 93.94 100 THR B CA 1
ATOM 2688 C C . THR B 1 100 ? -10.328 24.375 14.438 1 93.94 100 THR B C 1
ATOM 2690 O O . THR B 1 100 ? -11.562 24.391 14.484 1 93.94 100 THR B O 1
ATOM 2693 N N . VAL B 1 101 ? -9.617 25.297 13.969 1 92.56 101 VAL B N 1
ATOM 2694 C CA . VAL B 1 101 ? -10.211 26.328 13.117 1 92.56 101 VAL B CA 1
ATOM 2695 C C . VAL B 1 101 ? -9.898 26.031 11.656 1 92.56 101 VAL B C 1
ATOM 2697 O O . VAL B 1 101 ? -8.734 25.891 11.273 1 92.56 101 VAL B O 1
ATOM 2700 N N . ARG B 1 102 ? -10.969 25.891 10.859 1 91.81 102 ARG B N 1
ATOM 2701 C CA . ARG B 1 102 ? -10.797 25.75 9.414 1 91.81 102 ARG B CA 1
ATOM 2702 C C . ARG B 1 102 ? -11.188 27.031 8.688 1 91.81 102 ARG B C 1
ATOM 2704 O O . ARG B 1 102 ? -12.305 27.531 8.859 1 91.81 102 ARG B O 1
ATOM 2711 N N . SER B 1 103 ? -10.211 27.484 7.957 1 91.12 103 SER B N 1
ATOM 2712 C CA . SER B 1 103 ? -10.477 28.641 7.098 1 91.12 103 SER B CA 1
ATOM 2713 C C . SER B 1 103 ? -10.672 28.203 5.648 1 91.12 103 SER B C 1
ATOM 2715 O O . SER B 1 103 ? -9.828 27.516 5.082 1 91.12 103 SER B O 1
ATOM 2717 N N . MET B 1 104 ? -11.773 28.578 5.086 1 87.75 104 MET B N 1
ATOM 2718 C CA . MET B 1 104 ? -12.078 28.391 3.672 1 87.75 104 MET B CA 1
ATOM 2719 C C . MET B 1 104 ? -12.398 29.719 2.998 1 87.75 104 MET B C 1
ATOM 2721 O O . MET B 1 104 ? -12.43 30.766 3.654 1 87.75 104 MET B O 1
ATOM 2725 N N . LYS B 1 105 ? -12.531 29.781 1.687 1 78.31 105 LYS B N 1
ATOM 2726 C CA . LYS B 1 105 ? -12.742 31.016 0.927 1 78.31 105 LYS B CA 1
ATOM 2727 C C . LYS B 1 105 ? -13.891 31.828 1.512 1 78.31 105 LYS B C 1
ATOM 2729 O O . LYS B 1 105 ? -13.797 33.062 1.625 1 78.31 105 LYS B O 1
ATOM 2734 N N . ASN B 1 106 ? -14.984 31.188 1.994 1 76.5 106 ASN B N 1
ATOM 2735 C CA . ASN B 1 106 ? -16.125 32 2.395 1 76.5 106 ASN B CA 1
ATOM 2736 C C . ASN B 1 106 ? -16.531 31.734 3.84 1 76.5 106 ASN B C 1
ATOM 2738 O O . ASN B 1 106 ? -17.562 32.219 4.305 1 76.5 106 ASN B O 1
ATOM 2742 N N . ASN B 1 107 ? -15.703 31.047 4.504 1 79.31 107 ASN B N 1
ATOM 2743 C CA . ASN B 1 107 ? -16.141 30.75 5.863 1 79.31 107 ASN B CA 1
ATOM 2744 C C . ASN B 1 107 ? -14.992 30.219 6.719 1 79.31 107 ASN B C 1
ATOM 2746 O O . ASN B 1 107 ? -14.023 29.672 6.191 1 79.31 107 ASN B O 1
ATOM 2750 N N . CYS B 1 108 ? -15.102 30.562 7.984 1 87.81 108 CYS B N 1
ATOM 2751 C CA . CYS B 1 108 ? -14.234 30 9.008 1 87.81 108 CYS B CA 1
ATOM 2752 C C . CYS B 1 108 ? -15.047 29.266 10.07 1 87.81 108 CYS B C 1
ATOM 2754 O O . CYS B 1 108 ? -16.062 29.781 10.539 1 87.81 108 CYS B O 1
ATOM 2756 N N . THR B 1 109 ? -14.602 28.047 10.297 1 87.81 109 THR B N 1
ATOM 2757 C CA . THR B 1 109 ? -15.312 27.25 11.289 1 87.81 109 THR B CA 1
ATOM 2758 C C . THR B 1 109 ? -14.375 26.828 12.414 1 87.81 109 THR B C 1
ATOM 2760 O O . THR B 1 109 ? -13.227 26.469 12.172 1 87.81 109 THR B O 1
ATOM 2763 N N . LYS B 1 110 ? -14.875 27.031 13.57 1 89.12 110 LYS B N 1
ATOM 2764 C CA . LYS B 1 110 ? -14.203 26.5 14.75 1 89.12 110 LYS B CA 1
ATOM 2765 C C . LYS B 1 110 ? -14.891 25.234 15.258 1 89.12 110 LYS B C 1
ATOM 2767 O O . LYS B 1 110 ? -16.062 25.266 15.617 1 89.12 110 LYS B O 1
ATOM 2772 N N . ASN B 1 111 ? -14.172 24.219 15.281 1 90.75 111 ASN B N 1
ATOM 2773 C CA . ASN B 1 111 ? -14.719 22.922 15.68 1 90.75 111 ASN B CA 1
ATOM 2774 C C . ASN B 1 111 ? -14.109 22.438 16.984 1 90.75 111 ASN B C 1
ATOM 2776 O O . ASN B 1 111 ? -12.938 22.047 17.031 1 90.75 111 ASN B O 1
ATOM 2780 N N . TYR B 1 112 ? -14.898 22.328 18 1 89.69 112 TYR B N 1
ATOM 2781 C CA . TYR B 1 112 ? -14.422 21.875 19.297 1 89.69 112 TYR B CA 1
ATOM 2782 C C . TYR B 1 112 ? -14.359 20.359 19.359 1 89.69 112 TYR B C 1
ATOM 2784 O O . TYR B 1 112 ? -13.75 19.797 20.281 1 89.69 112 TYR B O 1
ATOM 2792 N N . GLY B 1 113 ? -14.797 19.672 18.453 1 85.81 113 GLY B N 1
ATOM 2793 C CA . GLY B 1 113 ? -14.773 18.219 18.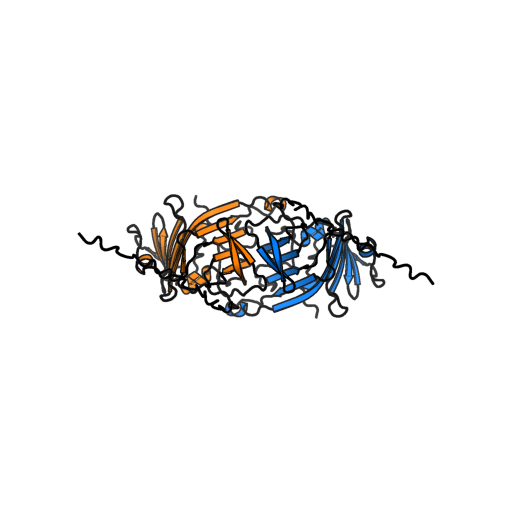406 1 85.81 113 GLY B CA 1
ATOM 2794 C C . GLY B 1 113 ? -13.516 17.656 17.766 1 85.81 113 GLY B C 1
ATOM 2795 O O . GLY B 1 113 ? -13.234 16.469 17.875 1 85.81 113 GLY B O 1
ATOM 2796 N N . VAL B 1 114 ? -12.812 18.531 17.141 1 90.81 114 VAL B N 1
ATOM 2797 C CA . VAL B 1 114 ? -11.586 18.109 16.484 1 90.81 114 VAL B CA 1
ATOM 2798 C C . VAL B 1 114 ? -10.375 18.672 17.219 1 90.81 114 VAL B C 1
ATOM 2800 O O . VAL B 1 114 ? -10.055 19.859 17.094 1 90.81 114 VAL B O 1
ATOM 2803 N N . THR B 1 115 ? -9.742 17.766 17.938 1 93.94 115 THR B N 1
ATOM 2804 C CA . THR B 1 115 ? -8.555 18.109 18.703 1 93.94 115 THR B CA 1
ATOM 2805 C C . THR B 1 115 ? -7.289 17.75 17.922 1 93.94 115 THR B C 1
ATOM 2807 O O . THR B 1 115 ? -7.355 17.141 16.859 1 93.94 115 THR B O 1
ATOM 2810 N N . TYR B 1 116 ? -6.16 18.172 18.531 1 95.69 116 TYR B N 1
ATOM 2811 C CA . TYR B 1 116 ? -4.875 17.812 17.953 1 95.69 116 TYR B CA 1
ATOM 2812 C C . TYR B 1 116 ? -4.754 16.297 17.781 1 95.69 116 TYR B C 1
ATOM 2814 O O . TYR B 1 116 ? -4.418 15.812 16.703 1 95.69 116 TYR B O 1
ATOM 2822 N N . ASP B 1 117 ? -5.125 15.586 18.828 1 93.38 117 ASP B N 1
ATOM 2823 C CA . ASP B 1 117 ? -4.969 14.133 18.812 1 93.38 117 ASP B CA 1
ATOM 2824 C C . ASP B 1 117 ? -5.93 13.492 17.812 1 93.38 117 ASP B C 1
ATOM 2826 O O . ASP B 1 117 ? -5.543 12.602 17.047 1 93.38 117 ASP B O 1
ATOM 2830 N N . SER B 1 118 ? -7.121 13.922 17.828 1 91.25 118 SER B N 1
ATOM 2831 C CA . SER B 1 118 ? -8.086 13.336 16.906 1 91.25 118 SER B CA 1
ATOM 2832 C C . SER B 1 118 ? -7.773 13.711 15.461 1 91.25 118 SER B C 1
ATOM 2834 O O . SER B 1 118 ? -8.016 12.922 14.547 1 91.25 118 SER B O 1
ATOM 2836 N N . TYR B 1 119 ? -7.234 14.898 15.266 1 92.62 119 TYR B N 1
ATOM 2837 C CA . TYR B 1 119 ? -6.824 15.32 13.93 1 92.62 119 TYR B CA 1
ATOM 2838 C C . TYR B 1 119 ? -5.719 14.43 13.391 1 92.62 119 TYR B C 1
ATOM 2840 O O . TYR B 1 119 ? -5.809 13.93 12.266 1 92.62 119 TYR B O 1
ATOM 2848 N N . ILE B 1 120 ? -4.734 14.172 14.148 1 93.88 120 ILE B N 1
ATOM 2849 C CA . ILE B 1 120 ? -3.623 13.305 13.758 1 93.88 120 ILE B CA 1
ATOM 2850 C C . ILE B 1 120 ? -4.137 11.898 13.484 1 93.88 120 ILE B C 1
ATOM 2852 O O . ILE B 1 120 ? -3.744 11.266 12.5 1 93.88 120 ILE B O 1
ATOM 2856 N N . THR B 1 121 ? -5.016 11.438 14.336 1 90.44 121 THR B N 1
ATOM 2857 C CA . THR B 1 121 ? -5.609 10.117 14.133 1 90.44 121 THR B CA 1
ATOM 2858 C C . THR B 1 121 ? -6.34 10.062 12.789 1 90.44 121 THR B C 1
ATOM 2860 O O . THR B 1 121 ? -6.254 9.062 12.078 1 90.44 121 THR B O 1
ATOM 2863 N N . SER B 1 122 ? -6.957 11.109 12.477 1 90.06 122 SER B N 1
ATOM 2864 C CA . SER B 1 122 ? -7.762 11.141 11.266 1 90.06 122 SER B CA 1
ATOM 2865 C C . SER B 1 122 ? -6.887 11.094 10.016 1 90.06 122 SER B C 1
ATOM 2867 O O . SER B 1 122 ? -7.371 10.812 8.922 1 90.06 122 SER B O 1
ATOM 2869 N N . LEU B 1 123 ? -5.598 11.383 10.164 1 92.12 123 LEU B N 1
ATOM 2870 C CA . LEU B 1 123 ? -4.656 11.289 9.055 1 92.12 123 LEU B CA 1
ATOM 2871 C C . LEU B 1 123 ? -4.285 9.836 8.781 1 92.12 123 LEU B C 1
ATOM 2873 O O . LEU B 1 123 ? -3.617 9.539 7.789 1 92.12 123 LEU B O 1
ATOM 2877 N N . GLY B 1 124 ? -4.668 8.922 9.656 1 91.44 124 GLY B N 1
ATOM 2878 C CA . GLY B 1 124 ? -4.469 7.492 9.469 1 91.44 124 GLY B CA 1
ATOM 2879 C C . GLY B 1 124 ? -3.055 7.039 9.781 1 91.44 124 GLY B C 1
ATOM 2880 O O . GLY B 1 124 ? -2.658 5.93 9.414 1 91.44 124 GLY B O 1
ATOM 2881 N N . VAL B 1 125 ? -2.33 7.891 10.422 1 93.38 125 VAL B N 1
ATOM 2882 C CA . VAL B 1 125 ? -0.899 7.613 10.516 1 93.38 125 VAL B CA 1
ATOM 2883 C C . VAL B 1 125 ? -0.574 7.035 11.891 1 93.38 125 VAL B C 1
ATOM 2885 O O . VAL B 1 125 ? 0.596 6.934 12.266 1 93.38 125 VAL B O 1
ATOM 2888 N N . THR B 1 126 ? -1.647 6.656 12.578 1 87.88 126 THR B N 1
ATOM 2889 C CA . THR B 1 126 ? -1.416 6.082 13.898 1 87.88 126 THR B CA 1
ATOM 2890 C C . THR B 1 126 ? -1.246 4.57 13.805 1 87.88 126 THR B C 1
ATOM 2892 O O . THR B 1 126 ? -1.806 3.93 12.914 1 87.88 126 THR B O 1
ATOM 2895 N N . HIS B 1 127 ? -0.398 3.941 14.562 1 83.69 127 HIS B N 1
ATOM 2896 C CA . HIS B 1 127 ? -0.223 2.504 14.742 1 83.69 127 HIS B CA 1
ATOM 2897 C C . HIS B 1 127 ? 0.416 1.867 13.508 1 83.69 127 HIS B C 1
ATOM 2899 O O . HIS B 1 127 ? 0.039 0.763 13.109 1 83.69 127 HIS B O 1
ATOM 2905 N N . LEU B 1 128 ? 1.207 2.607 12.867 1 91.38 128 LEU B N 1
ATOM 2906 C CA . LEU B 1 128 ? 1.962 2.055 11.75 1 91.38 128 LEU B CA 1
ATOM 2907 C C . LEU B 1 128 ? 3.242 1.384 12.234 1 91.38 128 LEU B C 1
ATOM 2909 O O . LEU B 1 128 ? 3.906 1.89 13.141 1 91.38 128 LEU B O 1
ATOM 2913 N N . LYS B 1 129 ? 3.568 0.324 11.633 1 90.88 129 LYS B N 1
ATOM 2914 C CA . LYS B 1 129 ? 4.75 -0.444 12.016 1 90.88 129 LYS B CA 1
ATOM 2915 C C . LYS B 1 129 ? 5.793 -0.436 10.906 1 90.88 129 LYS B C 1
ATOM 2917 O O . LYS B 1 129 ? 5.449 -0.409 9.727 1 90.88 129 LYS B O 1
ATOM 2922 N N . LYS B 1 130 ? 6.969 -0.538 11.43 1 90.06 130 LYS B N 1
ATOM 2923 C CA . LYS B 1 130 ? 8.094 -0.531 10.508 1 90.06 130 LYS B CA 1
ATOM 2924 C C . LYS B 1 130 ? 8.078 -1.767 9.609 1 90.06 130 LYS B C 1
ATOM 2926 O O . LYS B 1 130 ? 7.879 -2.885 10.086 1 90.06 130 LYS B O 1
ATOM 2931 N N . ARG B 1 131 ? 8.258 -1.424 8.344 1 86.38 131 ARG B N 1
ATOM 2932 C CA . ARG B 1 131 ? 8.422 -2.52 7.398 1 86.38 131 ARG B CA 1
ATOM 2933 C C . ARG B 1 131 ? 9.867 -3.004 7.359 1 86.38 131 ARG B C 1
ATOM 2935 O O . ARG B 1 131 ? 10.797 -2.221 7.582 1 86.38 131 ARG B O 1
ATOM 2942 N N . ASN B 1 132 ? 9.969 -4.223 7.121 1 72.25 132 ASN B N 1
ATOM 2943 C CA . ASN B 1 132 ? 11.312 -4.77 7.031 1 72.25 132 ASN B CA 1
ATOM 2944 C C . ASN B 1 132 ? 11.961 -4.438 5.688 1 72.25 132 ASN B C 1
ATOM 2946 O O . ASN B 1 132 ? 13.094 -4.852 5.422 1 72.25 132 ASN B O 1
ATOM 2950 N N . HIS B 1 133 ? 11.188 -3.689 4.934 1 65.25 133 HIS B N 1
ATOM 2951 C CA . HIS B 1 133 ? 11.742 -3.277 3.652 1 65.25 133 HIS B CA 1
ATOM 2952 C C . HIS B 1 133 ? 12.117 -1.8 3.664 1 65.25 133 HIS B C 1
ATOM 2954 O O . HIS B 1 133 ? 11.367 -0.968 4.172 1 65.25 133 HIS B O 1
ATOM 2960 N N . GLN B 1 134 ? 13.492 -1.514 3.576 1 61.47 134 GLN B N 1
ATOM 2961 C CA . GLN B 1 134 ? 13.844 -0.116 3.348 1 61.47 134 GLN B CA 1
ATOM 2962 C C . GLN B 1 134 ? 13.422 0.335 1.952 1 61.47 134 GLN B C 1
ATOM 2964 O O . GLN B 1 134 ? 13.312 -0.482 1.035 1 61.47 134 GLN B O 1
ATOM 2969 N N . GLY B 1 135 ? 12.945 1.551 2.002 1 65.81 135 GLY B N 1
ATOM 2970 C CA . GLY B 1 135 ? 12.516 2.045 0.705 1 65.81 135 GLY B CA 1
ATOM 2971 C C . GLY B 1 135 ? 13.094 3.404 0.361 1 65.81 135 GLY B C 1
ATOM 2972 O O . GLY B 1 135 ? 13.633 4.094 1.23 1 65.81 135 GLY B O 1
ATOM 2973 N N . ASN B 1 136 ? 13.422 3.562 -0.911 1 71.19 136 ASN B N 1
ATOM 2974 C CA . ASN B 1 136 ? 13.602 4.914 -1.438 1 71.19 136 ASN B CA 1
ATOM 2975 C C . ASN B 1 136 ? 12.297 5.465 -2.012 1 71.19 136 ASN B C 1
ATOM 2977 O O . ASN B 1 136 ? 11.469 4.711 -2.52 1 71.19 136 ASN B O 1
ATOM 2981 N N . VAL B 1 137 ? 12.141 6.738 -1.644 1 71.06 137 VAL B N 1
ATOM 2982 C CA . VAL B 1 137 ? 10.953 7.398 -2.186 1 71.06 137 VAL B CA 1
ATOM 2983 C C . VAL B 1 137 ? 11.375 8.57 -3.074 1 71.06 137 VAL B C 1
ATOM 2985 O O . VAL B 1 137 ? 12.359 9.25 -2.789 1 71.06 137 VAL B O 1
ATOM 2988 N N . PHE B 1 138 ? 10.734 8.547 -4.207 1 69.12 138 PHE B N 1
ATOM 2989 C CA . PHE B 1 138 ? 10.969 9.641 -5.141 1 69.12 138 PHE B CA 1
ATOM 2990 C C . PHE B 1 138 ? 10.055 10.82 -4.844 1 69.12 138 PHE B C 1
ATOM 2992 O O . PHE B 1 138 ? 8.828 10.711 -4.977 1 69.12 138 PHE B O 1
ATOM 2999 N N . ILE B 1 139 ? 10.641 11.852 -4.363 1 66.25 139 ILE B N 1
ATOM 3000 C CA . ILE B 1 139 ? 9.914 13.07 -4.055 1 66.25 139 ILE B CA 1
ATOM 3001 C C . ILE B 1 139 ? 10.57 14.258 -4.766 1 66.25 139 ILE B C 1
ATOM 3003 O O . ILE B 1 139 ? 11.781 14.461 -4.656 1 66.25 139 ILE B O 1
ATOM 3007 N N . ASP B 1 140 ? 9.742 14.938 -5.488 1 67.62 140 ASP B N 1
ATOM 3008 C CA . ASP B 1 140 ? 10.18 16.156 -6.168 1 67.62 140 ASP B CA 1
ATOM 3009 C C . ASP B 1 140 ? 11.438 15.898 -7 1 67.62 140 ASP B C 1
ATOM 3011 O O . ASP B 1 140 ? 12.414 16.641 -6.906 1 67.62 140 ASP B O 1
ATOM 3015 N N . GLY B 1 141 ? 11.438 14.828 -7.715 1 67.62 141 GLY B N 1
ATOM 3016 C CA . GLY B 1 141 ? 12.484 14.555 -8.688 1 67.62 141 GLY B CA 1
ATOM 3017 C C . GLY B 1 141 ? 13.734 13.953 -8.062 1 67.62 141 GLY B C 1
ATOM 3018 O O . GLY B 1 141 ? 14.742 13.758 -8.742 1 67.62 141 GLY B O 1
ATOM 3019 N N . LYS B 1 142 ? 13.672 13.742 -6.785 1 75.19 142 LYS B N 1
ATOM 3020 C CA . LYS B 1 142 ? 14.852 13.219 -6.102 1 75.19 142 LYS B CA 1
ATOM 3021 C C . LYS B 1 142 ? 14.508 11.977 -5.285 1 75.19 142 LYS B C 1
ATOM 3023 O O . LYS B 1 142 ? 13.422 11.891 -4.707 1 75.19 142 LYS B O 1
ATOM 3028 N N . TYR B 1 143 ? 15.523 11.094 -5.266 1 76.38 143 TYR B N 1
ATOM 3029 C CA . TYR B 1 143 ? 15.367 9.922 -4.414 1 76.38 143 TYR B CA 1
ATOM 3030 C C . TYR B 1 143 ? 15.852 10.211 -2.998 1 76.38 143 TYR B C 1
ATOM 3032 O O . TYR B 1 143 ? 16.922 10.781 -2.805 1 76.38 143 TYR B O 1
ATOM 3040 N N . HIS B 1 144 ? 15.055 9.836 -2.084 1 77.19 144 HIS B N 1
ATOM 3041 C CA . HIS B 1 144 ? 15.375 9.914 -0.665 1 77.19 144 HIS B CA 1
ATOM 3042 C C . HIS B 1 144 ? 15.336 8.531 -0.015 1 77.19 144 HIS B C 1
ATOM 3044 O O . HIS B 1 144 ? 14.391 7.773 -0.217 1 77.19 144 HIS B O 1
ATOM 3050 N N . SER B 1 145 ? 16.359 8.227 0.703 1 82.56 145 SER B N 1
ATOM 3051 C CA . SER B 1 145 ? 16.25 7.051 1.564 1 82.56 145 SER B CA 1
ATOM 3052 C C . SER B 1 145 ? 15.203 7.258 2.65 1 82.56 145 SER B C 1
ATOM 3054 O O . SER B 1 145 ? 15.117 8.336 3.248 1 82.56 145 SER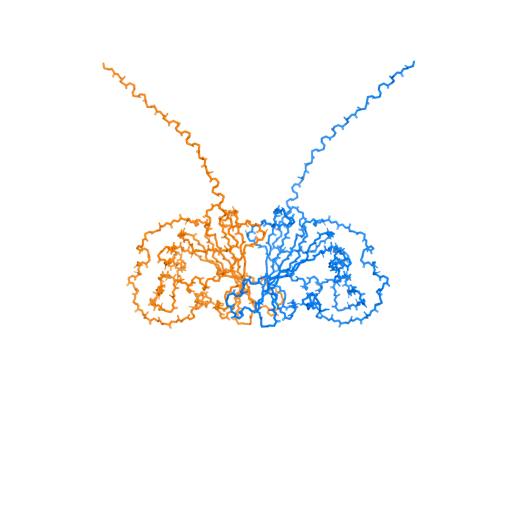 B O 1
ATOM 3056 N N . ALA B 1 146 ? 14.367 6.273 2.842 1 87.75 146 ALA B N 1
ATOM 3057 C CA . ALA B 1 146 ? 13.289 6.418 3.818 1 87.75 146 ALA B CA 1
ATOM 3058 C C . ALA B 1 146 ? 13.055 5.109 4.566 1 87.75 146 ALA B C 1
ATOM 3060 O O . ALA B 1 146 ? 13.266 4.027 4.02 1 87.75 146 ALA B O 1
ATOM 3061 N N . VAL B 1 147 ? 12.75 5.238 5.828 1 89.44 147 VAL B N 1
ATOM 3062 C CA . VAL B 1 147 ? 12.141 4.129 6.559 1 89.44 147 VAL B CA 1
ATOM 3063 C C . VAL B 1 147 ? 10.641 4.082 6.262 1 89.44 147 VAL B C 1
ATOM 3065 O O . VAL B 1 147 ? 9.953 5.105 6.332 1 89.44 147 VAL B O 1
ATOM 3068 N N . VAL B 1 148 ? 10.203 2.877 5.957 1 91.5 148 VAL B N 1
ATOM 3069 C CA . VAL B 1 148 ? 8.805 2.73 5.566 1 91.5 148 VAL B CA 1
ATOM 3070 C C . VAL B 1 148 ? 8.023 2.047 6.684 1 91.5 148 VAL B C 1
ATOM 3072 O O . VAL B 1 148 ? 8.492 1.063 7.266 1 91.5 148 VAL B O 1
ATOM 3075 N N . TYR B 1 149 ? 6.922 2.627 6.965 1 92.25 149 TYR B N 1
ATOM 3076 C CA . TYR B 1 149 ? 5.957 2.07 7.906 1 92.25 149 TYR B CA 1
ATOM 3077 C C . TYR B 1 149 ? 4.629 1.781 7.219 1 92.25 149 TYR B C 1
ATOM 3079 O O . TYR B 1 149 ? 4.258 2.465 6.266 1 92.25 149 TYR B O 1
ATOM 3087 N N . ASP B 1 150 ? 3.967 0.746 7.676 1 93.25 150 ASP B N 1
ATOM 3088 C CA . ASP B 1 150 ? 2.627 0.492 7.152 1 93.25 150 ASP B CA 1
ATOM 3089 C C . ASP B 1 150 ? 1.694 -0.005 8.25 1 93.25 150 ASP B C 1
ATOM 3091 O O . ASP B 1 150 ? 2.141 -0.323 9.359 1 93.25 150 ASP B O 1
ATOM 3095 N N . GLY B 1 151 ? 0.413 0.106 7.996 1 91.62 151 GLY B N 1
ATOM 3096 C CA . GLY B 1 151 ? -0.604 -0.41 8.898 1 91.62 151 GLY B CA 1
ATOM 3097 C C . GLY B 1 151 ? -2.018 -0.075 8.453 1 91.62 151 GLY B C 1
ATOM 3098 O O . GLY B 1 151 ? -2.213 0.672 7.496 1 91.62 151 GLY B O 1
ATOM 3099 N N . ALA B 1 152 ? -2.898 -0.736 9.078 1 89.75 152 ALA B N 1
ATOM 3100 C CA . ALA B 1 152 ? -4.305 -0.365 8.93 1 89.75 152 ALA B CA 1
ATOM 3101 C C . ALA B 1 152 ? -4.66 0.802 9.852 1 89.75 152 ALA B C 1
ATOM 3103 O O . ALA B 1 152 ? -4.391 0.761 11.055 1 89.75 152 ALA B O 1
ATOM 3104 N N . PRO B 1 153 ? -5.242 1.785 9.219 1 89 153 PRO B N 1
ATOM 3105 C CA . PRO B 1 153 ? -5.586 2.922 10.078 1 89 153 PRO B CA 1
ATOM 3106 C C . PRO B 1 153 ? -6.691 2.594 11.078 1 89 153 PRO B C 1
ATOM 3108 O O . PRO B 1 153 ? -7.355 1.562 10.953 1 89 153 PRO B O 1
ATOM 3111 N N . ASP B 1 154 ? -6.797 3.459 12.039 1 83.56 154 ASP B N 1
ATOM 3112 C CA . ASP B 1 154 ? -7.883 3.363 13.008 1 83.56 154 ASP B CA 1
ATOM 3113 C C . ASP B 1 154 ? -9.234 3.266 12.305 1 83.56 154 ASP B C 1
ATOM 3115 O O . ASP B 1 154 ? -9.453 3.896 11.266 1 83.56 154 ASP B O 1
ATOM 3119 N N . ALA B 1 155 ? -10.133 2.559 12.961 1 81.5 155 ALA B N 1
ATOM 3120 C CA . ALA B 1 155 ? -11.445 2.324 12.359 1 81.5 155 ALA B CA 1
ATOM 3121 C C . ALA B 1 155 ? -12.195 3.637 12.156 1 81.5 155 ALA B C 1
ATOM 3123 O O . ALA B 1 155 ? -13.078 3.73 11.305 1 81.5 155 ALA B O 1
ATOM 3124 N N . SER B 1 156 ? -11.82 4.594 12.938 1 81.81 156 SER B N 1
ATOM 3125 C CA . SER B 1 156 ? -12.516 5.875 12.875 1 81.81 156 SER B CA 1
ATOM 3126 C C . SER B 1 156 ? -12.078 6.684 11.656 1 81.81 156 SER B C 1
ATOM 3128 O O . SER B 1 156 ? -12.719 7.676 11.305 1 81.81 156 SER B O 1
ATOM 3130 N N . VAL B 1 157 ? -11.062 6.262 11.023 1 86.88 157 VAL B N 1
ATOM 3131 C CA . VAL B 1 157 ? -10.539 7 9.875 1 86.88 157 VAL B CA 1
ATOM 3132 C C . VAL B 1 157 ? -11.414 6.734 8.656 1 86.88 157 VAL B C 1
ATOM 3134 O O . VAL B 1 157 ? -11.547 5.59 8.211 1 86.88 157 VAL B O 1
ATOM 3137 N N . VAL B 1 158 ? -12.016 7.766 8.219 1 84.5 158 VAL B N 1
ATOM 3138 C CA . VAL B 1 158 ? -12.867 7.668 7.047 1 84.5 158 VAL B CA 1
ATOM 3139 C C . VAL B 1 158 ? -12.641 8.875 6.137 1 84.5 158 VAL B C 1
ATOM 3141 O O . VAL B 1 158 ? -12.492 10 6.613 1 84.5 158 VAL B O 1
ATOM 3144 N N . ALA B 1 159 ? -12.477 8.586 4.902 1 78.44 159 ALA B N 1
ATOM 3145 C CA . ALA B 1 159 ? -12.438 9.617 3.865 1 78.44 159 ALA B CA 1
ATOM 3146 C C . ALA B 1 159 ? -13.484 9.344 2.787 1 78.44 159 ALA B C 1
ATOM 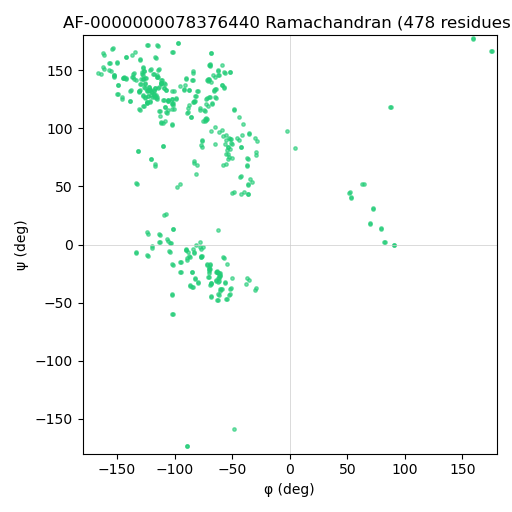3148 O O . ALA B 1 159 ? -13.492 8.273 2.182 1 78.44 159 ALA B O 1
ATOM 3149 N N . HIS B 1 160 ? -14.367 10.25 2.553 1 78.38 160 HIS B N 1
ATOM 3150 C CA . HIS B 1 160 ? -15.469 10.086 1.62 1 78.38 160 HIS B CA 1
ATOM 3151 C C . HIS B 1 160 ? -16.266 8.812 1.918 1 78.38 160 HIS B C 1
ATOM 3153 O O . HIS B 1 160 ? -16.547 8.031 1.013 1 78.38 160 HIS B O 1
ATOM 3159 N N . ASN B 1 161 ? -16.438 8.594 3.104 1 79.56 161 ASN B N 1
ATOM 3160 C CA . ASN B 1 161 ? -17.234 7.496 3.625 1 79.56 161 ASN B CA 1
ATOM 3161 C C . ASN B 1 161 ? -16.562 6.148 3.383 1 79.56 161 ASN B C 1
ATOM 3163 O O . ASN B 1 161 ? -17.234 5.113 3.336 1 79.56 161 ASN B O 1
ATOM 3167 N N . VAL B 1 162 ? -15.32 6.18 3.107 1 86 162 VAL B N 1
ATOM 3168 C CA . VAL B 1 162 ? -14.602 4.93 2.887 1 86 162 VAL B CA 1
ATOM 3169 C C . VAL B 1 162 ? -13.422 4.836 3.846 1 86 162 VAL B C 1
ATOM 3171 O O . VAL B 1 162 ? -12.688 5.809 4.035 1 86 162 VAL B O 1
ATOM 3174 N N . HIS B 1 163 ? -13.32 3.734 4.457 1 89.38 163 HIS B N 1
ATOM 3175 C CA . HIS B 1 163 ? -12.172 3.455 5.312 1 89.38 163 HIS B CA 1
ATOM 3176 C C . HIS B 1 163 ? -10.984 2.959 4.496 1 89.38 163 HIS B C 1
ATOM 3178 O O . HIS B 1 163 ? -11.117 2.027 3.701 1 89.38 163 HIS B O 1
ATOM 3184 N N . PRO B 1 164 ? -9.852 3.645 4.621 1 92.56 164 PRO B N 1
ATOM 3185 C CA . PRO B 1 164 ? -8.68 3.146 3.887 1 92.56 164 PRO B CA 1
ATOM 3186 C C . PRO B 1 164 ? -8.25 1.754 4.34 1 92.56 164 PRO B C 1
ATOM 3188 O O . PRO B 1 164 ? -8.375 1.418 5.523 1 92.56 164 PRO B O 1
ATOM 3191 N N . ALA B 1 165 ? -7.688 1.014 3.41 1 93 165 ALA B N 1
ATOM 3192 C CA . ALA B 1 165 ? -7.246 -0.348 3.697 1 93 165 ALA B CA 1
ATOM 3193 C C . ALA B 1 165 ? -5.852 -0.354 4.312 1 93 165 ALA B C 1
ATOM 3195 O O . ALA B 1 165 ? -5.547 -1.187 5.168 1 93 165 ALA B O 1
ATOM 3196 N N . VAL B 1 166 ? -5.016 0.545 3.848 1 94.81 166 VAL B N 1
ATOM 3197 C CA . VAL B 1 166 ? -3.631 0.568 4.309 1 94.81 166 VAL B CA 1
ATOM 3198 C C . VAL B 1 166 ? -3.074 1.986 4.203 1 94.81 166 VAL B C 1
ATOM 3200 O O . VAL B 1 166 ? -3.477 2.754 3.326 1 94.81 166 VAL B O 1
ATOM 3203 N N . VAL B 1 167 ? -2.242 2.268 5.125 1 94.69 167 VAL B N 1
ATOM 3204 C CA . VAL B 1 167 ? -1.479 3.512 5.105 1 94.69 167 VAL B CA 1
ATOM 3205 C C . VAL B 1 167 ? 0.016 3.201 5.125 1 94.69 167 VAL B C 1
ATOM 3207 O O . VAL B 1 167 ? 0.464 2.318 5.863 1 94.69 167 VAL B O 1
ATOM 3210 N N . PHE B 1 168 ? 0.709 3.898 4.285 1 93.62 168 PHE B N 1
ATOM 3211 C CA . PHE B 1 168 ? 2.166 3.895 4.324 1 93.62 168 PHE B CA 1
ATOM 3212 C C . PHE B 1 168 ? 2.699 5.25 4.77 1 93.62 168 PHE B C 1
ATOM 3214 O O . PHE B 1 168 ? 2.182 6.293 4.355 1 93.62 168 PHE B O 1
ATOM 3221 N N . ALA B 1 169 ? 3.664 5.234 5.578 1 94.69 169 ALA B N 1
ATOM 3222 C CA . ALA B 1 169 ? 4.367 6.449 5.973 1 94.69 169 ALA B CA 1
ATOM 3223 C C . ALA B 1 169 ? 5.871 6.312 5.746 1 94.69 169 ALA B C 1
ATOM 3225 O O . ALA B 1 169 ? 6.422 5.211 5.832 1 94.69 169 ALA B O 1
ATOM 3226 N N . TYR B 1 170 ? 6.457 7.379 5.465 1 91.88 170 TYR B N 1
ATOM 3227 C CA . TYR B 1 170 ? 7.867 7.426 5.105 1 91.88 170 TYR B CA 1
ATOM 3228 C C . TYR B 1 170 ? 8.617 8.438 5.969 1 91.88 170 TYR B C 1
ATOM 3230 O O . TYR B 1 170 ? 8.227 9.602 6.047 1 91.88 170 TYR B O 1
ATOM 3238 N N . MET B 1 171 ? 9.641 7.984 6.508 1 92.25 171 MET B N 1
ATOM 3239 C CA . MET B 1 171 ? 10.391 8.82 7.441 1 92.25 171 MET B CA 1
ATOM 3240 C C . MET B 1 171 ? 11.859 8.922 7.027 1 92.25 171 MET B C 1
ATOM 3242 O O . MET B 1 171 ? 12.445 7.941 6.562 1 92.25 171 MET B O 1
ATOM 3246 N N . ASN B 1 172 ? 12.359 10.047 7.238 1 89 172 ASN B N 1
ATOM 3247 C CA . ASN B 1 172 ? 13.797 10.242 7.066 1 89 172 ASN B CA 1
ATOM 3248 C C . ASN B 1 172 ? 14.594 9.477 8.117 1 89 172 ASN B C 1
ATOM 3250 O O . ASN B 1 172 ? 14.469 9.742 9.312 1 89 172 ASN B O 1
ATOM 3254 N N . PRO B 1 173 ? 15.414 8.617 7.656 1 86.62 173 PRO B N 1
ATOM 3255 C CA . PRO B 1 173 ? 16.125 7.793 8.633 1 86.62 173 PRO B CA 1
ATOM 3256 C C . PRO B 1 173 ? 17.188 8.578 9.406 1 86.62 173 PRO B C 1
ATOM 3258 O O . PRO B 1 173 ? 17.641 8.133 10.461 1 86.62 173 PRO B O 1
ATOM 3261 N N . ASN B 1 174 ? 17.562 9.711 8.922 1 86.06 174 ASN B N 1
ATOM 3262 C CA . ASN B 1 174 ? 18.656 10.453 9.531 1 86.06 174 ASN B CA 1
ATOM 3263 C C . ASN B 1 174 ? 18.172 11.352 10.664 1 86.06 174 ASN B C 1
ATOM 3265 O O . ASN B 1 174 ? 18.859 11.531 11.664 1 86.06 174 ASN B O 1
ATOM 3269 N N . ASN B 1 175 ? 17 11.898 10.508 1 88.69 175 ASN B N 1
ATOM 3270 C CA . ASN B 1 175 ? 16.594 12.867 11.523 1 88.69 175 ASN B CA 1
ATOM 3271 C C . ASN B 1 175 ? 15.164 12.617 11.992 1 88.69 175 ASN B C 1
ATOM 3273 O O . ASN B 1 175 ? 14.664 13.32 12.867 1 88.69 175 ASN B O 1
ATOM 3277 N N . GLY B 1 176 ? 14.508 11.695 11.305 1 89.75 176 GLY B N 1
ATOM 3278 C CA . GLY B 1 176 ? 13.18 11.312 11.766 1 89.75 176 GLY B CA 1
ATOM 3279 C C . GLY B 1 176 ? 12.07 12.148 11.148 1 89.75 176 GLY B C 1
ATOM 3280 O O . GLY B 1 176 ? 10.891 11.938 11.438 1 89.75 176 GLY B O 1
ATOM 3281 N N . ALA B 1 177 ? 12.406 13.109 10.297 1 93.25 177 ALA B N 1
ATOM 3282 C CA . ALA B 1 177 ? 11.375 13.914 9.648 1 93.25 177 ALA B CA 1
ATOM 3283 C C . ALA B 1 177 ? 10.469 13.047 8.781 1 93.25 177 ALA B C 1
ATOM 3285 O O . ALA B 1 177 ? 10.93 12.078 8.172 1 93.25 177 ALA B O 1
ATOM 3286 N N . THR B 1 178 ? 9.25 13.484 8.773 1 94.06 178 THR B N 1
ATOM 3287 C CA . THR B 1 178 ? 8.289 12.758 7.953 1 94.06 178 THR B CA 1
ATOM 3288 C C . THR B 1 178 ? 8.352 13.219 6.5 1 94.06 178 THR B C 1
ATOM 3290 O O . THR B 1 178 ? 8.094 14.391 6.207 1 94.06 178 THR B O 1
ATOM 3293 N N . PHE B 1 179 ? 8.602 12.305 5.586 1 92.94 179 PHE B N 1
ATOM 3294 C CA . PHE B 1 179 ? 8.602 12.641 4.168 1 92.94 179 PHE B CA 1
ATOM 3295 C C . PHE B 1 179 ? 7.188 12.633 3.607 1 92.94 179 PHE B C 1
ATOM 3297 O O . PHE B 1 179 ? 6.914 13.281 2.592 1 92.94 179 PHE B O 1
ATOM 3304 N N . GLY B 1 180 ? 6.387 11.883 4.133 1 93.88 180 GLY B N 1
ATOM 3305 C CA . GLY B 1 180 ? 5.016 11.812 3.648 1 93.88 180 GLY B CA 1
ATOM 3306 C C . GLY B 1 180 ? 4.312 10.523 4.039 1 93.88 180 GLY B C 1
ATOM 3307 O O . GLY B 1 180 ? 4.871 9.703 4.766 1 93.88 180 GLY B O 1
ATOM 3308 N N . TRP B 1 181 ? 3.139 10.461 3.68 1 94 181 TRP B N 1
ATOM 3309 C CA . TRP B 1 181 ? 2.342 9.25 3.857 1 94 181 TRP B CA 1
ATOM 3310 C C . TRP B 1 181 ? 1.283 9.133 2.768 1 94 181 TRP B C 1
ATOM 3312 O O . TRP B 1 181 ? 0.978 10.109 2.08 1 94 181 TRP B O 1
ATOM 3322 N N . GLU B 1 182 ? 0.847 7.914 2.527 1 94.19 182 GLU B N 1
ATOM 3323 C CA . GLU B 1 182 ? -0.198 7.633 1.548 1 94.19 182 GLU B CA 1
ATOM 3324 C C . GLU B 1 182 ? -1.214 6.637 2.098 1 94.19 182 GLU B C 1
ATOM 3326 O O . GLU B 1 182 ? -0.856 5.723 2.846 1 94.19 182 GLU B O 1
ATOM 3331 N N . MET B 1 183 ? -2.432 6.848 1.729 1 94.56 183 MET B N 1
ATOM 3332 C CA . MET B 1 183 ? -3.557 5.988 2.082 1 94.56 183 MET B CA 1
ATOM 3333 C C . MET B 1 183 ? -4.176 5.359 0.836 1 94.56 183 MET B C 1
ATOM 3335 O O . MET B 1 183 ? -4.383 6.043 -0.169 1 94.56 183 MET B O 1
ATOM 3339 N N . PHE B 1 184 ? -4.414 4.109 0.964 1 94.94 184 PHE B N 1
ATOM 3340 C CA . PHE B 1 184 ? -5.07 3.412 -0.135 1 94.94 184 PHE B CA 1
ATOM 3341 C C . PHE B 1 184 ? -6.473 2.971 0.263 1 94.94 184 PHE B C 1
ATOM 3343 O O . PHE B 1 184 ? -6.68 2.469 1.37 1 94.94 184 PHE B O 1
ATOM 3350 N N . PHE B 1 185 ? -7.348 3.148 -0.677 1 92.44 185 PHE B N 1
ATOM 3351 C CA . PHE B 1 185 ? -8.758 2.893 -0.408 1 92.44 185 PHE B CA 1
ATOM 3352 C C . PHE B 1 185 ? -9.266 1.724 -1.243 1 92.44 185 PHE B C 1
ATOM 3354 O O . PHE B 1 185 ? -8.852 1.546 -2.391 1 92.44 185 PHE B O 1
ATOM 3361 N N . PRO B 1 186 ? -10.172 0.954 -0.614 1 90.25 186 PRO B N 1
ATOM 3362 C CA . PRO B 1 186 ? -10.805 -0.098 -1.417 1 90.25 186 PRO B CA 1
ATOM 3363 C C . PRO B 1 186 ? -11.75 0.458 -2.479 1 90.25 186 PRO B C 1
ATOM 3365 O O . PRO B 1 186 ? -12.281 1.558 -2.32 1 90.25 186 PRO B O 1
ATOM 3368 N N . ARG B 1 187 ? -11.867 -0.347 -3.439 1 81.62 187 ARG B N 1
ATOM 3369 C CA . ARG B 1 187 ? -12.844 -0.003 -4.473 1 81.62 187 ARG B CA 1
ATOM 3370 C C . ARG B 1 187 ? -14.266 -0.169 -3.957 1 81.62 187 ARG B C 1
ATOM 3372 O O . ARG B 1 187 ? -14.609 -1.21 -3.395 1 81.62 187 ARG B O 1
ATOM 3379 N N . THR B 1 188 ? -15.016 0.894 -4.094 1 80.06 188 THR B N 1
ATOM 3380 C CA . THR B 1 188 ? -16.422 0.836 -3.721 1 80.06 188 THR B CA 1
ATOM 3381 C C . THR B 1 188 ? -17.297 1.531 -4.77 1 80.06 188 THR B C 1
ATOM 3383 O O . THR B 1 188 ? -16.781 2.25 -5.629 1 80.06 188 THR B O 1
ATOM 3386 N N . VAL B 1 189 ? -18.562 1.22 -4.672 1 76.31 189 VAL B N 1
ATOM 3387 C CA . VAL B 1 189 ? -19.5 1.814 -5.613 1 76.31 189 VAL B CA 1
ATOM 3388 C C . VAL B 1 189 ? -19.656 3.307 -5.32 1 76.31 189 VAL B C 1
ATOM 3390 O O . VAL B 1 189 ? -20.031 4.082 -6.203 1 76.31 189 VAL B O 1
ATOM 3393 N N . ILE B 1 190 ? -19.328 3.725 -4.203 1 75.31 190 ILE B N 1
ATOM 3394 C CA . ILE B 1 190 ? -19.672 5.082 -3.791 1 75.31 190 ILE B CA 1
ATOM 3395 C C . ILE B 1 190 ? -18.453 5.988 -3.934 1 75.31 190 ILE B C 1
ATOM 3397 O O . ILE B 1 190 ? -18.578 7.215 -3.914 1 75.31 190 ILE B O 1
ATOM 3401 N N . SER B 1 191 ? -17.297 5.41 -4.02 1 80.38 191 SER B N 1
ATOM 3402 C CA . SER B 1 191 ? -16.094 6.25 -4.066 1 80.38 191 SER B CA 1
ATOM 3403 C C . SER B 1 191 ? -15.125 5.773 -5.141 1 80.38 191 SER B C 1
ATOM 3405 O O . SER B 1 191 ? -14.938 4.57 -5.324 1 80.38 191 SER B O 1
ATOM 3407 N N . SER B 1 192 ? -14.516 6.758 -5.773 1 82.88 192 SER B N 1
ATOM 3408 C CA . SER B 1 192 ? -13.523 6.457 -6.801 1 82.88 192 SER B CA 1
ATOM 3409 C C . SER B 1 192 ? -12.102 6.672 -6.277 1 82.88 192 SER B C 1
ATOM 3411 O O . SER B 1 192 ? -11.133 6.504 -7.016 1 82.88 192 SER B O 1
ATOM 3413 N N . ILE B 1 193 ? -11.984 7.047 -5.051 1 88.44 193 ILE B N 1
ATOM 3414 C CA . ILE B 1 193 ? -10.656 7.367 -4.531 1 88.44 193 ILE B CA 1
ATOM 3415 C C . ILE B 1 193 ? -9.828 6.094 -4.414 1 88.44 193 ILE B C 1
ATOM 3417 O O . ILE B 1 193 ? -10.281 5.102 -3.834 1 88.44 193 ILE B O 1
ATOM 3421 N N . PHE B 1 194 ? -8.734 6.164 -4.973 1 90.81 194 PHE B N 1
ATOM 3422 C CA . PHE B 1 194 ? -7.805 5.047 -4.895 1 90.81 194 PHE B CA 1
ATOM 3423 C C . PHE B 1 194 ? -6.703 5.328 -3.881 1 90.81 194 PHE B C 1
ATOM 3425 O O . PHE B 1 194 ? -6.359 4.465 -3.072 1 90.81 194 PHE B O 1
ATOM 3432 N N . ARG B 1 195 ? -6.238 6.582 -3.979 1 93.31 195 ARG B N 1
ATOM 3433 C CA . ARG B 1 195 ? -5.098 6.953 -3.146 1 93.31 195 ARG B CA 1
ATOM 3434 C C . ARG B 1 195 ? -5.145 8.43 -2.781 1 93.31 195 ARG B C 1
ATOM 3436 O O . ARG B 1 195 ? -5.527 9.266 -3.602 1 93.31 195 ARG B O 1
ATOM 3443 N N . ALA B 1 196 ? -4.863 8.727 -1.585 1 92.56 196 ALA B N 1
ATOM 3444 C CA . ALA B 1 196 ? -4.559 10.07 -1.115 1 92.56 196 ALA B CA 1
ATOM 3445 C C . ALA B 1 196 ? -3.176 10.133 -0.476 1 92.56 196 ALA B C 1
ATOM 3447 O O . ALA B 1 196 ? -2.811 9.266 0.314 1 92.56 196 ALA B O 1
ATOM 3448 N N . GLU B 1 197 ? -2.389 11.133 -0.856 1 92.81 197 GLU B N 1
ATOM 3449 C CA . GLU B 1 197 ? -1.026 11.148 -0.33 1 92.81 197 GLU B CA 1
ATOM 3450 C C . GLU B 1 197 ? -0.553 12.57 -0.06 1 92.81 197 GLU B C 1
ATOM 3452 O O . GLU B 1 197 ? -0.929 13.508 -0.774 1 92.81 197 GLU B O 1
ATOM 3457 N N . PHE B 1 198 ? 0.207 12.75 0.982 1 93.56 198 PHE B N 1
ATOM 3458 C CA . PHE B 1 198 ? 0.99 13.945 1.293 1 93.56 198 PHE B CA 1
ATOM 3459 C C . PHE B 1 198 ? 2.48 13.672 1.129 1 93.56 198 PHE B C 1
ATOM 3461 O O . PHE B 1 198 ? 2.98 12.641 1.585 1 93.56 198 PHE B O 1
ATOM 3468 N N . TRP B 1 199 ? 3.123 14.586 0.49 1 93 199 TRP B N 1
ATOM 3469 C CA . TRP B 1 199 ? 4.574 14.5 0.374 1 93 199 TRP B CA 1
ATOM 3470 C C . TRP B 1 199 ? 5.23 15.82 0.76 1 93 199 TRP B C 1
ATOM 3472 O O . TRP B 1 199 ? 4.824 16.891 0.292 1 93 199 TRP B O 1
ATOM 3482 N N . PHE B 1 200 ? 6.219 15.695 1.575 1 93.81 200 PHE B N 1
ATOM 3483 C CA . PHE B 1 200 ? 6.988 16.828 2.066 1 93.81 200 PHE B CA 1
ATOM 3484 C C . PHE B 1 200 ? 8.484 16.578 1.938 1 93.81 200 PHE B C 1
ATOM 3486 O O . PHE B 1 200 ? 9.156 16.297 2.932 1 93.81 200 PHE B O 1
ATOM 3493 N N . ALA B 1 201 ? 9.016 16.766 0.81 1 88.88 201 ALA B N 1
ATOM 3494 C CA . ALA B 1 201 ? 10.406 16.453 0.497 1 88.88 201 ALA B CA 1
ATOM 3495 C C . ALA B 1 201 ? 11.359 17.281 1.341 1 88.88 201 ALA B C 1
ATOM 3497 O O . ALA B 1 201 ? 12.422 16.797 1.755 1 88.88 201 ALA B O 1
ATOM 3498 N N . ASN B 1 202 ? 10.922 18.469 1.639 1 90.88 202 ASN B N 1
ATOM 3499 C CA . ASN B 1 202 ? 11.805 19.406 2.332 1 90.88 202 ASN B CA 1
ATOM 3500 C C . ASN B 1 202 ? 11.383 19.594 3.787 1 90.88 202 ASN B C 1
ATOM 3502 O O . ASN B 1 202 ? 11.602 20.656 4.367 1 90.88 202 ASN B O 1
ATOM 3506 N N . MET B 1 203 ? 10.758 18.594 4.246 1 94.38 203 MET B N 1
ATOM 3507 C CA . MET B 1 203 ? 10.383 18.672 5.656 1 94.38 203 MET B CA 1
ATOM 3508 C C . MET B 1 203 ? 11.617 18.844 6.539 1 94.38 203 MET B C 1
ATOM 3510 O O . MET B 1 203 ? 12.617 18.141 6.355 1 94.38 203 MET B O 1
ATOM 3514 N N . LYS B 1 204 ? 11.539 19.703 7.5 1 93.94 204 LYS B N 1
ATOM 3515 C CA . LYS B 1 204 ? 12.625 19.938 8.445 1 93.94 204 LYS B CA 1
ATOM 3516 C C . LYS B 1 204 ? 12.141 19.828 9.883 1 93.94 204 LYS B C 1
ATOM 3518 O O . LYS B 1 204 ? 11.031 20.234 10.203 1 93.94 204 LYS B O 1
ATOM 3523 N N . ILE B 1 205 ? 13.062 19.25 10.633 1 94.88 205 ILE B N 1
ATOM 3524 C CA . ILE B 1 205 ? 12.836 19.344 12.07 1 94.88 205 ILE B CA 1
ATOM 3525 C C . ILE B 1 205 ? 13.094 20.766 12.547 1 94.88 205 ILE B C 1
ATOM 3527 O O . ILE B 1 205 ? 14.234 21.234 12.539 1 94.88 205 ILE B O 1
ATOM 3531 N N . SER B 1 206 ? 12.055 21.422 12.852 1 93 206 SER B N 1
ATOM 3532 C CA . SER B 1 206 ? 12.18 22.828 13.211 1 93 206 SER B CA 1
ATOM 3533 C C . SER B 1 206 ? 10.945 23.328 13.969 1 93 206 SER B C 1
ATOM 3535 O O . SER B 1 206 ? 9.867 22.734 13.859 1 93 206 SER B O 1
ATOM 3537 N N . SER B 1 207 ? 11.289 24.297 14.773 1 92.75 207 SER B N 1
ATOM 3538 C CA . SER B 1 207 ? 10.188 25.016 15.406 1 92.75 207 SER B CA 1
ATOM 3539 C C . SER B 1 207 ? 9.922 26.344 14.703 1 92.75 207 SER B C 1
ATOM 3541 O O . SER B 1 207 ? 10.852 27.078 14.359 1 92.75 207 SER B O 1
ATOM 3543 N N . ARG B 1 208 ? 8.672 26.5 14.453 1 93.38 208 ARG B N 1
ATOM 3544 C CA . ARG B 1 208 ? 8.273 27.75 13.844 1 93.38 208 ARG B CA 1
ATOM 3545 C C . ARG B 1 208 ? 7.66 28.703 14.875 1 93.38 208 ARG B C 1
ATOM 3547 O O . ARG B 1 208 ? 7.383 28.297 16 1 93.38 208 ARG B O 1
ATOM 3554 N N . ASP B 1 209 ? 7.586 29.938 14.398 1 94.12 209 ASP B N 1
ATOM 3555 C CA . ASP B 1 209 ? 6.941 30.953 15.242 1 94.12 209 ASP B CA 1
ATOM 3556 C C . ASP B 1 209 ? 5.512 30.531 15.586 1 94.12 209 ASP B C 1
ATOM 3558 O O . ASP B 1 209 ? 4.742 30.141 14.711 1 94.12 209 ASP B O 1
ATOM 3562 N N . ALA B 1 210 ? 5.242 30.719 16.859 1 94.25 210 ALA B N 1
ATOM 3563 C CA . ALA B 1 210 ? 3.938 30.297 17.359 1 94.25 210 ALA B CA 1
ATOM 3564 C C . ALA B 1 210 ? 2.812 31.078 16.703 1 94.25 210 ALA B C 1
ATOM 3566 O O . ALA B 1 210 ? 1.67 30.625 16.641 1 94.25 210 ALA B O 1
ATOM 3567 N N . ASN B 1 211 ? 3.086 32.219 16.203 1 94.31 211 ASN B N 1
ATOM 3568 C CA . ASN B 1 211 ? 2.07 33.094 15.633 1 94.31 211 ASN B CA 1
ATOM 3569 C C . ASN B 1 211 ? 1.383 32.469 14.43 1 94.31 211 ASN B C 1
ATOM 3571 O O . ASN B 1 211 ? 0.233 32.781 14.125 1 94.31 211 ASN B O 1
ATOM 3575 N N . VAL B 1 212 ? 2.055 31.562 13.797 1 95.69 212 VAL B N 1
ATOM 3576 C CA . VAL B 1 212 ? 1.509 30.938 12.594 1 95.69 212 VAL B CA 1
ATOM 3577 C C . VAL B 1 212 ? 0.215 30.203 12.93 1 95.69 212 VAL B C 1
ATOM 3579 O O . VAL B 1 212 ? -0.698 30.125 12.109 1 95.69 212 VAL B O 1
ATOM 3582 N N . PHE B 1 213 ? 0.041 29.766 14.117 1 96.31 213 PHE B N 1
ATOM 3583 C CA . PHE B 1 213 ? -1.09 28.938 14.516 1 96.31 213 PHE B CA 1
ATOM 3584 C C . PHE B 1 213 ? -2.279 29.797 14.922 1 96.31 213 PHE B C 1
ATOM 3586 O O . PHE B 1 213 ? -3.395 29.297 15.078 1 96.31 213 PHE B O 1
ATOM 3593 N N . PHE B 1 214 ? -2.016 31.094 15.047 1 93.12 214 PHE B N 1
ATOM 3594 C CA . PHE B 1 214 ? -3.062 31.984 15.531 1 93.12 214 PHE B CA 1
ATOM 3595 C C . PHE B 1 214 ? -3.391 33.062 14.5 1 93.12 214 PHE B C 1
ATOM 3597 O O . PHE B 1 214 ? -4.266 33.906 14.727 1 93.12 214 PHE B O 1
ATOM 3604 N N . ASN B 1 215 ? -2.693 33 13.461 1 90.25 215 ASN B N 1
ATOM 3605 C CA . ASN B 1 215 ? -2.893 34 12.43 1 90.25 215 ASN B CA 1
ATOM 3606 C C . ASN B 1 215 ? -4.055 33.656 11.5 1 90.25 215 ASN B C 1
ATOM 3608 O O . ASN B 1 215 ? -3.848 33.375 10.32 1 90.25 215 ASN B O 1
ATOM 3612 N N . TYR B 1 216 ? -5.25 33.75 12.07 1 88.31 216 TYR B N 1
ATOM 3613 C CA . TYR B 1 216 ? -6.438 33.5 11.258 1 88.31 216 TYR B CA 1
ATOM 3614 C C . TYR B 1 216 ? -6.648 34.625 10.242 1 88.31 216 TYR B C 1
ATOM 3616 O O . TYR B 1 216 ? -6.406 35.781 10.531 1 88.31 216 TYR B O 1
ATOM 3624 N N . PRO B 1 217 ? -7.102 34.156 9.062 1 82.25 217 PRO B N 1
ATOM 3625 C CA . PRO B 1 217 ? -7.426 35.219 8.125 1 82.25 217 PRO B CA 1
ATOM 3626 C C . PRO B 1 217 ? -8.453 36.219 8.688 1 82.25 217 PRO B C 1
ATOM 3628 O O . PRO B 1 217 ? -9.336 35.812 9.453 1 82.25 217 PRO B O 1
ATOM 3631 N N . VAL B 1 218 ? -8.32 37.406 8.281 1 75.81 218 VAL B N 1
ATOM 3632 C CA . VAL B 1 218 ? -9.164 38.5 8.797 1 75.81 218 VAL B CA 1
ATOM 3633 C C . VAL B 1 218 ? -10.625 38.219 8.445 1 75.81 218 VAL B C 1
ATOM 3635 O O . VAL B 1 218 ? -11.523 38.594 9.203 1 75.81 218 VAL B O 1
ATOM 3638 N N . GLU B 1 219 ? -10.805 37.5 7.336 1 71.44 219 GLU B N 1
ATOM 3639 C CA . GLU B 1 219 ? -12.148 37.188 6.84 1 71.44 219 GLU B CA 1
ATOM 3640 C C . GLU B 1 219 ? -12.789 36.062 7.629 1 71.44 219 GLU B C 1
ATOM 3642 O O . GLU B 1 219 ? -13.953 35.719 7.406 1 71.44 219 GLU B O 1
ATOM 3647 N N . CYS B 1 220 ? -12.039 35.562 8.539 1 75.25 220 CYS B N 1
ATOM 3648 C CA . CYS B 1 220 ? -12.57 34.438 9.266 1 75.25 220 CYS B CA 1
ATOM 3649 C C . CYS B 1 220 ? -13.586 34.875 10.312 1 75.25 220 CYS B C 1
ATOM 3651 O O . CYS B 1 220 ? -13.211 35.312 11.398 1 75.25 220 CYS B O 1
ATOM 3653 N N . GLU B 1 221 ? -14.852 35 9.805 1 70.44 221 GLU B N 1
ATOM 3654 C CA . GLU B 1 221 ? -15.938 35.062 10.781 1 70.44 221 GLU B CA 1
ATOM 3655 C C . GLU B 1 221 ? -16.234 33.688 11.367 1 70.44 221 GLU B C 1
ATOM 3657 O O . GLU B 1 221 ? -16.781 32.812 10.688 1 70.44 221 GLU B O 1
ATOM 3662 N N . LEU B 1 222 ? -15.812 33.531 12.617 1 73.81 222 LEU B N 1
ATOM 3663 C CA . LEU B 1 222 ? -15.789 32.188 13.211 1 73.81 222 LEU B CA 1
ATOM 3664 C C . LEU B 1 222 ? -17.203 31.703 13.523 1 73.81 222 LEU B C 1
ATOM 3666 O O . LEU B 1 222 ? -17.969 32.406 14.195 1 73.81 222 LEU B O 1
ATOM 3670 N N . SER B 1 223 ? -17.609 30.75 12.727 1 77.12 223 SER B N 1
ATOM 3671 C CA . SER B 1 223 ? -18.766 29.984 13.156 1 77.12 223 SER B CA 1
ATOM 3672 C C . SER B 1 223 ? -18.359 28.75 13.953 1 77.12 223 SER B C 1
ATOM 3674 O O . SER B 1 223 ? -17.328 28.141 13.68 1 77.12 223 SER B O 1
ATOM 3676 N N . ILE B 1 224 ? -19.047 28.562 15.086 1 74.81 224 ILE B N 1
ATOM 3677 C CA . ILE B 1 224 ? -18.703 27.453 15.977 1 74.81 224 ILE B CA 1
ATOM 3678 C C . ILE B 1 224 ? -19.469 26.203 15.547 1 74.81 224 ILE B C 1
ATOM 3680 O O . ILE B 1 224 ? -20.672 26.266 15.281 1 74.81 224 ILE B O 1
ATOM 3684 N N . ILE B 1 225 ? -18.672 25.188 15.203 1 72.06 225 ILE B N 1
ATOM 3685 C CA . ILE B 1 225 ? -19.281 23.891 14.961 1 72.06 225 ILE B CA 1
ATOM 3686 C C . ILE B 1 225 ? -18.688 22.859 15.898 1 72.06 225 ILE B C 1
ATOM 3688 O O . ILE B 1 225 ? -17.641 23.078 16.5 1 72.06 225 ILE B O 1
ATOM 3692 N N . ASN B 1 226 ? -19.562 21.75 16.297 1 69.25 226 ASN B N 1
ATOM 3693 C CA . ASN B 1 226 ? -19.078 20.625 17.094 1 69.25 226 ASN B CA 1
ATOM 3694 C C . ASN B 1 226 ? -19.266 19.297 16.359 1 69.25 226 ASN B C 1
ATOM 3696 O O . ASN B 1 226 ? -20.25 18.578 16.578 1 69.25 226 ASN B O 1
ATOM 3700 N N . ILE B 1 227 ? -18.406 19.141 15.367 1 65.38 227 ILE B N 1
ATOM 3701 C CA . ILE B 1 227 ? -18.469 17.891 14.625 1 65.38 227 ILE B CA 1
ATOM 3702 C C . ILE B 1 227 ? -17.359 16.938 15.094 1 65.38 227 ILE B C 1
ATOM 3704 O O . ILE B 1 227 ? -16.203 17.328 15.172 1 65.38 227 ILE B O 1
ATOM 3708 N N . THR B 1 228 ? -17.75 15.742 15.68 1 59.25 228 THR B N 1
ATOM 3709 C CA . THR B 1 228 ? -16.812 14.812 16.281 1 59.25 228 THR B CA 1
ATOM 3710 C C . THR B 1 228 ? -16.125 13.961 15.219 1 59.25 228 THR B C 1
ATOM 3712 O O . THR B 1 228 ? -15.078 13.359 15.461 1 59.25 228 THR B O 1
ATOM 3715 N N . LYS B 1 229 ? -16.906 13.664 14.109 1 56.69 229 LYS B N 1
ATOM 3716 C CA . LYS B 1 229 ? -16.297 12.789 13.117 1 56.69 229 LYS B CA 1
ATOM 3717 C C . LYS B 1 229 ? -16.125 13.508 11.781 1 56.69 229 LYS B C 1
ATOM 3719 O O . LYS B 1 229 ? -17.094 13.93 11.164 1 56.69 229 LYS B O 1
ATOM 3724 N N . GLN B 1 230 ? -15.227 14.508 11.672 1 54.56 230 GLN B N 1
ATOM 3725 C CA . GLN B 1 230 ? -15.039 15.102 10.352 1 54.56 230 GLN B CA 1
ATOM 3726 C C . GLN B 1 230 ? -13.969 14.352 9.562 1 54.56 230 GLN B C 1
ATOM 3728 O O . GLN B 1 230 ? -12.914 14.016 10.102 1 54.56 230 GLN B O 1
ATOM 3733 N N . SER B 1 231 ? -14.484 13.758 8.531 1 58.03 231 SER B N 1
ATOM 3734 C CA . SER B 1 231 ? -13.477 13.305 7.574 1 58.03 231 SER B CA 1
ATOM 3735 C C . SER B 1 231 ? -12.68 14.477 7.02 1 58.03 231 SER B C 1
ATOM 3737 O O . SER B 1 231 ? -13.25 15.406 6.438 1 58.03 231 SER B O 1
ATOM 3739 N N . LEU B 1 232 ? -11.484 14.734 7.605 1 60.19 232 LEU B N 1
ATOM 3740 C CA . LEU B 1 232 ? -10.633 15.844 7.203 1 60.19 232 LEU B CA 1
ATOM 3741 C C . LEU B 1 232 ? -10.727 16.078 5.699 1 60.19 232 LEU B C 1
ATOM 3743 O O . LEU B 1 232 ? -10.656 17.234 5.242 1 60.19 232 LEU B O 1
ATOM 3747 N N . PHE B 1 233 ? -10.984 14.914 4.973 1 60.22 233 PHE B N 1
ATOM 3748 C CA . PHE B 1 233 ? -10.703 15.055 3.549 1 60.22 233 PHE B CA 1
ATOM 3749 C C . PHE B 1 233 ? -11.992 14.992 2.736 1 60.22 233 PHE B C 1
ATOM 3751 O O . PHE B 1 233 ? -11.953 14.961 1.505 1 60.22 233 PHE B O 1
ATOM 3758 N N . ASP B 1 234 ? -13 14.992 3.471 1 62.97 234 ASP B N 1
ATOM 3759 C CA . ASP B 1 234 ? -14.242 14.852 2.727 1 62.97 234 ASP B CA 1
ATOM 3760 C C . ASP B 1 234 ? -14.43 16 1.745 1 62.97 234 ASP B C 1
ATOM 3762 O O . ASP B 1 234 ? -14.906 15.805 0.625 1 62.97 234 ASP B O 1
ATOM 3766 N N . GLU B 1 235 ? -14.062 17.203 2.203 1 58 235 GLU B N 1
ATOM 3767 C CA . GLU B 1 235 ? -14.195 18.344 1.291 1 58 235 GLU B CA 1
ATOM 3768 C C . GLU B 1 235 ? -13.266 18.188 0.086 1 58 235 GLU B C 1
ATOM 3770 O O . GLU B 1 235 ? -13.555 18.719 -0.991 1 58 235 GLU B O 1
ATOM 3775 N N . LEU B 1 236 ? -12.203 17.547 0.343 1 57.75 236 LEU B N 1
ATOM 3776 C CA . LEU B 1 236 ? -11.227 17.328 -0.714 1 57.75 236 LEU B CA 1
ATOM 3777 C C . LEU B 1 236 ? -11.75 16.344 -1.749 1 57.75 236 LEU B C 1
ATOM 3779 O O . LEU B 1 236 ? -11.297 16.328 -2.895 1 57.75 236 LEU B O 1
ATOM 3783 N N . PHE B 1 237 ? -12.625 15.609 -1.228 1 54.72 237 PHE B N 1
ATOM 3784 C CA . PHE B 1 237 ? -13.078 14.492 -2.047 1 54.72 237 PHE B CA 1
ATOM 3785 C C . PHE B 1 237 ? -14.336 14.859 -2.822 1 54.72 237 PHE B C 1
ATOM 3787 O O . PHE B 1 237 ? -14.719 14.156 -3.76 1 54.72 237 PHE B O 1
ATOM 3794 N N . THR B 1 238 ? -15.055 15.805 -2.352 1 48.5 238 THR B N 1
ATOM 3795 C CA . THR B 1 238 ? -16.281 16.219 -3.023 1 48.5 238 THR B CA 1
ATOM 3796 C C . THR B 1 238 ? -15.969 17.141 -4.195 1 48.5 238 THR B C 1
ATOM 3798 O O . THR B 1 238 ? -15.203 18.094 -4.055 1 48.5 238 THR B O 1
ATOM 3801 N N . GLY B 1 239 ? -15.352 16.734 -5.289 1 40.19 239 GLY B N 1
ATOM 3802 C CA . GLY B 1 239 ? -15.18 17.578 -6.465 1 40.19 239 GLY B CA 1
ATOM 3803 C C . GLY B 1 239 ? -15.82 18.938 -6.32 1 40.19 239 GLY B C 1
ATOM 3804 O O . GLY B 1 239 ? -16.953 19.047 -5.844 1 40.19 239 GLY B O 1
ATOM 3805 N N . ARG B 1 240 ? -15.18 20.031 -5.973 1 35.41 240 ARG B N 1
ATOM 3806 C CA . ARG B 1 240 ? -15.812 21.344 -6.105 1 35.41 240 ARG B CA 1
ATOM 3807 C C . ARG B 1 240 ? -16.609 21.438 -7.402 1 35.41 240 ARG B C 1
ATOM 3809 O O . ARG B 1 240 ? -16.094 21.125 -8.477 1 35.41 240 ARG B O 1
ATOM 3816 N N . LYS B 1 241 ? -18.094 21.344 -7.375 1 30.3 241 LYS B N 1
ATOM 3817 C CA . LYS B 1 241 ? -18.844 22.062 -8.406 1 30.3 241 LYS B CA 1
ATOM 3818 C C . LYS B 1 241 ? -18.453 23.531 -8.461 1 30.3 241 LYS B C 1
ATOM 3820 O O . LYS B 1 241 ? -18.219 24.156 -7.426 1 30.3 241 LYS B O 1
#

Radius of gyration: 27.49 Å; Cα contacts (8 Å, |Δi|>4): 1172; chains: 2; bounding box: 86×96×46 Å

Organism: Toxocara canis (NCBI:txid6265)